Protein AF-A0A930YSQ1-F1 (afdb_monomer_lite)

Structure (mmCIF, N/CA/C/O backbone):
data_AF-A0A930YSQ1-F1
#
_entry.id   AF-A0A930YSQ1-F1
#
loop_
_atom_site.group_PDB
_atom_site.id
_atom_site.type_symbol
_atom_site.label_atom_id
_atom_site.label_alt_id
_atom_site.label_comp_id
_atom_site.label_asym_id
_atom_site.label_entity_id
_atom_site.label_seq_id
_atom_site.pdbx_PDB_ins_code
_atom_site.Cartn_x
_atom_site.Cartn_y
_atom_site.Cartn_z
_atom_site.occupancy
_atom_site.B_iso_or_equiv
_atom_site.auth_seq_id
_atom_site.auth_comp_id
_atom_site.auth_asym_id
_atom_site.auth_atom_id
_atom_site.pdbx_PDB_model_num
ATOM 1 N N . MET A 1 1 ? -11.174 -16.111 -15.439 1.00 91.62 1 MET A N 1
ATOM 2 C CA . MET A 1 1 ? -9.767 -16.573 -15.469 1.00 91.62 1 MET A CA 1
ATOM 3 C C . MET A 1 1 ? -9.317 -16.828 -14.040 1.00 91.62 1 MET A C 1
ATOM 5 O O . MET A 1 1 ? -9.899 -16.240 -13.128 1.00 91.62 1 MET A O 1
ATOM 9 N N . ASN A 1 2 ? -8.343 -17.710 -13.835 1.00 93.94 2 ASN A N 1
ATOM 10 C CA . ASN A 1 2 ? -7.828 -18.017 -12.504 1.00 93.94 2 ASN A CA 1
ATOM 11 C C . ASN A 1 2 ? -6.303 -18.066 -12.551 1.00 93.94 2 ASN A C 1
ATOM 13 O O . ASN A 1 2 ? -5.734 -18.961 -13.166 1.00 93.94 2 ASN A O 1
ATOM 17 N N . ILE A 1 3 ? -5.665 -17.094 -11.914 1.00 97.31 3 ILE A N 1
ATOM 18 C CA . ILE A 1 3 ? -4.213 -16.988 -11.848 1.00 97.31 3 ILE A CA 1
ATOM 19 C C . ILE A 1 3 ? -3.770 -17.538 -10.498 1.00 97.31 3 ILE A C 1
ATOM 21 O O . ILE A 1 3 ? -4.192 -17.041 -9.452 1.00 97.31 3 ILE A O 1
ATOM 25 N N . SER A 1 4 ? -2.919 -18.560 -10.492 1.00 96.94 4 SER A N 1
ATOM 26 C CA . SER A 1 4 ? -2.411 -19.122 -9.240 1.00 96.94 4 SER A CA 1
ATOM 27 C C . SER A 1 4 ? -1.453 -18.148 -8.537 1.00 96.94 4 SER A C 1
ATOM 29 O O . SER A 1 4 ? -0.811 -17.304 -9.167 1.00 96.94 4 SER A O 1
ATOM 31 N N . LYS A 1 5 ? -1.304 -18.287 -7.211 1.00 95.25 5 LYS A N 1
ATOM 32 C CA . LYS A 1 5 ? -0.311 -17.510 -6.443 1.00 95.25 5 LYS A CA 1
ATOM 33 C C . LYS A 1 5 ? 1.110 -17.790 -6.946 1.00 95.25 5 LYS A C 1
ATOM 35 O O . LYS A 1 5 ? 1.943 -16.892 -6.976 1.00 95.25 5 LYS A O 1
ATOM 40 N N . GLN A 1 6 ? 1.374 -19.027 -7.370 1.00 96.81 6 GLN A N 1
ATOM 41 C CA . GLN A 1 6 ? 2.659 -19.428 -7.938 1.00 96.81 6 GLN A CA 1
ATOM 42 C C . GLN A 1 6 ? 2.946 -18.708 -9.261 1.00 96.81 6 GLN A C 1
ATOM 44 O O . GLN A 1 6 ? 4.031 -18.152 -9.401 1.00 96.81 6 GLN A O 1
ATOM 49 N N . ALA A 1 7 ? 1.977 -18.651 -10.181 1.00 97.00 7 ALA A N 1
ATOM 50 C CA . ALA A 1 7 ? 2.127 -17.953 -11.459 1.00 97.00 7 ALA A CA 1
ATOM 51 C C . ALA A 1 7 ? 2.358 -16.446 -11.254 1.00 97.00 7 ALA A C 1
ATOM 53 O O . ALA A 1 7 ? 3.305 -15.884 -11.800 1.00 97.00 7 ALA A O 1
ATOM 54 N N . MET A 1 8 ? 1.584 -15.801 -10.370 1.00 96.25 8 MET A N 1
ATOM 55 C CA . MET A 1 8 ? 1.813 -14.391 -10.018 1.00 96.25 8 MET A CA 1
ATOM 56 C C . MET A 1 8 ? 3.197 -14.140 -9.410 1.00 96.25 8 MET A C 1
ATOM 58 O O . MET A 1 8 ? 3.850 -13.147 -9.736 1.00 96.25 8 MET A O 1
ATOM 62 N N . ASN A 1 9 ? 3.660 -15.027 -8.525 1.00 95.50 9 ASN A N 1
ATOM 63 C CA . ASN A 1 9 ? 4.985 -14.916 -7.917 1.00 95.50 9 ASN A CA 1
ATOM 64 C C . ASN A 1 9 ? 6.106 -15.113 -8.949 1.00 95.50 9 ASN A C 1
ATOM 66 O O . ASN A 1 9 ? 7.116 -14.411 -8.889 1.00 95.50 9 ASN A O 1
ATOM 70 N N . ALA A 1 10 ? 5.931 -16.031 -9.902 1.00 97.06 10 ALA A N 1
ATOM 71 C CA . ALA A 1 10 ? 6.874 -16.240 -10.996 1.00 97.06 10 ALA A CA 1
ATOM 72 C C . ALA A 1 10 ? 6.945 -15.006 -11.907 1.00 97.06 10 ALA A C 1
ATOM 74 O O . ALA A 1 10 ? 8.039 -14.485 -12.136 1.00 97.06 10 ALA A O 1
ATOM 75 N N . TYR A 1 11 ? 5.792 -14.469 -12.324 1.00 97.62 11 TYR A N 1
ATOM 76 C CA . TYR A 1 11 ? 5.711 -13.230 -13.103 1.00 97.62 11 TYR A CA 1
ATOM 77 C C . TYR A 1 11 ? 6.409 -12.069 -12.386 1.00 97.62 11 TYR A C 1
ATOM 79 O O . TYR A 1 11 ? 7.243 -11.370 -12.967 1.00 97.62 11 TYR A O 1
ATOM 87 N N . HIS A 1 12 ? 6.161 -11.915 -11.082 1.00 94.69 12 HIS A N 1
ATOM 88 C CA . HIS A 1 12 ? 6.877 -10.933 -10.278 1.00 94.69 12 HIS A CA 1
ATOM 89 C C . HIS A 1 12 ? 8.392 -11.136 -10.302 1.00 94.69 12 HIS A C 1
ATOM 91 O O . HIS A 1 12 ? 9.125 -10.171 -10.529 1.00 94.69 12 HIS A O 1
ATOM 97 N N . SER A 1 13 ? 8.850 -12.357 -10.023 1.00 96.19 13 SER A N 1
ATOM 98 C CA . SER A 1 13 ? 10.272 -12.677 -9.928 1.00 96.19 13 SER A CA 1
ATOM 99 C C . SER A 1 13 ? 10.989 -12.394 -11.246 1.00 96.19 13 SER A C 1
ATOM 101 O O . SER A 1 13 ? 12.063 -11.791 -11.237 1.00 96.19 13 SER A O 1
ATOM 103 N N . ASN A 1 14 ? 10.374 -12.751 -12.375 1.00 97.56 14 ASN A N 1
ATOM 104 C CA . ASN A 1 14 ? 10.924 -12.503 -13.705 1.00 97.56 14 ASN A CA 1
ATOM 105 C C . ASN A 1 14 ? 11.078 -11.003 -13.980 1.00 97.56 14 ASN A C 1
ATOM 107 O O . ASN A 1 14 ? 12.167 -10.561 -14.352 1.00 97.56 14 ASN A O 1
ATOM 111 N N . LEU A 1 15 ? 10.049 -10.198 -13.697 1.00 97.06 15 LEU A N 1
ATOM 112 C CA . LEU A 1 15 ? 10.141 -8.744 -13.853 1.00 97.06 15 LEU A CA 1
ATOM 113 C C . LEU A 1 15 ? 11.186 -8.121 -12.921 1.00 97.06 15 LEU A C 1
ATOM 115 O O . LEU A 1 15 ? 11.968 -7.280 -13.354 1.00 97.06 15 LEU A O 1
ATOM 119 N N . SER A 1 16 ? 11.270 -8.554 -11.662 1.00 95.19 16 SER A N 1
ATOM 120 C CA . SER A 1 16 ? 12.274 -8.023 -10.731 1.00 95.19 16 SER A CA 1
ATOM 121 C C . SER A 1 16 ? 13.705 -8.400 -11.104 1.00 95.19 16 SER A C 1
ATOM 123 O O . SER A 1 16 ? 14.612 -7.589 -10.913 1.00 95.19 16 SER A O 1
ATOM 125 N N . LYS A 1 17 ? 13.924 -9.577 -11.702 1.00 97.25 17 LYS A N 1
ATOM 126 C CA . LYS A 1 17 ? 15.220 -9.929 -12.300 1.00 97.25 17 LYS A CA 1
ATOM 127 C C . LYS A 1 17 ? 15.563 -8.998 -13.462 1.00 97.25 17 LYS A C 1
ATOM 129 O O . LYS A 1 17 ? 16.682 -8.496 -13.499 1.00 97.25 17 LYS A O 1
ATOM 134 N N . LEU A 1 18 ? 14.613 -8.713 -14.358 1.00 97.25 18 LEU A N 1
ATOM 135 C CA . LEU A 1 18 ? 14.822 -7.769 -15.464 1.00 97.25 18 LEU A CA 1
ATOM 136 C C . LEU A 1 18 ? 15.138 -6.356 -14.963 1.00 97.25 18 LEU A C 1
ATOM 138 O O . LEU A 1 18 ? 16.099 -5.755 -15.432 1.00 97.25 18 LEU A O 1
ATOM 142 N N . GLN A 1 19 ? 14.409 -5.857 -13.962 1.00 96.44 19 GLN A N 1
ATOM 143 C CA . GLN A 1 19 ? 14.704 -4.575 -13.310 1.00 96.44 19 GLN A CA 1
ATOM 144 C C . GLN A 1 19 ? 16.127 -4.555 -12.717 1.00 96.44 19 GLN A C 1
ATOM 146 O O . GLN A 1 19 ? 16.874 -3.593 -12.897 1.00 96.44 19 GLN A O 1
ATOM 151 N N . GLY A 1 20 ? 16.534 -5.620 -12.019 1.00 96.75 20 GLY A N 1
ATOM 152 C CA . GLY A 1 20 ? 17.885 -5.744 -11.464 1.00 96.75 20 GLY A CA 1
ATOM 153 C C . GLY A 1 20 ? 18.975 -5.757 -12.539 1.00 96.75 20 GLY A C 1
ATOM 154 O O . GLY A 1 20 ? 19.987 -5.072 -12.400 1.00 96.75 20 GLY A O 1
ATOM 155 N N . SER A 1 21 ? 18.763 -6.501 -13.625 1.00 98.12 21 SER A N 1
ATOM 156 C CA . SER A 1 21 ? 19.687 -6.555 -14.762 1.00 98.12 21 SER A CA 1
ATOM 157 C C . SER A 1 21 ? 19.778 -5.217 -15.494 1.00 98.12 21 SER A C 1
ATOM 159 O O . SER A 1 21 ? 20.886 -4.775 -15.787 1.00 98.12 21 SER A O 1
ATOM 161 N N . ALA A 1 22 ? 18.649 -4.532 -15.704 1.00 97.81 22 ALA A N 1
ATOM 162 C CA . ALA A 1 22 ? 18.607 -3.200 -16.301 1.00 97.81 22 ALA A CA 1
ATOM 163 C C . ALA A 1 22 ? 19.464 -2.211 -15.505 1.00 97.81 22 ALA A C 1
ATOM 165 O O . ALA A 1 22 ? 20.358 -1.582 -16.065 1.00 97.81 22 ALA A O 1
ATOM 166 N N . LYS A 1 23 ? 19.268 -2.143 -14.183 1.00 97.25 23 LYS A N 1
ATOM 167 C CA . LYS A 1 23 ? 20.062 -1.274 -13.304 1.00 97.25 23 LYS A CA 1
ATOM 168 C C . LYS A 1 23 ? 21.564 -1.568 -13.401 1.00 97.25 23 LYS A C 1
ATOM 170 O O . LYS A 1 23 ? 22.344 -0.659 -13.657 1.00 97.25 23 LYS A O 1
ATOM 175 N N . LYS A 1 24 ? 21.959 -2.843 -13.317 1.00 97.88 24 LYS A N 1
ATOM 176 C CA . LYS A 1 24 ? 23.369 -3.254 -13.453 1.00 97.88 24 LYS A CA 1
ATOM 177 C C . LYS A 1 24 ? 23.962 -2.906 -14.819 1.00 97.88 24 LYS A C 1
ATOM 179 O O . LYS A 1 24 ? 25.139 -2.572 -14.907 1.00 97.88 24 LYS A O 1
ATOM 184 N N . THR A 1 25 ? 23.191 -3.035 -15.900 1.00 98.19 25 THR A N 1
ATOM 185 C CA . THR A 1 25 ? 23.642 -2.641 -17.242 1.00 98.19 25 THR A CA 1
ATOM 186 C C . THR A 1 25 ? 23.828 -1.133 -17.330 1.00 98.19 25 THR A C 1
ATOM 188 O O . THR A 1 25 ? 24.871 -0.695 -17.806 1.00 98.19 25 THR A O 1
ATOM 191 N N . PHE A 1 26 ? 22.872 -0.354 -16.829 1.00 97.75 26 PHE A N 1
ATOM 192 C CA . PHE A 1 26 ? 22.970 1.102 -16.769 1.00 97.75 26 PHE A CA 1
ATOM 193 C C . PHE A 1 26 ? 24.223 1.559 -16.006 1.00 97.75 26 PHE A C 1
ATOM 195 O O . PHE A 1 26 ? 25.026 2.313 -16.550 1.00 97.75 26 PHE A O 1
ATOM 202 N N . GLU A 1 27 ? 24.453 1.035 -14.800 1.00 96.81 27 GLU A N 1
ATOM 203 C CA . GLU A 1 27 ? 25.640 1.354 -13.994 1.00 96.81 27 GLU A CA 1
ATOM 204 C C . GLU A 1 27 ? 26.939 1.011 -14.731 1.00 96.81 27 GLU A C 1
ATOM 206 O O . GLU A 1 27 ? 27.888 1.793 -14.733 1.00 96.81 27 GLU A O 1
ATOM 211 N N . LYS A 1 28 ? 26.990 -0.145 -15.407 1.00 96.69 28 LYS A N 1
ATOM 212 C CA . LYS A 1 28 ? 28.152 -0.538 -16.217 1.00 96.69 28 LYS A CA 1
ATOM 213 C C . LYS A 1 28 ? 28.405 0.419 -17.378 1.00 96.69 28 LYS A C 1
ATOM 215 O O . LYS A 1 28 ? 29.566 0.717 -17.635 1.00 96.69 28 LYS A O 1
ATOM 220 N N . LEU A 1 29 ? 27.357 0.874 -18.068 1.00 96.00 29 LEU A N 1
ATOM 221 C CA . LEU A 1 29 ? 27.478 1.817 -19.185 1.00 96.00 29 LEU A CA 1
ATOM 222 C C . LEU A 1 29 ? 28.048 3.155 -18.711 1.00 96.00 29 LEU A C 1
ATOM 224 O O . LEU A 1 29 ? 29.039 3.622 -19.267 1.00 96.00 29 LEU A O 1
ATOM 228 N N . VAL A 1 30 ? 27.485 3.722 -17.642 1.00 95.88 30 VAL A N 1
ATOM 229 C CA . VAL A 1 30 ? 27.955 4.998 -17.083 1.00 95.88 30 VAL A CA 1
ATOM 230 C C . VAL A 1 30 ? 29.399 4.880 -16.589 1.00 95.88 30 VAL A C 1
ATOM 232 O O . VAL A 1 30 ? 30.250 5.684 -16.968 1.00 95.88 30 VAL A O 1
ATOM 235 N N . ASN A 1 31 ? 29.717 3.830 -15.825 1.00 94.50 31 ASN A N 1
ATOM 236 C CA . ASN A 1 31 ? 31.067 3.613 -15.299 1.00 94.50 31 ASN A CA 1
ATOM 237 C C . ASN A 1 31 ? 32.106 3.351 -16.397 1.00 94.50 31 ASN A C 1
ATOM 239 O O . ASN A 1 31 ? 33.261 3.750 -16.259 1.00 94.50 31 ASN A O 1
ATOM 243 N N . ALA A 1 32 ? 31.730 2.667 -17.481 1.00 95.31 32 ALA A N 1
ATOM 244 C CA . ALA A 1 32 ? 32.620 2.474 -18.621 1.00 95.31 32 ALA A CA 1
ATOM 245 C C . ALA A 1 32 ? 32.928 3.808 -19.315 1.00 95.31 32 ALA A C 1
ATOM 247 O O . ALA A 1 32 ? 34.091 4.080 -19.602 1.00 95.31 32 ALA A O 1
ATOM 248 N N . SER A 1 33 ? 31.923 4.662 -19.515 1.00 93.62 33 SER A N 1
ATOM 249 C CA . SER A 1 33 ? 32.112 5.983 -20.121 1.00 93.62 33 SER A CA 1
ATOM 250 C C . SER A 1 33 ? 32.951 6.925 -19.252 1.00 93.62 33 SER A C 1
ATOM 252 O O . SER A 1 33 ? 33.828 7.599 -19.784 1.00 93.62 33 SER A O 1
ATOM 254 N N . LEU A 1 34 ? 32.771 6.912 -17.926 1.00 92.31 34 LEU A N 1
ATOM 255 C CA . LEU A 1 34 ? 33.613 7.686 -16.998 1.00 92.31 34 LEU A CA 1
ATOM 256 C C . LEU A 1 34 ? 35.086 7.251 -17.027 1.00 92.31 34 LEU A C 1
ATOM 258 O O . LEU A 1 34 ? 35.977 8.079 -16.884 1.00 92.31 34 LEU A O 1
ATOM 262 N N . LYS A 1 35 ? 35.372 5.961 -17.250 1.00 93.69 35 LYS A N 1
ATOM 263 C CA . LYS A 1 35 ? 36.758 5.486 -17.423 1.00 93.69 35 LYS A CA 1
ATOM 264 C C . LYS A 1 35 ? 37.394 5.979 -18.720 1.00 93.69 35 LYS A C 1
ATOM 266 O O . LYS A 1 35 ? 38.609 6.128 -18.771 1.00 93.69 35 LYS A O 1
ATOM 271 N N . VAL A 1 36 ? 36.589 6.168 -19.765 1.00 95.38 36 VAL A N 1
ATOM 272 C CA . VAL A 1 36 ? 37.055 6.640 -21.077 1.00 95.38 36 VAL A CA 1
ATOM 273 C C . VAL A 1 36 ? 37.282 8.150 -21.068 1.00 95.38 36 VAL A C 1
ATOM 275 O O . VAL A 1 36 ? 38.259 8.608 -21.651 1.00 95.38 36 VAL A O 1
ATOM 278 N N . ASN A 1 37 ? 36.416 8.908 -20.394 1.00 94.25 37 ASN A N 1
ATOM 279 C CA . ASN A 1 37 ? 36.554 10.353 -20.232 1.00 94.25 37 ASN A CA 1
ATOM 280 C C . ASN A 1 37 ? 36.413 10.751 -18.748 1.00 94.25 37 ASN A C 1
ATOM 282 O O . ASN A 1 37 ? 35.311 11.102 -18.318 1.00 94.25 37 ASN A O 1
ATOM 286 N N . PRO A 1 38 ? 37.506 10.680 -17.961 1.00 91.31 38 PRO A N 1
ATOM 287 C CA . PRO A 1 38 ? 37.479 11.008 -16.534 1.00 91.31 38 PRO A CA 1
ATOM 288 C C . PRO A 1 38 ? 37.183 12.483 -16.244 1.00 91.31 38 PRO A C 1
ATOM 290 O O . PRO A 1 38 ? 36.594 12.789 -15.212 1.00 91.31 38 PRO A O 1
ATOM 293 N N . ASP A 1 39 ? 37.550 13.376 -17.167 1.00 93.06 39 ASP A N 1
ATOM 294 C CA . ASP A 1 39 ? 37.448 14.834 -17.011 1.00 93.06 39 ASP A CA 1
ATOM 295 C C . ASP A 1 39 ? 36.137 15.406 -17.595 1.00 93.06 39 ASP A C 1
ATOM 297 O O . ASP A 1 39 ? 36.024 16.604 -17.851 1.00 93.06 39 ASP A O 1
ATOM 301 N N . MET A 1 40 ? 35.137 14.544 -17.824 1.00 94.38 40 MET A N 1
ATOM 302 C CA . MET A 1 40 ? 33.825 14.901 -18.370 1.00 94.38 40 MET A CA 1
ATOM 303 C C . MET A 1 40 ? 33.107 15.949 -17.509 1.00 94.38 40 MET A C 1
ATOM 305 O O . MET A 1 40 ? 32.909 15.744 -16.304 1.00 94.38 40 MET A O 1
ATOM 309 N N . SER A 1 41 ? 32.638 17.026 -18.145 1.00 94.31 41 SER A N 1
ATOM 310 C CA . SER A 1 41 ? 31.855 18.077 -17.484 1.00 94.31 41 SER A CA 1
ATOM 311 C C . SER A 1 41 ? 30.517 17.558 -16.940 1.00 94.31 41 SER A C 1
ATOM 313 O O . SER A 1 41 ? 30.039 16.487 -17.315 1.00 94.31 41 SER A O 1
ATOM 315 N N . ASP A 1 42 ? 29.892 18.310 -16.032 1.00 91.69 42 ASP A N 1
ATOM 316 C CA . ASP A 1 42 ? 28.599 17.930 -15.444 1.00 91.69 42 ASP A CA 1
ATOM 317 C C . ASP A 1 42 ? 27.483 17.833 -16.485 1.00 91.69 42 ASP A C 1
ATOM 319 O O . ASP A 1 42 ? 26.692 16.890 -16.439 1.00 91.69 42 ASP A O 1
ATOM 323 N N . ASP A 1 43 ? 27.460 18.740 -17.461 1.00 91.75 43 ASP A N 1
ATOM 324 C CA . ASP A 1 43 ? 26.475 18.721 -18.544 1.00 91.75 43 ASP A CA 1
ATOM 325 C C . ASP A 1 43 ? 26.632 17.474 -19.426 1.00 91.75 43 ASP A C 1
ATOM 327 O O . ASP A 1 43 ? 25.658 16.758 -19.675 1.00 91.75 43 ASP A O 1
ATOM 331 N N . GLU A 1 44 ? 27.866 17.153 -19.828 1.00 93.81 44 GLU A N 1
ATOM 332 C CA . GLU A 1 44 ? 28.164 15.937 -20.594 1.00 93.81 44 GLU A CA 1
ATOM 333 C C . GLU A 1 44 ? 27.821 14.669 -19.796 1.00 93.81 44 GLU A C 1
ATOM 335 O O . GLU A 1 44 ? 27.293 13.700 -20.351 1.00 93.81 44 GLU A O 1
ATOM 340 N N . PHE A 1 45 ? 28.069 14.672 -18.483 1.00 94.38 45 PHE A N 1
ATOM 341 C CA . PHE A 1 45 ? 27.734 13.552 -17.608 1.00 94.38 45 PHE A CA 1
ATOM 342 C C . PHE A 1 45 ? 26.221 13.350 -17.483 1.00 94.38 45 PHE A C 1
ATOM 344 O O . PHE A 1 45 ? 25.736 12.220 -17.589 1.00 94.38 45 PHE A O 1
ATOM 351 N N . MET A 1 46 ? 25.451 14.425 -17.308 1.00 93.31 46 MET A N 1
ATOM 352 C CA . MET A 1 46 ? 23.990 14.349 -17.265 1.00 93.31 46 MET A CA 1
ATOM 353 C C . MET A 1 46 ? 23.405 13.852 -18.592 1.00 93.31 46 MET A C 1
ATOM 355 O O . MET A 1 46 ? 22.481 13.030 -18.587 1.00 93.31 46 MET A O 1
ATOM 359 N N . GLU A 1 47 ? 23.954 14.292 -19.727 1.00 92.62 47 GLU A N 1
ATOM 360 C CA . GLU A 1 47 ? 23.553 13.798 -21.045 1.00 92.62 47 GLU A CA 1
ATOM 361 C C . GLU A 1 47 ? 23.870 12.303 -21.211 1.00 92.62 47 GLU A C 1
ATOM 363 O O . GLU A 1 47 ? 22.996 11.523 -21.611 1.00 92.62 47 GLU A O 1
ATOM 368 N N . LEU A 1 48 ? 25.081 11.874 -20.838 1.00 94.62 48 LEU A N 1
ATOM 369 C CA . LEU A 1 48 ? 25.484 10.466 -20.823 1.00 94.62 48 LEU A CA 1
ATOM 370 C C . LEU A 1 48 ? 24.515 9.612 -19.996 1.00 94.62 48 LEU A C 1
ATOM 372 O O . LEU A 1 48 ? 24.084 8.544 -20.449 1.00 94.62 48 LEU A O 1
ATOM 376 N N . VAL A 1 49 ? 24.176 10.060 -18.786 1.00 95.44 49 VAL A N 1
ATOM 377 C CA . VAL A 1 49 ? 23.253 9.354 -17.888 1.00 95.44 49 VAL A CA 1
ATOM 378 C C . VAL A 1 49 ? 21.871 9.255 -18.523 1.00 95.44 49 VAL A C 1
ATOM 380 O O . VAL A 1 49 ? 21.318 8.156 -18.598 1.00 95.44 49 VAL A O 1
ATOM 383 N N . GLY A 1 50 ? 21.336 10.360 -19.048 1.00 94.12 50 GLY A N 1
ATOM 384 C CA . GLY A 1 50 ? 20.048 10.381 -19.743 1.00 94.12 50 GLY A CA 1
ATOM 385 C C . GLY A 1 50 ? 20.003 9.401 -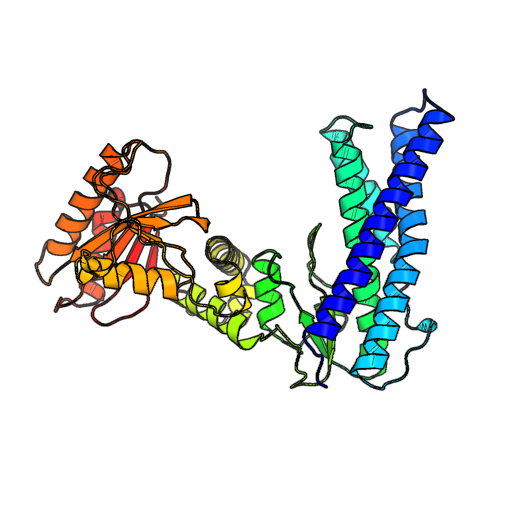20.918 1.00 94.12 50 GLY A C 1
ATOM 386 O O . GLY A 1 50 ? 19.091 8.577 -21.009 1.00 94.12 50 GLY A O 1
ATOM 387 N N . ASN A 1 51 ? 21.025 9.415 -21.772 1.00 93.19 51 ASN A N 1
ATOM 388 C CA . ASN A 1 51 ? 21.129 8.510 -22.918 1.00 93.19 51 ASN A CA 1
ATOM 389 C C . ASN A 1 51 ? 21.258 7.041 -22.482 1.00 93.19 51 ASN A C 1
ATOM 391 O O . ASN A 1 51 ? 20.628 6.155 -23.070 1.00 93.19 51 ASN A O 1
ATOM 395 N N . SER A 1 52 ? 22.011 6.777 -21.412 1.00 96.06 52 SER A N 1
ATOM 396 C CA . SER A 1 52 ? 22.177 5.434 -20.844 1.00 96.06 52 SER A CA 1
ATOM 397 C C . SER A 1 52 ? 20.870 4.896 -20.253 1.00 96.06 52 SER A C 1
ATOM 399 O O . SER A 1 52 ? 20.536 3.727 -20.468 1.00 96.06 52 SER A O 1
ATOM 401 N N . LEU A 1 53 ? 20.092 5.738 -19.562 1.00 96.00 53 LEU A N 1
ATOM 402 C CA . LEU A 1 53 ? 18.761 5.394 -19.052 1.00 96.00 53 LEU A CA 1
ATOM 403 C C . LEU A 1 53 ? 17.812 5.019 -20.196 1.00 96.00 53 LEU A C 1
ATOM 405 O O . LEU A 1 53 ? 17.159 3.975 -20.133 1.00 96.00 53 LEU A O 1
ATOM 409 N N . ILE A 1 54 ? 17.763 5.824 -21.261 1.00 93.94 54 ILE A N 1
ATOM 410 C CA . ILE A 1 54 ? 16.890 5.594 -22.425 1.00 93.94 54 ILE A CA 1
ATOM 411 C C . ILE A 1 54 ? 17.268 4.298 -23.144 1.00 93.94 54 ILE A C 1
ATOM 413 O O . ILE A 1 54 ? 16.415 3.428 -23.321 1.00 93.94 54 ILE A O 1
ATOM 417 N N . SER A 1 55 ? 18.543 4.135 -23.502 1.00 94.38 55 SER A N 1
ATOM 418 C CA . SER A 1 55 ? 19.047 2.942 -24.198 1.00 94.38 55 SER A CA 1
ATOM 419 C C . SER A 1 55 ? 18.749 1.655 -23.419 1.00 94.38 55 SER A C 1
ATOM 421 O O . SER A 1 55 ? 18.242 0.668 -23.966 1.00 94.38 55 SER A O 1
ATOM 423 N N . THR A 1 56 ? 18.967 1.694 -22.101 1.00 96.69 56 THR A N 1
ATOM 424 C CA . THR A 1 56 ? 18.682 0.553 -21.226 1.00 96.69 56 THR A CA 1
ATOM 425 C C . THR A 1 56 ? 17.176 0.298 -21.113 1.00 96.69 56 THR A C 1
ATOM 427 O O . THR A 1 56 ? 16.746 -0.854 -21.135 1.00 96.69 56 THR A O 1
ATOM 430 N N . THR A 1 57 ? 16.358 1.353 -21.048 1.00 95.69 57 THR A N 1
ATOM 431 C CA . THR A 1 57 ? 14.890 1.238 -21.010 1.00 95.69 57 THR A CA 1
ATOM 432 C C . THR A 1 57 ? 14.337 0.609 -22.278 1.00 95.69 57 THR A C 1
ATOM 434 O O . THR A 1 57 ? 13.439 -0.216 -22.174 1.00 95.69 57 THR A O 1
ATOM 437 N N . LEU A 1 58 ? 14.859 0.960 -23.456 1.00 94.44 58 LEU A N 1
ATOM 438 C CA . LEU A 1 58 ? 14.428 0.361 -24.722 1.00 94.44 58 LEU A CA 1
ATOM 439 C C . LEU A 1 58 ? 14.663 -1.156 -24.707 1.00 94.44 58 LEU A C 1
ATOM 441 O O . LEU A 1 58 ? 13.729 -1.932 -24.872 1.00 94.44 58 LEU A O 1
ATOM 445 N N . SER A 1 59 ? 15.890 -1.578 -24.391 1.00 94.88 59 SER A N 1
ATOM 446 C CA . SER A 1 59 ? 16.263 -3.000 -24.416 1.00 94.88 59 SER A CA 1
ATOM 447 C C . SER A 1 59 ? 15.513 -3.834 -23.370 1.00 94.88 59 SER A C 1
ATOM 449 O O . SER A 1 59 ? 14.962 -4.892 -23.671 1.00 94.88 59 SER A O 1
ATOM 451 N N . TYR A 1 60 ? 15.484 -3.371 -22.117 1.00 97.69 60 TYR A N 1
ATOM 452 C CA . TYR A 1 60 ? 14.854 -4.122 -21.027 1.00 97.69 60 TYR A CA 1
ATOM 453 C C . TYR A 1 60 ? 13.337 -3.920 -20.957 1.00 97.69 60 TYR A C 1
ATOM 455 O O . TYR A 1 60 ? 12.642 -4.763 -20.392 1.00 97.69 60 TYR A O 1
ATOM 463 N N . GLY A 1 61 ? 12.819 -2.835 -21.531 1.00 96.69 61 GLY A N 1
ATOM 464 C CA . GLY A 1 61 ? 11.392 -2.570 -21.672 1.00 96.69 61 GLY A CA 1
ATOM 465 C C . GLY A 1 61 ? 10.715 -3.565 -22.606 1.00 96.69 61 GLY A C 1
ATOM 466 O O . GLY A 1 61 ? 9.709 -4.154 -22.216 1.00 96.69 61 GLY A O 1
ATOM 467 N N . ASP A 1 62 ? 11.309 -3.833 -23.771 1.00 95.81 62 ASP A N 1
ATOM 468 C CA . ASP A 1 62 ? 10.798 -4.833 -24.720 1.00 95.81 62 ASP A CA 1
ATOM 469 C C . ASP A 1 62 ? 10.844 -6.251 -24.129 1.00 95.81 62 ASP A C 1
ATOM 471 O O . ASP A 1 62 ? 9.891 -7.027 -24.256 1.00 95.81 62 ASP A O 1
ATOM 475 N N . ALA A 1 63 ? 11.915 -6.577 -23.397 1.00 98.06 63 ALA A N 1
ATOM 476 C CA . ALA A 1 63 ? 12.019 -7.840 -22.669 1.00 98.06 63 ALA A CA 1
ATOM 477 C C . ALA A 1 63 ? 10.938 -7.965 -21.579 1.00 98.06 63 ALA A C 1
ATOM 479 O O . ALA A 1 63 ? 10.312 -9.016 -21.437 1.00 98.06 63 ALA A O 1
ATOM 480 N N . ALA A 1 64 ? 10.676 -6.892 -20.827 1.00 98.38 64 ALA A N 1
ATOM 481 C CA . ALA A 1 64 ? 9.614 -6.861 -19.823 1.00 98.38 64 ALA A CA 1
ATOM 482 C C . ALA A 1 64 ? 8.217 -6.963 -20.457 1.00 98.38 64 ALA A C 1
ATOM 484 O O . ALA A 1 64 ? 7.345 -7.635 -19.905 1.00 98.38 64 ALA A O 1
ATOM 485 N N . GLY A 1 65 ? 8.018 -6.350 -21.627 1.00 98.44 65 GLY A N 1
ATOM 486 C CA . GLY A 1 65 ? 6.817 -6.509 -22.441 1.00 98.44 65 GLY A CA 1
ATOM 487 C C . GLY A 1 65 ? 6.611 -7.958 -22.876 1.00 98.44 65 GLY A C 1
ATOM 488 O O . GLY A 1 65 ? 5.525 -8.492 -22.686 1.00 98.44 65 GLY A O 1
ATOM 489 N N . SER A 1 66 ? 7.664 -8.623 -23.352 1.00 98.31 66 SER A N 1
ATOM 490 C CA . 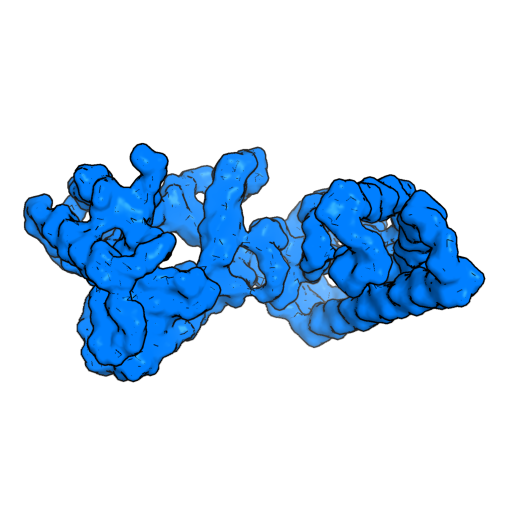SER A 1 66 ? 7.616 -10.039 -23.752 1.00 98.31 66 SER A CA 1
ATOM 491 C C . SER A 1 66 ? 7.215 -10.944 -22.582 1.00 98.31 66 SER A C 1
ATOM 493 O O . SER A 1 66 ? 6.273 -11.719 -22.701 1.00 98.31 66 SER A O 1
ATOM 495 N N . VAL A 1 67 ? 7.816 -10.749 -21.400 1.00 98.56 67 VAL A N 1
ATOM 496 C CA . VAL A 1 67 ? 7.423 -11.470 -20.172 1.00 98.56 67 VAL A CA 1
ATOM 497 C C . VAL A 1 67 ? 5.953 -11.221 -19.801 1.00 98.56 67 VAL A C 1
ATOM 499 O O . VAL A 1 67 ? 5.290 -12.116 -19.279 1.00 98.56 67 VAL A O 1
ATOM 502 N N . ALA A 1 68 ? 5.429 -10.015 -20.044 1.00 98.75 68 ALA A N 1
ATOM 503 C CA . ALA A 1 68 ? 4.022 -9.702 -19.802 1.00 98.75 68 ALA A CA 1
ATOM 504 C C . ALA A 1 68 ? 3.082 -10.396 -20.799 1.00 98.75 68 ALA A C 1
ATOM 506 O O . ALA A 1 68 ? 1.999 -10.819 -20.394 1.00 98.75 68 ALA A O 1
ATOM 507 N N . LEU A 1 69 ? 3.487 -10.522 -22.067 1.00 98.69 69 LEU A N 1
ATOM 508 C CA . LEU A 1 69 ? 2.735 -11.250 -23.089 1.00 98.69 69 LEU A CA 1
ATOM 509 C C . LEU A 1 69 ? 2.712 -12.752 -22.798 1.00 98.69 69 LEU A C 1
ATOM 511 O O . LEU A 1 69 ? 1.621 -13.308 -22.729 1.00 98.69 69 LEU A O 1
ATOM 515 N N . ASP A 1 70 ? 3.859 -13.368 -22.504 1.00 98.44 70 ASP A N 1
ATOM 516 C CA . ASP A 1 70 ? 3.935 -14.794 -22.145 1.00 98.44 70 ASP A CA 1
ATOM 517 C C . ASP A 1 70 ? 3.020 -15.107 -20.954 1.00 98.44 70 ASP A C 1
ATOM 519 O O . ASP A 1 70 ? 2.215 -16.039 -20.977 1.00 98.44 70 ASP A O 1
ATOM 523 N N . PHE A 1 71 ? 3.095 -14.268 -19.914 1.00 98.56 71 PHE A N 1
ATOM 524 C CA . PHE A 1 71 ? 2.231 -14.394 -18.749 1.00 98.56 71 PHE A CA 1
ATOM 525 C C . PHE A 1 71 ? 0.750 -14.241 -19.127 1.00 98.56 71 PHE A C 1
ATOM 527 O O . PHE A 1 71 ? -0.080 -15.022 -18.666 1.00 98.56 71 PHE A O 1
ATOM 534 N N . PHE A 1 72 ? 0.406 -13.260 -19.970 1.00 98.56 72 PHE A N 1
ATOM 535 C CA . PHE A 1 72 ? -0.956 -13.066 -20.467 1.00 98.56 72 PHE A CA 1
ATOM 536 C C . PHE A 1 72 ? -1.491 -14.304 -21.193 1.00 98.56 72 PHE A C 1
ATOM 538 O O . PHE A 1 72 ? -2.592 -14.757 -20.866 1.00 98.56 72 PHE A O 1
ATOM 545 N N . GLU A 1 73 ? -0.736 -14.863 -22.137 1.00 97.94 73 GLU A N 1
ATOM 546 C CA . GLU A 1 73 ? -1.144 -16.061 -22.878 1.00 97.94 73 GLU A CA 1
ATOM 547 C C . GLU A 1 73 ? -1.342 -17.248 -21.930 1.00 97.94 73 GLU A C 1
ATOM 549 O O . GLU A 1 73 ? -2.363 -17.932 -22.011 1.00 97.94 73 GLU A O 1
ATOM 554 N N . GLU A 1 74 ? -0.435 -17.435 -20.965 1.00 96.88 74 GLU A N 1
ATOM 555 C CA . GLU A 1 74 ? -0.487 -18.538 -20.001 1.00 96.88 74 GLU A CA 1
ATOM 556 C C . GLU A 1 74 ? -1.797 -18.557 -19.196 1.00 96.88 74 GLU A C 1
ATOM 558 O O . GLU A 1 74 ? -2.452 -19.598 -19.104 1.00 96.88 74 GLU A O 1
ATOM 563 N N . TYR A 1 75 ? -2.215 -17.424 -18.609 1.00 96.94 75 TYR A N 1
ATOM 564 C CA . TYR A 1 75 ? -3.402 -17.417 -17.738 1.00 96.94 75 TYR A CA 1
ATOM 565 C C . TYR A 1 75 ? -4.724 -17.146 -18.468 1.00 96.94 75 TYR A C 1
ATOM 567 O O . TYR A 1 75 ? -5.797 -17.414 -17.905 1.00 96.94 75 TYR A O 1
ATOM 575 N N . THR A 1 76 ? -4.684 -16.574 -19.676 1.00 96.94 76 THR A N 1
ATOM 576 C CA . THR A 1 76 ? -5.898 -16.273 -20.453 1.00 96.94 76 THR A CA 1
ATOM 577 C C . THR A 1 76 ? -6.207 -17.303 -21.531 1.00 96.94 76 THR A C 1
ATOM 579 O O . THR A 1 76 ? -7.386 -17.483 -21.840 1.00 96.94 76 THR A O 1
ATOM 582 N N . GLY A 1 77 ? -5.187 -17.953 -22.098 1.00 96.38 77 GLY A N 1
ATOM 583 C CA . GLY A 1 77 ? -5.292 -18.763 -23.314 1.00 96.38 77 GLY A CA 1
ATOM 584 C C . GLY A 1 77 ? -5.590 -17.955 -24.586 1.00 96.38 77 GLY A C 1
ATOM 585 O O . GLY A 1 77 ? -5.971 -18.545 -25.594 1.00 96.38 77 GLY A O 1
ATOM 586 N N . LEU A 1 78 ? -5.493 -16.622 -24.538 1.00 97.31 78 LEU A N 1
ATOM 587 C CA . LEU A 1 78 ? -5.713 -15.729 -25.679 1.00 97.31 78 LEU A CA 1
ATOM 588 C C . LEU A 1 78 ? -4.383 -15.399 -26.354 1.00 97.31 78 LEU A C 1
ATOM 590 O O . LEU A 1 78 ? -3.371 -15.307 -25.671 1.00 97.31 78 LEU A O 1
ATOM 594 N N . ASP A 1 79 ? -4.401 -15.156 -27.666 1.00 97.31 79 ASP A N 1
ATOM 595 C CA . ASP A 1 79 ? -3.188 -14.827 -28.419 1.00 97.31 79 ASP A CA 1
ATOM 596 C C . ASP A 1 79 ? -2.602 -13.467 -28.017 1.00 97.31 79 ASP A C 1
ATOM 598 O O . ASP A 1 79 ? -3.318 -12.456 -27.945 1.00 97.31 79 ASP A O 1
ATOM 602 N N . ALA A 1 80 ? -1.283 -13.423 -27.859 1.00 97.75 80 ALA A N 1
ATOM 603 C CA . ALA A 1 80 ? -0.481 -12.211 -27.811 1.00 97.75 80 ALA A CA 1
ATOM 604 C C . ALA A 1 80 ? 0.356 -12.063 -29.090 1.00 97.75 80 ALA A C 1
ATOM 606 O O . ALA A 1 80 ? 0.697 -13.030 -29.770 1.00 97.75 80 ALA A O 1
ATOM 607 N N . LYS A 1 81 ? 0.680 -10.823 -29.457 1.00 96.62 81 LYS A N 1
ATOM 608 C CA . LYS A 1 81 ? 1.501 -10.513 -30.631 1.00 96.62 81 LYS A CA 1
ATOM 609 C C . LYS A 1 81 ? 2.623 -9.577 -30.227 1.00 96.62 81 LYS A C 1
ATOM 611 O O . LYS A 1 81 ? 2.418 -8.677 -29.422 1.00 96.62 81 LYS A O 1
ATOM 616 N N . ASN A 1 82 ? 3.772 -9.678 -30.892 1.00 95.44 82 ASN A N 1
ATOM 617 C CA . ASN A 1 82 ? 4.882 -8.739 -30.681 1.00 95.44 82 ASN A CA 1
ATOM 618 C C . ASN A 1 82 ? 4.471 -7.270 -30.901 1.00 95.44 82 ASN A C 1
ATOM 620 O O . ASN A 1 82 ? 5.044 -6.369 -30.303 1.00 95.44 82 ASN A O 1
ATOM 624 N N . THR A 1 83 ? 3.448 -7.015 -31.723 1.00 96.12 83 THR A N 1
ATOM 625 C CA . THR A 1 83 ? 2.885 -5.672 -31.935 1.00 96.12 83 THR A CA 1
ATOM 626 C C . THR A 1 83 ? 2.125 -5.116 -30.727 1.00 96.12 83 THR A C 1
ATOM 628 O O . THR A 1 83 ? 1.819 -3.927 -30.721 1.00 96.12 83 THR A O 1
ATOM 631 N N . ASP A 1 84 ? 1.798 -5.943 -29.729 1.00 97.56 84 ASP A N 1
ATOM 632 C CA . ASP A 1 84 ? 1.182 -5.498 -28.475 1.00 97.56 84 ASP A CA 1
ATOM 633 C C . ASP A 1 84 ? 2.209 -4.933 -27.485 1.00 97.56 84 ASP A C 1
ATOM 635 O O . ASP A 1 84 ? 1.820 -4.223 -26.552 1.00 97.56 84 ASP A O 1
ATOM 639 N N . ILE A 1 85 ? 3.506 -5.211 -27.682 1.00 97.69 85 ILE A N 1
ATOM 640 C CA . ILE A 1 85 ? 4.575 -4.651 -26.848 1.00 97.69 85 ILE A CA 1
ATOM 641 C C . ILE A 1 85 ? 4.479 -3.128 -26.890 1.00 97.69 85 ILE A C 1
ATOM 643 O O . ILE A 1 85 ? 4.474 -2.496 -27.952 1.00 97.69 85 ILE A O 1
ATOM 647 N N . ALA A 1 86 ? 4.350 -2.532 -25.707 1.00 95.62 86 ALA A N 1
ATOM 648 C CA . ALA A 1 86 ? 4.245 -1.095 -25.577 1.00 95.62 86 ALA A CA 1
ATOM 649 C C . ALA A 1 86 ? 5.558 -0.441 -26.003 1.00 95.62 86 ALA A C 1
ATOM 651 O O . ALA A 1 86 ? 6.621 -0.730 -25.462 1.00 95.62 86 ALA A O 1
ATOM 652 N N . LYS A 1 87 ? 5.465 0.499 -26.943 1.00 93.50 87 LYS A N 1
ATOM 653 C CA . LYS A 1 87 ? 6.592 1.371 -27.264 1.00 93.50 87 LYS A CA 1
ATOM 654 C C . LYS A 1 87 ? 6.894 2.257 -26.064 1.00 93.50 87 LYS A C 1
ATOM 656 O O . LYS A 1 87 ? 5.969 2.798 -25.452 1.00 93.50 87 LYS A O 1
ATOM 661 N N . VAL A 1 88 ? 8.180 2.471 -25.790 1.00 89.88 88 VAL A N 1
ATOM 662 C CA . VAL A 1 88 ? 8.610 3.438 -24.777 1.00 89.88 88 VAL A CA 1
ATOM 663 C C . VAL A 1 88 ? 8.035 4.818 -25.131 1.00 89.88 88 VAL A C 1
ATOM 665 O O . VAL A 1 88 ? 8.325 5.332 -26.214 1.00 89.88 88 VAL A O 1
ATOM 668 N N . PRO A 1 89 ? 7.190 5.422 -24.272 1.00 88.56 89 PRO A N 1
ATOM 669 C CA . PRO A 1 89 ? 6.587 6.712 -24.585 1.00 88.56 89 PRO A CA 1
ATOM 670 C C . PRO A 1 89 ? 7.628 7.830 -24.680 1.00 88.56 89 PRO A C 1
ATOM 672 O O . PRO A 1 89 ? 8.562 7.868 -23.886 1.00 88.56 89 PRO A O 1
ATOM 675 N N . TYR A 1 90 ? 7.418 8.796 -25.579 1.00 86.62 90 TYR A N 1
ATOM 676 C CA . TYR A 1 90 ? 8.350 9.916 -25.776 1.00 86.62 90 TYR A CA 1
ATOM 677 C C . TYR A 1 90 ? 8.628 10.705 -24.484 1.00 86.62 90 TYR A C 1
ATOM 679 O O . TYR A 1 90 ? 9.776 11.033 -24.197 1.00 86.62 90 TYR A O 1
ATOM 687 N N . PHE A 1 91 ? 7.599 10.911 -23.650 1.00 86.00 91 PHE A N 1
ATOM 688 C CA . PHE A 1 91 ? 7.726 11.634 -22.379 1.00 86.00 91 PHE A CA 1
ATOM 689 C C . PHE A 1 91 ? 8.716 10.986 -21.398 1.00 86.00 91 PHE A C 1
ATOM 691 O O . PHE A 1 91 ? 9.128 11.628 -20.436 1.00 86.00 91 PHE A O 1
ATOM 698 N N . VAL A 1 92 ? 9.078 9.710 -21.586 1.00 86.75 92 VAL A N 1
ATOM 699 C CA . VAL A 1 92 ? 10.060 9.027 -20.731 1.00 86.75 92 VAL A CA 1
ATOM 700 C C . VAL A 1 92 ? 11.429 9.697 -20.844 1.00 86.75 92 VAL A C 1
ATOM 702 O O . VAL A 1 92 ? 12.115 9.834 -19.833 1.00 86.75 92 VAL A O 1
ATOM 705 N N . ASN A 1 93 ? 11.796 10.177 -22.035 1.00 87.12 93 ASN A N 1
ATOM 706 C CA . ASN A 1 93 ? 13.049 10.900 -22.242 1.00 87.12 93 ASN A CA 1
ATOM 707 C C . ASN A 1 93 ? 13.060 12.206 -21.440 1.00 87.12 93 ASN A C 1
ATOM 709 O O . ASN A 1 93 ? 14.011 12.473 -20.705 1.00 87.12 93 ASN A O 1
ATOM 713 N N . ASP A 1 94 ? 11.975 12.976 -21.535 1.00 88.19 94 ASP A N 1
ATOM 714 C CA . ASP A 1 94 ? 11.819 14.239 -20.811 1.00 88.19 94 ASP A CA 1
ATOM 715 C C . ASP A 1 94 ? 11.817 14.000 -19.297 1.00 88.19 94 ASP A C 1
ATOM 717 O O . ASP A 1 94 ? 12.542 14.668 -18.564 1.00 88.19 94 ASP A O 1
ATOM 721 N N . LYS A 1 95 ? 11.104 12.964 -18.833 1.00 87.56 95 LYS A N 1
ATOM 722 C CA . LYS A 1 95 ? 11.081 12.535 -17.428 1.00 87.56 95 LYS A CA 1
ATOM 723 C C . LYS A 1 95 ? 12.478 12.204 -16.903 1.00 87.56 95 LYS A C 1
ATOM 725 O O . LYS A 1 95 ? 12.801 12.587 -15.780 1.00 87.56 95 LYS A O 1
ATOM 730 N N . TYR A 1 96 ? 13.297 11.468 -17.659 1.00 90.88 96 TYR A N 1
ATOM 731 C CA . TYR A 1 96 ? 14.660 11.151 -17.225 1.00 90.88 96 TYR A CA 1
ATOM 732 C C . TYR A 1 96 ? 15.517 12.405 -17.110 1.00 90.88 96 TYR A C 1
ATOM 734 O O . TYR A 1 96 ? 16.147 12.606 -16.074 1.00 90.88 96 TYR A O 1
ATOM 742 N N . ARG A 1 97 ? 15.492 13.271 -18.128 1.00 87.88 97 ARG A N 1
ATOM 743 C CA . ARG A 1 97 ? 16.243 14.533 -18.123 1.00 87.88 97 ARG A CA 1
ATOM 744 C C . ARG A 1 97 ? 15.832 15.431 -16.960 1.00 87.88 97 ARG A C 1
ATOM 746 O O . ARG A 1 97 ? 16.692 15.903 -16.225 1.00 87.88 97 ARG A O 1
ATOM 753 N N . GLU A 1 98 ? 14.529 15.597 -16.745 1.00 89.00 98 GLU A N 1
ATOM 754 C CA . GLU A 1 98 ? 13.982 16.387 -15.642 1.00 89.00 98 GLU A CA 1
ATOM 755 C C . GLU A 1 98 ? 14.445 15.846 -14.284 1.00 89.00 98 GLU A C 1
ATOM 757 O O . GLU A 1 98 ? 14.893 16.609 -13.431 1.00 89.00 98 GLU A O 1
ATOM 762 N N . LYS A 1 99 ? 14.375 14.526 -14.076 1.00 85.19 99 LYS A N 1
ATOM 763 C CA . LYS A 1 99 ? 14.758 13.909 -12.800 1.00 85.19 99 LYS A CA 1
ATOM 764 C C . LYS A 1 99 ? 16.253 13.995 -12.523 1.00 85.19 99 LYS A C 1
ATOM 766 O O . LYS A 1 99 ? 16.627 14.260 -11.384 1.00 85.19 99 LYS A O 1
ATOM 771 N N . VAL A 1 100 ? 17.083 13.795 -13.544 1.00 87.88 100 VAL A N 1
ATOM 772 C CA . VAL A 1 100 ? 18.539 13.949 -13.433 1.00 87.88 100 VAL A CA 1
ATOM 773 C C . VAL A 1 100 ? 18.884 15.399 -13.086 1.00 87.88 100 VAL A C 1
ATOM 775 O O . VAL A 1 100 ? 19.592 15.625 -12.108 1.00 87.88 100 VAL A O 1
ATOM 778 N N . ALA A 1 101 ? 18.308 16.375 -13.793 1.00 87.81 101 ALA A N 1
ATOM 779 C CA . ALA A 1 101 ? 18.531 17.796 -13.521 1.00 87.81 101 ALA A CA 1
ATOM 780 C C . ALA A 1 101 ? 18.046 18.218 -12.118 1.00 87.81 101 ALA A C 1
ATOM 782 O O . ALA A 1 101 ? 18.744 18.939 -11.409 1.00 87.81 101 ALA A O 1
ATOM 783 N N . GLN A 1 102 ? 16.875 17.738 -11.679 1.00 87.69 102 GLN A N 1
ATOM 784 C CA . GLN A 1 102 ? 16.353 17.989 -10.327 1.00 87.69 102 GLN A CA 1
ATOM 785 C C . GLN A 1 102 ? 17.282 17.458 -9.231 1.00 87.69 102 GLN A C 1
ATOM 787 O O . GLN A 1 102 ? 17.456 18.117 -8.203 1.00 87.69 102 GLN A O 1
ATOM 792 N N . TYR A 1 103 ? 17.858 16.270 -9.434 1.00 86.19 103 TYR A N 1
ATOM 793 C CA . TYR A 1 103 ? 18.814 15.697 -8.492 1.00 86.19 103 TYR A CA 1
ATOM 794 C C . TYR A 1 103 ? 20.106 16.520 -8.467 1.00 86.19 103 TYR A C 1
ATOM 796 O O . TYR A 1 103 ? 20.536 16.928 -7.389 1.00 86.19 103 TYR A O 1
ATOM 804 N N . ALA A 1 104 ? 20.662 16.818 -9.647 1.00 85.62 104 ALA A N 1
ATOM 805 C CA . ALA A 1 104 ? 21.889 17.594 -9.827 1.00 85.62 104 ALA A CA 1
ATOM 806 C C . ALA A 1 104 ? 21.829 18.972 -9.152 1.00 85.62 104 ALA A C 1
ATOM 808 O O . ALA A 1 104 ? 22.801 19.420 -8.559 1.00 85.62 104 ALA A O 1
ATOM 809 N N . ALA A 1 105 ? 20.667 19.630 -9.194 1.00 88.56 105 ALA A N 1
ATOM 810 C CA . ALA A 1 105 ? 20.486 20.959 -8.617 1.00 88.56 105 ALA A CA 1
ATOM 811 C C . ALA A 1 105 ? 20.657 21.013 -7.087 1.00 88.56 105 ALA A C 1
ATOM 813 O O . ALA A 1 105 ? 20.851 22.097 -6.543 1.00 88.56 105 ALA A O 1
ATOM 814 N N . ASN A 1 106 ? 20.549 19.877 -6.389 1.00 87.88 106 ASN A N 1
ATOM 815 C CA . ASN A 1 106 ? 20.515 19.837 -4.924 1.00 87.88 106 ASN A CA 1
ATOM 816 C C . ASN A 1 106 ? 21.524 18.862 -4.303 1.00 87.88 106 ASN A C 1
ATOM 818 O O . ASN A 1 106 ? 21.593 18.777 -3.080 1.00 87.88 106 ASN A O 1
ATOM 822 N N . ASN A 1 107 ? 22.263 18.101 -5.112 1.00 88.44 107 ASN A N 1
ATOM 823 C CA . ASN A 1 107 ? 23.084 16.990 -4.638 1.00 88.44 107 ASN A CA 1
ATOM 824 C C . ASN A 1 107 ? 24.365 16.853 -5.460 1.00 88.44 107 ASN A C 1
ATOM 826 O O . ASN A 1 107 ? 24.479 17.367 -6.572 1.00 88.44 107 ASN A O 1
ATOM 830 N N . THR A 1 108 ? 25.308 16.093 -4.915 1.00 88.56 108 THR A N 1
ATOM 831 C CA . THR A 1 108 ? 26.541 15.726 -5.604 1.00 88.56 108 THR A CA 1
ATOM 832 C C . THR A 1 108 ? 26.239 14.769 -6.759 1.00 88.56 108 THR A C 1
ATOM 834 O O . THR A 1 108 ? 25.436 13.845 -6.644 1.00 88.56 108 THR A O 1
ATOM 837 N N . LEU A 1 109 ? 26.878 15.000 -7.905 1.00 89.50 109 LEU A N 1
ATOM 838 C CA . LEU A 1 109 ? 26.840 14.088 -9.045 1.00 89.50 109 LEU A CA 1
ATOM 839 C C . LEU A 1 109 ? 27.936 13.024 -8.925 1.00 89.50 109 LEU A C 1
ATOM 841 O O . LEU A 1 109 ? 28.971 13.261 -8.310 1.00 89.50 109 LEU A O 1
ATOM 845 N N . ARG A 1 110 ? 27.751 11.892 -9.620 1.00 89.50 110 ARG A N 1
ATOM 846 C CA . ARG A 1 110 ? 28.724 10.780 -9.730 1.00 89.50 110 ARG A CA 1
ATOM 847 C C . ARG A 1 110 ? 28.971 9.992 -8.435 1.00 89.50 110 ARG A C 1
ATOM 849 O O . ARG A 1 110 ? 29.884 9.171 -8.412 1.00 89.50 110 ARG A O 1
ATOM 856 N N . ASP A 1 111 ? 28.173 10.200 -7.393 1.00 90.31 111 ASP A N 1
ATOM 857 C CA . ASP A 1 111 ? 28.202 9.363 -6.195 1.00 90.31 111 ASP A CA 1
ATOM 858 C C . ASP A 1 111 ? 27.244 8.162 -6.300 1.00 90.31 111 ASP A C 1
ATOM 860 O O . ASP A 1 111 ? 26.456 8.020 -7.245 1.00 90.31 111 ASP A O 1
ATOM 864 N N . ASP A 1 112 ? 27.343 7.260 -5.322 1.00 90.75 112 ASP A N 1
ATOM 865 C CA . ASP A 1 112 ? 26.516 6.056 -5.269 1.00 90.75 112 ASP A CA 1
ATOM 866 C C . ASP A 1 112 ? 25.027 6.397 -5.095 1.00 90.75 112 ASP A C 1
ATOM 868 O O . ASP A 1 112 ? 24.175 5.709 -5.659 1.00 90.75 112 ASP A O 1
ATOM 872 N N . GLU A 1 113 ? 24.693 7.473 -4.373 1.00 91.56 113 GLU A N 1
ATOM 873 C CA . GLU A 1 113 ? 23.305 7.906 -4.166 1.00 91.56 113 GLU A CA 1
ATOM 874 C C . GLU A 1 113 ? 22.660 8.395 -5.470 1.00 91.56 113 GLU A C 1
ATOM 876 O O . GLU A 1 113 ? 21.521 8.025 -5.779 1.00 91.56 113 GLU A O 1
ATOM 881 N N . PHE A 1 114 ? 23.395 9.146 -6.292 1.00 91.38 114 PHE A N 1
ATOM 882 C CA . PHE A 1 114 ? 22.964 9.575 -7.619 1.00 91.38 114 PHE A CA 1
ATOM 883 C C . PHE A 1 114 ? 22.717 8.378 -8.542 1.00 91.38 114 PHE A C 1
ATOM 885 O O . PHE A 1 114 ? 21.677 8.297 -9.213 1.00 91.38 114 PHE A O 1
ATOM 892 N N . MET A 1 115 ? 23.657 7.429 -8.574 1.00 92.38 115 MET A N 1
ATOM 893 C CA . MET A 1 115 ? 23.540 6.224 -9.399 1.00 92.38 115 MET A CA 1
ATOM 894 C C . MET A 1 115 ? 22.371 5.345 -8.946 1.00 92.38 115 MET A C 1
ATOM 896 O O . MET A 1 115 ? 21.604 4.851 -9.782 1.00 92.38 115 MET A O 1
ATOM 900 N N . GLU A 1 116 ? 22.179 5.214 -7.634 1.00 92.06 116 GLU A N 1
ATOM 901 C CA . GLU A 1 116 ? 21.044 4.532 -7.021 1.00 92.06 116 GLU A CA 1
ATOM 902 C C . GLU A 1 116 ? 19.722 5.197 -7.428 1.00 92.06 116 GLU A C 1
ATOM 904 O O . GLU A 1 116 ? 18.812 4.521 -7.919 1.00 92.06 116 GLU A O 1
ATOM 909 N N . ALA A 1 117 ? 19.618 6.523 -7.305 1.00 90.69 117 ALA A N 1
ATOM 910 C CA . ALA A 1 117 ? 18.432 7.287 -7.682 1.00 90.69 117 ALA A CA 1
ATOM 911 C C . ALA A 1 117 ? 18.078 7.109 -9.169 1.00 90.69 117 ALA A C 1
ATOM 913 O O . ALA A 1 117 ? 16.927 6.796 -9.497 1.00 90.69 117 ALA A O 1
ATOM 914 N N . CYS A 1 118 ? 19.056 7.223 -10.071 1.00 93.00 118 CYS A N 1
ATOM 915 C CA . CYS A 1 118 ? 18.858 7.005 -11.507 1.00 93.00 118 CYS A CA 1
ATOM 916 C C . CYS A 1 118 ? 18.431 5.561 -11.813 1.00 93.00 118 CYS A C 1
ATOM 918 O O . CYS A 1 118 ? 17.455 5.330 -12.539 1.00 93.00 118 CYS A O 1
ATOM 920 N N . GLY A 1 119 ? 19.109 4.584 -11.204 1.00 93.81 119 GLY A N 1
ATOM 921 C CA . GLY A 1 119 ? 18.780 3.167 -11.326 1.00 93.81 119 GLY A CA 1
ATOM 922 C C . GLY A 1 119 ? 17.351 2.855 -10.879 1.00 93.81 119 GLY A C 1
ATOM 923 O O . GLY A 1 119 ? 16.646 2.087 -11.533 1.00 93.81 119 GLY A O 1
ATOM 924 N N . ASN A 1 120 ? 16.873 3.501 -9.819 1.00 91.62 120 ASN A N 1
ATOM 925 C CA . ASN A 1 120 ? 15.521 3.312 -9.295 1.00 91.62 120 ASN A CA 1
ATOM 926 C C . ASN A 1 120 ? 14.422 3.830 -10.235 1.00 91.62 120 ASN A C 1
ATOM 928 O O . ASN A 1 120 ? 13.360 3.201 -10.372 1.00 91.62 120 ASN A O 1
ATOM 932 N N . ILE A 1 121 ? 14.668 4.942 -10.934 1.00 91.56 121 ILE A N 1
ATOM 933 C CA . ILE A 1 121 ? 13.734 5.458 -11.945 1.00 91.56 121 ILE A CA 1
ATOM 934 C C . ILE A 1 121 ? 13.695 4.507 -13.148 1.00 91.56 121 ILE A C 1
ATOM 936 O O . ILE A 1 121 ? 12.601 4.155 -13.597 1.00 91.56 121 ILE A O 1
ATOM 940 N N . LEU A 1 122 ? 14.856 4.027 -13.610 1.00 94.31 122 LEU A N 1
ATOM 941 C CA . LEU A 1 122 ? 14.956 3.032 -14.684 1.00 94.31 122 LEU A CA 1
ATOM 942 C C . LEU A 1 122 ? 14.190 1.750 -14.345 1.00 94.31 122 LEU A C 1
ATOM 944 O O . LEU A 1 122 ? 13.370 1.284 -15.134 1.00 94.31 122 LEU A O 1
ATOM 948 N N . GLN A 1 123 ? 14.414 1.191 -13.155 1.00 94.50 123 GLN A N 1
ATOM 949 C CA . GLN A 1 123 ? 13.705 -0.005 -12.700 1.00 94.50 123 GLN A CA 1
ATOM 950 C C . GLN A 1 123 ? 12.192 0.197 -12.710 1.00 94.50 123 GLN A C 1
ATOM 952 O O . GLN A 1 123 ? 11.450 -0.683 -13.152 1.00 94.50 123 GLN A O 1
ATOM 957 N N . SER A 1 124 ? 11.731 1.354 -12.235 1.00 92.25 124 SER A N 1
ATOM 958 C CA . SER A 1 124 ? 10.310 1.693 -12.243 1.00 92.25 124 SER A CA 1
ATOM 959 C C . SER A 1 124 ? 9.769 1.732 -13.674 1.00 92.25 124 SER A C 1
ATOM 961 O O . SER A 1 124 ? 8.723 1.150 -13.945 1.00 92.25 124 SER A O 1
ATOM 963 N N . GLU A 1 125 ? 10.492 2.344 -14.612 1.00 94.00 125 GLU A N 1
ATOM 964 C CA . GLU A 1 125 ? 10.050 2.441 -16.005 1.00 94.00 125 GLU A CA 1
ATOM 965 C C . GLU A 1 125 ? 10.005 1.082 -16.718 1.00 94.00 125 GLU A C 1
ATOM 967 O O . GLU A 1 125 ? 9.043 0.816 -17.435 1.00 94.00 125 GLU A O 1
ATOM 972 N N . VAL A 1 126 ? 10.966 0.186 -16.466 1.00 95.62 126 VAL A N 1
ATOM 973 C CA . VAL A 1 126 ? 10.957 -1.188 -17.012 1.00 95.62 126 VAL A CA 1
ATOM 974 C C . VAL A 1 126 ? 9.694 -1.949 -16.588 1.00 95.62 126 VAL A C 1
ATOM 976 O O . VAL A 1 126 ? 9.051 -2.594 -17.416 1.00 95.62 126 VAL A O 1
ATOM 979 N N . LEU A 1 127 ? 9.270 -1.830 -15.324 1.00 95.44 127 LEU A N 1
ATOM 980 C CA . LEU A 1 127 ? 7.995 -2.407 -14.873 1.00 95.44 127 LEU A CA 1
ATOM 981 C C . LEU A 1 127 ? 6.792 -1.737 -15.551 1.00 95.44 127 LEU A C 1
ATOM 983 O O . LEU A 1 127 ? 5.833 -2.415 -15.920 1.00 95.44 127 LEU A O 1
ATOM 987 N N . GLN A 1 128 ? 6.834 -0.417 -15.743 1.00 94.81 128 GLN A N 1
ATOM 988 C CA . GLN A 1 128 ? 5.753 0.284 -16.430 1.00 94.81 128 GLN A CA 1
ATOM 989 C C . GLN A 1 128 ? 5.618 -0.141 -17.898 1.00 94.81 128 GLN A C 1
ATOM 991 O O . GLN A 1 128 ? 4.492 -0.174 -18.391 1.00 94.81 128 GLN A O 1
ATOM 996 N N . GLN A 1 129 ? 6.697 -0.539 -18.582 1.00 96.06 129 GLN A N 1
ATOM 997 C CA . GLN A 1 129 ? 6.593 -1.120 -19.930 1.00 96.06 129 GLN A CA 1
ATOM 998 C C . GLN A 1 129 ? 5.824 -2.446 -19.935 1.00 96.06 129 GLN A C 1
ATOM 1000 O O . GLN A 1 129 ? 4.945 -2.637 -20.779 1.00 96.06 129 GLN A O 1
ATOM 1005 N N . ALA A 1 130 ? 6.062 -3.325 -18.955 1.00 98.00 130 ALA A N 1
ATOM 1006 C CA . ALA A 1 130 ? 5.271 -4.547 -18.787 1.00 98.00 130 ALA A CA 1
ATOM 1007 C C . ALA A 1 130 ? 3.786 -4.235 -18.519 1.00 98.00 130 ALA A C 1
ATOM 1009 O O . ALA A 1 130 ? 2.902 -4.814 -19.148 1.00 98.00 130 ALA A O 1
ATOM 1010 N N . ASN A 1 131 ? 3.499 -3.268 -17.640 1.00 97.69 131 ASN A N 1
ATOM 1011 C CA . ASN A 1 131 ? 2.128 -2.856 -17.315 1.00 97.69 131 ASN A CA 1
ATOM 1012 C C . ASN A 1 131 ? 1.378 -2.275 -18.531 1.00 97.69 131 ASN A C 1
ATOM 1014 O O . ASN A 1 131 ? 0.224 -2.642 -18.782 1.00 97.69 131 ASN A O 1
ATOM 1018 N N . ARG A 1 132 ? 2.037 -1.421 -19.326 1.00 97.31 132 ARG A N 1
ATOM 1019 C CA . ARG A 1 132 ? 1.465 -0.874 -20.568 1.00 97.31 132 ARG A CA 1
ATOM 1020 C C . ARG A 1 132 ? 1.250 -1.971 -21.611 1.00 97.31 132 ARG A C 1
ATOM 1022 O O . ARG A 1 132 ? 0.185 -2.016 -22.214 1.00 97.31 132 ARG A O 1
ATOM 1029 N N . THR A 1 133 ? 2.194 -2.901 -21.753 1.00 98.50 133 THR A N 1
ATOM 1030 C CA . THR A 1 133 ? 2.078 -4.048 -22.673 1.00 98.50 133 THR A CA 1
ATOM 1031 C C . THR A 1 133 ? 0.900 -4.955 -22.308 1.00 98.50 133 THR A C 1
ATOM 1033 O O . THR A 1 133 ? 0.062 -5.244 -23.159 1.00 98.50 133 THR A O 1
ATOM 1036 N N . MET A 1 134 ? 0.760 -5.318 -21.027 1.00 98.62 134 MET A N 1
ATOM 1037 C CA . MET A 1 134 ? -0.403 -6.058 -20.513 1.00 98.62 134 MET A CA 1
ATOM 1038 C C . MET A 1 134 ? -1.723 -5.335 -20.823 1.00 98.62 134 MET A C 1
ATOM 1040 O O . MET A 1 134 ? -2.749 -5.962 -21.093 1.00 98.62 134 MET A O 1
ATOM 1044 N N . SER A 1 135 ? -1.699 -4.002 -20.798 1.00 97.94 135 SER A N 1
ATOM 1045 C CA . SER A 1 135 ? -2.880 -3.193 -21.084 1.00 97.94 135 SER A CA 1
ATOM 1046 C C . SER A 1 135 ? -3.227 -3.164 -22.571 1.00 97.94 135 SER A C 1
ATOM 1048 O O . SER A 1 135 ? -4.397 -3.336 -22.909 1.00 97.94 135 SER A O 1
ATOM 1050 N N . ASN A 1 136 ? -2.227 -3.044 -23.449 1.00 97.88 136 ASN A N 1
ATOM 1051 C CA . ASN A 1 136 ? -2.408 -3.102 -24.900 1.00 97.88 136 ASN A CA 1
ATOM 1052 C C . ASN A 1 136 ? -3.064 -4.425 -25.321 1.00 97.88 136 ASN A C 1
ATOM 1054 O O . ASN A 1 136 ? -4.120 -4.423 -25.962 1.00 97.88 136 ASN A O 1
ATOM 1058 N N . VAL A 1 137 ? -2.473 -5.556 -24.910 1.00 98.31 137 VAL A N 1
ATOM 1059 C CA . VAL A 1 137 ? -2.985 -6.888 -25.267 1.00 98.31 137 VAL A CA 1
ATOM 1060 C C . VAL A 1 137 ? -4.364 -7.135 -24.651 1.00 98.31 137 VAL A C 1
ATOM 1062 O O . VAL A 1 137 ? -5.285 -7.577 -25.339 1.00 98.31 137 VAL A O 1
ATOM 1065 N N . GLY A 1 138 ? -4.571 -6.761 -23.384 1.00 98.06 138 GLY A N 1
ATOM 1066 C CA . GLY A 1 138 ? -5.868 -6.919 -22.729 1.00 98.06 138 GLY A CA 1
ATOM 1067 C C . GLY A 1 138 ? -6.970 -6.090 -23.392 1.00 98.06 138 GLY A C 1
ATOM 1068 O O . GLY A 1 138 ? -8.085 -6.580 -23.577 1.00 98.06 138 GLY A O 1
ATOM 1069 N N . LYS A 1 139 ? -6.661 -4.859 -23.814 1.00 97.25 139 LYS A N 1
ATOM 1070 C CA . LYS A 1 139 ? -7.600 -3.968 -24.508 1.00 97.25 139 LYS A CA 1
ATOM 1071 C C . LYS A 1 139 ? -7.989 -4.515 -25.873 1.00 97.25 139 LYS A C 1
ATOM 1073 O O . LYS A 1 139 ? -9.169 -4.457 -26.216 1.00 97.25 139 LYS A O 1
ATOM 1078 N N . ARG A 1 140 ? -7.033 -5.066 -26.628 1.00 97.19 140 ARG A N 1
ATOM 1079 C CA . ARG A 1 140 ? -7.298 -5.721 -27.920 1.00 97.19 140 ARG A CA 1
ATOM 1080 C C . ARG A 1 140 ? -8.342 -6.835 -27.791 1.00 97.19 140 ARG A C 1
ATOM 1082 O O . ARG A 1 140 ? -9.144 -7.023 -28.699 1.00 97.19 140 ARG A O 1
ATOM 1089 N N . HIS A 1 141 ? -8.376 -7.499 -26.638 1.00 97.31 141 HIS A N 1
ATOM 1090 C CA . HIS A 1 141 ? -9.341 -8.548 -26.293 1.00 97.31 141 HIS A CA 1
ATOM 1091 C C . HIS A 1 141 ? -10.559 -8.061 -25.486 1.00 97.31 141 HIS A C 1
ATOM 1093 O O . HIS A 1 141 ? -11.333 -8.873 -24.978 1.00 97.31 141 HIS A O 1
ATOM 1099 N N . GLY A 1 142 ? -10.753 -6.746 -25.340 1.00 96.38 142 GLY A N 1
ATOM 1100 C CA . GLY A 1 142 ? -11.905 -6.168 -24.637 1.00 96.38 142 GLY A CA 1
ATOM 1101 C C . GLY A 1 142 ? -11.935 -6.434 -23.126 1.00 96.38 142 GLY A C 1
ATOM 1102 O O . GLY A 1 142 ? -13.011 -6.445 -22.524 1.00 96.38 142 GLY A O 1
ATOM 1103 N N . LEU A 1 143 ? -10.780 -6.680 -22.502 1.00 97.56 143 LEU A N 1
ATOM 1104 C CA . LEU A 1 143 ? -10.672 -6.959 -21.069 1.00 97.56 143 LEU A CA 1
ATOM 1105 C C . LEU A 1 143 ? -10.628 -5.678 -20.221 1.00 97.56 143 LEU A C 1
ATOM 1107 O O . LEU A 1 143 ? -10.352 -4.577 -20.702 1.00 97.56 143 LEU A O 1
ATOM 1111 N N . LYS A 1 144 ? -10.906 -5.846 -18.926 1.00 97.12 144 LYS A N 1
ATOM 1112 C CA . LYS A 1 144 ? -10.685 -4.843 -17.878 1.00 97.12 144 LYS A CA 1
ATOM 1113 C C . LYS A 1 144 ? -9.403 -5.161 -17.124 1.00 97.12 144 LYS A C 1
ATOM 1115 O O . LYS A 1 144 ? -8.805 -6.218 -17.320 1.00 97.12 144 LYS A O 1
ATOM 1120 N N . PHE A 1 145 ? -8.999 -4.259 -16.240 1.00 97.81 145 PHE A N 1
ATOM 1121 C CA . PHE A 1 145 ? -7.739 -4.389 -15.522 1.00 97.81 145 PHE A CA 1
ATOM 1122 C C . PHE A 1 145 ? -7.913 -4.221 -14.022 1.00 97.81 145 PHE A C 1
ATOM 1124 O O . PHE A 1 145 ? -8.765 -3.455 -13.574 1.00 97.81 145 PHE A O 1
ATOM 1131 N N . ALA A 1 146 ? -7.064 -4.910 -13.268 1.00 97.12 146 ALA A N 1
ATOM 1132 C CA . ALA A 1 146 ? -6.852 -4.691 -11.846 1.00 97.12 146 ALA A CA 1
ATOM 1133 C C . ALA A 1 146 ? -5.400 -4.281 -11.593 1.00 97.12 146 ALA A C 1
ATOM 1135 O O . ALA A 1 146 ? -4.488 -4.711 -12.308 1.00 97.12 146 ALA A O 1
ATOM 1136 N N . ARG A 1 147 ? -5.184 -3.484 -10.542 1.00 95.50 147 ARG A N 1
ATOM 1137 C CA . ARG A 1 147 ? -3.848 -3.282 -9.976 1.00 95.50 147 ARG A CA 1
ATOM 1138 C C . ARG A 1 147 ? -3.619 -4.310 -8.888 1.00 95.50 147 ARG A C 1
ATOM 1140 O O . ARG A 1 147 ? -4.294 -4.289 -7.865 1.00 95.50 147 ARG A O 1
ATOM 1147 N N . VAL A 1 148 ? -2.660 -5.194 -9.112 1.00 95.62 148 VAL A N 1
ATOM 1148 C CA . VAL A 1 148 ? -2.348 -6.292 -8.205 1.00 95.62 148 VAL A CA 1
ATOM 1149 C C . VAL A 1 148 ? -1.050 -5.979 -7.450 1.00 95.62 148 VAL A C 1
ATOM 1151 O O . VAL A 1 148 ? 0.014 -5.909 -8.078 1.00 95.62 148 VAL A O 1
A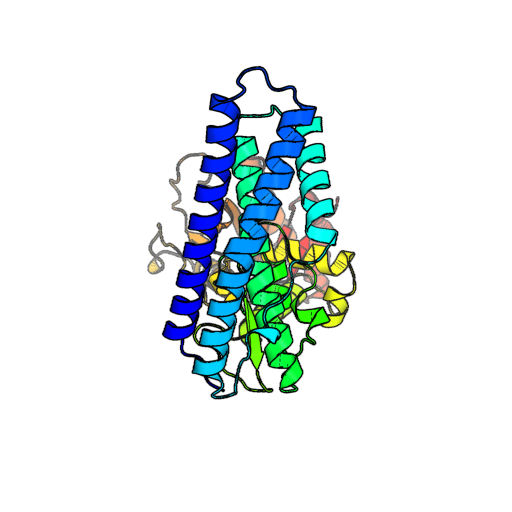TOM 1154 N N . PRO A 1 149 ? -1.116 -5.761 -6.125 1.00 92.75 149 PRO A N 1
ATOM 1155 C CA . PRO A 1 149 ? 0.044 -5.500 -5.283 1.00 92.75 149 PRO A CA 1
ATOM 1156 C C . PRO A 1 149 ? 0.711 -6.803 -4.824 1.00 92.75 149 PRO A C 1
ATOM 1158 O O . PRO A 1 149 ? 0.128 -7.887 -4.883 1.00 92.75 149 PRO A O 1
ATOM 1161 N N . GLN A 1 150 ? 1.928 -6.692 -4.302 1.00 85.81 150 GLN A N 1
ATOM 1162 C CA . GLN A 1 150 ? 2.652 -7.783 -3.643 1.00 85.81 150 GLN A CA 1
ATOM 1163 C C . GLN A 1 150 ? 2.559 -7.767 -2.123 1.00 85.81 150 GLN A C 1
ATOM 1165 O O . GLN A 1 150 ? 2.775 -8.809 -1.500 1.00 85.81 150 GLN A O 1
ATOM 1170 N N . GLY A 1 151 ? 2.176 -6.636 -1.532 1.00 71.44 151 GLY A N 1
ATOM 1171 C CA . GLY A 1 151 ? 2.033 -6.473 -0.081 1.00 71.44 151 GLY A CA 1
ATOM 1172 C C . GLY A 1 151 ? 3.167 -5.671 0.557 1.00 71.44 151 GLY A C 1
ATOM 1173 O O . GLY A 1 151 ? 3.387 -5.757 1.760 1.00 71.44 151 GLY A O 1
ATOM 1174 N N . GLY A 1 152 ? 3.896 -4.884 -0.236 1.00 78.00 152 GLY A N 1
ATOM 1175 C CA . GLY A 1 152 ? 4.973 -4.007 0.238 1.00 78.00 152 GLY A CA 1
ATOM 1176 C C . GLY A 1 152 ? 4.820 -2.550 -0.194 1.00 78.00 152 GLY A C 1
ATOM 1177 O O . GLY A 1 152 ? 5.536 -1.691 0.323 1.00 78.00 152 GLY A O 1
ATOM 1178 N N . GLU A 1 153 ? 3.908 -2.279 -1.124 1.00 87.94 153 GLU A N 1
ATOM 1179 C CA . GLU A 1 153 ? 3.669 -0.983 -1.748 1.00 87.94 153 GLU A CA 1
ATOM 1180 C C . GLU A 1 153 ? 2.967 0.003 -0.799 1.00 87.94 153 GLU A C 1
ATOM 1182 O O . GLU A 1 153 ? 2.458 -0.378 0.260 1.00 87.94 153 GLU A O 1
ATOM 1187 N N . CYS A 1 154 ? 2.936 1.286 -1.172 1.00 90.56 154 CYS A N 1
ATOM 1188 C CA . CYS A 1 154 ? 2.353 2.339 -0.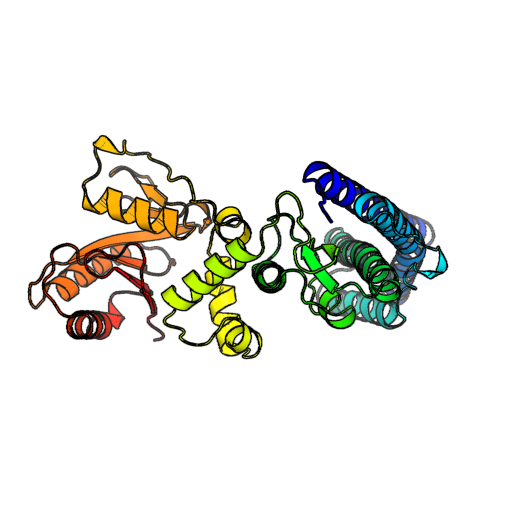339 1.00 90.56 154 CYS A CA 1
ATOM 1189 C C . CYS A 1 154 ? 0.824 2.218 -0.209 1.00 90.56 154 CYS A C 1
ATOM 1191 O O . CYS A 1 154 ? 0.165 1.566 -1.020 1.00 90.56 154 CYS A O 1
ATOM 1193 N N . ALA A 1 155 ? 0.244 2.921 0.767 1.00 93.88 155 ALA A N 1
ATOM 1194 C CA . ALA A 1 155 ? -1.203 2.939 0.987 1.00 93.88 155 ALA A CA 1
ATOM 1195 C C . ALA A 1 155 ? -2.003 3.371 -0.254 1.00 93.88 155 ALA A C 1
ATOM 1197 O O . ALA A 1 155 ? -3.089 2.858 -0.496 1.00 93.88 155 ALA A O 1
ATOM 1198 N N . PHE A 1 156 ? -1.459 4.255 -1.094 1.00 92.75 156 PHE A N 1
ATOM 1199 C CA . PHE A 1 156 ? -2.145 4.663 -2.319 1.00 92.75 156 PHE A CA 1
ATOM 1200 C C . PHE A 1 156 ? -2.225 3.528 -3.348 1.00 92.75 156 PHE A C 1
ATOM 1202 O O . PHE A 1 156 ? -3.241 3.367 -4.017 1.00 92.75 156 PHE A O 1
ATOM 1209 N N . CYS A 1 157 ? -1.205 2.671 -3.424 1.00 92.75 157 CYS A N 1
ATOM 1210 C CA . CYS A 1 157 ? -1.274 1.464 -4.246 1.00 92.75 157 CYS A CA 1
ATOM 1211 C C . CYS A 1 157 ? -2.325 0.484 -3.718 1.00 92.75 157 CYS A C 1
ATOM 1213 O O . CYS A 1 157 ? -3.041 -0.105 -4.523 1.00 92.75 157 CYS A O 1
ATOM 1215 N N . ALA A 1 158 ? -2.446 0.339 -2.393 1.00 94.62 158 ALA A N 1
ATOM 1216 C CA . ALA A 1 158 ? -3.507 -0.454 -1.771 1.00 94.62 158 ALA A CA 1
ATOM 1217 C C . ALA A 1 158 ? -4.897 0.092 -2.120 1.00 94.62 158 ALA A C 1
ATOM 1219 O O . ALA A 1 158 ? -5.772 -0.671 -2.518 1.00 94.62 158 ALA A O 1
ATOM 1220 N N . MET A 1 159 ? -5.078 1.411 -2.038 1.00 95.31 159 MET A N 1
ATOM 1221 C CA . MET A 1 159 ? -6.335 2.078 -2.380 1.00 95.31 159 MET A CA 1
ATOM 1222 C C . MET A 1 159 ? -6.735 1.771 -3.825 1.00 95.31 159 MET A C 1
ATOM 1224 O O . MET A 1 159 ? -7.818 1.249 -4.064 1.00 95.31 159 MET A O 1
ATOM 1228 N N . LEU A 1 160 ? -5.826 1.945 -4.789 1.00 94.19 160 LEU A N 1
ATOM 1229 C CA . LEU A 1 160 ? -6.106 1.590 -6.184 1.00 94.19 160 LEU A CA 1
ATOM 1230 C C . LEU A 1 160 ? -6.319 0.076 -6.380 1.00 94.19 160 LEU A C 1
ATOM 1232 O O . LEU A 1 160 ? -7.145 -0.357 -7.180 1.00 94.19 160 LEU A O 1
ATOM 1236 N N . ALA A 1 161 ? -5.609 -0.764 -5.630 1.00 94.75 161 ALA A N 1
ATOM 1237 C CA . ALA A 1 161 ? -5.811 -2.207 -5.671 1.00 94.75 161 ALA A CA 1
ATOM 1238 C C . ALA A 1 161 ? -7.180 -2.642 -5.121 1.00 94.75 161 ALA A C 1
ATOM 1240 O O . ALA A 1 161 ? -7.663 -3.702 -5.509 1.00 94.75 161 ALA A O 1
ATOM 1241 N N . SER A 1 162 ? -7.833 -1.854 -4.266 1.00 95.50 162 SER A N 1
ATOM 1242 C CA . SER A 1 162 ? -9.137 -2.207 -3.683 1.00 95.50 162 SER A CA 1
ATOM 1243 C C . SER A 1 162 ? -10.271 -2.311 -4.713 1.00 95.50 162 SER A C 1
ATOM 1245 O O . SER A 1 162 ? -11.240 -3.038 -4.503 1.00 95.50 162 SER A O 1
ATOM 1247 N N . ARG A 1 163 ? -10.118 -1.669 -5.879 1.00 94.25 163 ARG A N 1
ATOM 1248 C CA . ARG A 1 163 ? -11.179 -1.581 -6.893 1.00 94.25 163 ARG A CA 1
ATOM 1249 C C . ARG A 1 163 ? -11.362 -2.842 -7.744 1.00 94.25 163 ARG A C 1
ATOM 1251 O O . ARG A 1 163 ? -12.376 -2.987 -8.418 1.00 94.25 163 ARG A O 1
ATOM 1258 N N . GLY A 1 164 ? -10.386 -3.751 -7.766 1.00 95.00 164 GLY A N 1
ATOM 1259 C CA . GLY A 1 164 ? -10.457 -4.964 -8.587 1.00 95.00 164 GLY A CA 1
ATOM 1260 C C . GLY A 1 164 ? -10.419 -4.696 -10.100 1.00 95.00 164 GLY A C 1
ATOM 1261 O O . GLY A 1 164 ? -9.779 -3.755 -10.570 1.00 95.00 164 GLY A O 1
ATOM 1262 N N . PHE A 1 165 ? -11.082 -5.559 -10.881 1.00 96.62 165 PHE A N 1
ATOM 1263 C CA . PHE A 1 165 ? -11.053 -5.564 -12.355 1.00 96.62 165 PHE A CA 1
ATOM 1264 C C . PHE A 1 165 ? -12.011 -4.539 -12.988 1.00 96.62 165 PHE A C 1
ATOM 1266 O O . PHE A 1 165 ? -12.888 -4.896 -13.778 1.00 96.62 165 PHE A O 1
ATOM 1273 N N . VAL A 1 166 ? -11.853 -3.261 -12.645 1.00 94.62 166 VAL A N 1
ATOM 1274 C CA . VAL A 1 166 ? -12.728 -2.170 -13.124 1.00 94.62 166 VAL A CA 1
ATOM 1275 C C . VAL A 1 166 ? -12.033 -1.200 -14.073 1.00 94.62 166 VAL A C 1
ATOM 1277 O O . VAL A 1 166 ? -12.694 -0.467 -14.811 1.00 94.62 166 VAL A O 1
ATOM 1280 N N . TYR A 1 167 ? -10.700 -1.187 -14.083 1.00 95.31 167 TYR A N 1
ATOM 1281 C CA . TYR A 1 167 ? -9.946 -0.165 -14.793 1.00 95.31 167 TYR A CA 1
ATOM 1282 C C . TYR A 1 167 ? -10.036 -0.333 -16.314 1.00 95.31 167 TYR A C 1
ATOM 1284 O O . TYR A 1 167 ? -10.051 -1.448 -16.844 1.00 95.31 167 TYR A O 1
ATOM 1292 N N . SER A 1 168 ? -10.059 0.802 -17.018 1.00 95.38 168 SER A N 1
ATOM 1293 C CA . SER A 1 168 ? -9.636 0.899 -18.418 1.00 95.38 168 SER A CA 1
ATOM 1294 C C . SER A 1 168 ? -8.108 0.817 -18.515 1.00 95.38 168 SER A C 1
ATOM 1296 O O . SER A 1 168 ? -7.409 0.949 -17.513 1.00 95.38 168 SER A O 1
ATOM 1298 N N . GLU A 1 169 ? -7.574 0.671 -19.729 1.00 93.19 169 GLU A N 1
ATOM 1299 C CA . GLU A 1 169 ? -6.128 0.763 -19.993 1.00 93.19 169 GLU A CA 1
ATOM 1300 C C . GLU A 1 169 ? -5.523 2.053 -19.413 1.00 93.19 169 GLU A C 1
ATOM 1302 O O . GLU A 1 169 ? -4.507 2.018 -18.718 1.00 93.19 169 GLU A O 1
ATOM 1307 N N . THR A 1 170 ? -6.170 3.198 -19.648 1.00 90.06 170 THR A N 1
ATOM 1308 C CA . THR A 1 170 ? -5.694 4.497 -19.156 1.00 90.06 170 THR A CA 1
ATOM 1309 C C . THR A 1 170 ? -5.710 4.568 -17.630 1.00 90.06 170 THR A C 1
ATOM 1311 O O . THR A 1 170 ? -4.731 4.998 -17.023 1.00 90.06 170 THR A O 1
ATOM 1314 N N . GLY A 1 171 ? -6.780 4.082 -16.993 1.00 91.69 171 GLY A N 1
ATOM 1315 C CA . GLY A 1 171 ? -6.900 4.045 -15.535 1.00 91.69 171 GLY A CA 1
ATOM 1316 C C . GLY A 1 171 ? -5.933 3.063 -14.869 1.00 91.69 171 GLY A C 1
ATOM 1317 O O . GLY A 1 171 ? -5.443 3.328 -13.774 1.00 91.69 171 GLY A O 1
ATOM 1318 N N . ALA A 1 172 ? -5.604 1.949 -15.523 1.00 93.00 172 ALA A N 1
ATOM 1319 C CA . ALA A 1 172 ? -4.676 0.954 -14.989 1.00 93.00 172 ALA A CA 1
ATOM 1320 C C . ALA A 1 172 ? -3.224 1.458 -14.959 1.00 93.00 172 ALA A C 1
ATOM 1322 O O . ALA A 1 172 ? -2.471 1.082 -14.064 1.00 93.00 172 ALA A O 1
ATOM 1323 N N . ASN A 1 173 ? -2.855 2.342 -15.893 1.00 90.62 173 ASN A N 1
ATOM 1324 C CA . ASN A 1 173 ? -1.492 2.862 -16.045 1.00 90.62 173 ASN A CA 1
ATOM 1325 C C . ASN A 1 173 ? -1.280 4.274 -15.478 1.00 90.62 173 ASN A C 1
ATOM 1327 O O . ASN A 1 173 ? -0.178 4.806 -15.589 1.00 90.62 173 ASN A O 1
ATOM 1331 N N . SER A 1 174 ? -2.296 4.907 -14.892 1.00 86.44 174 SER A N 1
ATOM 1332 C CA . SER A 1 174 ? -2.168 6.244 -14.292 1.00 86.44 174 SER A CA 1
ATOM 1333 C C . SER A 1 174 ? -1.487 6.205 -12.911 1.00 86.44 174 SER A C 1
ATOM 1335 O O . SER A 1 174 ? -1.257 5.138 -12.359 1.00 86.44 174 SER A O 1
ATOM 1337 N N . HIS A 1 175 ? -1.154 7.354 -12.321 1.00 81.38 175 HIS A N 1
ATOM 1338 C CA . HIS A 1 175 ? -0.785 7.512 -10.901 1.00 81.38 175 HIS A CA 1
ATOM 1339 C C . HIS A 1 175 ? 0.053 6.376 -10.271 1.00 81.38 175 HIS A C 1
ATOM 1341 O O . HIS A 1 175 ? -0.461 5.504 -9.566 1.00 81.38 175 HIS A O 1
ATOM 1347 N N . TYR A 1 176 ? 1.359 6.400 -10.513 1.00 84.81 176 TYR A N 1
ATOM 1348 C CA . TYR A 1 176 ? 2.343 5.526 -9.878 1.00 84.81 176 TYR A CA 1
ATOM 1349 C C . TYR A 1 176 ? 3.533 6.370 -9.419 1.00 84.81 176 TYR A C 1
ATOM 1351 O O . TYR A 1 176 ? 3.849 7.393 -10.023 1.00 84.81 176 TYR A O 1
ATOM 1359 N N . HIS A 1 177 ? 4.186 5.947 -8.341 1.00 81.12 177 HIS A N 1
ATOM 1360 C CA . HIS A 1 177 ? 5.395 6.588 -7.832 1.00 81.12 177 HIS A CA 1
ATOM 1361 C C . HIS A 1 177 ? 6.634 5.750 -8.171 1.00 81.12 177 HIS A C 1
ATOM 1363 O O . HIS A 1 177 ? 6.530 4.582 -8.561 1.00 81.12 177 HIS A O 1
ATOM 1369 N N . ASN A 1 178 ? 7.816 6.338 -7.987 1.00 74.94 178 ASN A N 1
ATOM 1370 C CA . ASN A 1 178 ? 9.075 5.597 -8.049 1.00 74.94 178 ASN A CA 1
ATOM 1371 C C . ASN A 1 178 ? 9.028 4.443 -7.040 1.00 74.94 178 ASN A C 1
ATOM 1373 O O . ASN A 1 178 ? 8.582 4.640 -5.913 1.00 74.94 178 ASN A O 1
ATOM 1377 N N . HIS A 1 179 ? 9.464 3.248 -7.430 1.00 77.31 179 HIS A N 1
ATOM 1378 C CA . HIS A 1 179 ? 9.343 2.017 -6.638 1.00 77.31 179 HIS A CA 1
ATOM 1379 C C . HIS A 1 179 ? 7.920 1.448 -6.479 1.00 77.31 179 HIS A C 1
ATOM 1381 O O . HIS A 1 179 ? 7.730 0.574 -5.626 1.00 77.31 179 HIS A O 1
ATOM 1387 N N . CYS A 1 180 ? 6.917 1.858 -7.279 1.00 85.62 180 CYS A N 1
ATOM 1388 C CA . CYS A 1 180 ? 5.688 1.051 -7.348 1.00 85.62 180 CYS A CA 1
ATOM 1389 C C . CYS A 1 180 ? 6.064 -0.363 -7.780 1.00 85.62 180 CYS A C 1
ATOM 1391 O O . CYS A 1 180 ? 6.783 -0.552 -8.757 1.00 85.62 180 CYS A O 1
ATOM 1393 N N . LYS A 1 181 ? 5.558 -1.360 -7.059 1.00 87.88 181 LYS A N 1
ATOM 1394 C CA . LYS A 1 181 ? 5.662 -2.771 -7.443 1.00 87.88 181 LYS A CA 1
ATOM 1395 C C . LYS A 1 181 ? 4.298 -3.334 -7.840 1.00 87.88 181 LYS A C 1
ATOM 1397 O O . LYS A 1 181 ? 4.170 -4.532 -8.042 1.00 87.88 181 LYS A O 1
ATOM 1402 N N . CYS A 1 182 ? 3.307 -2.473 -8.029 1.00 92.19 182 CYS A N 1
ATOM 1403 C CA . CYS A 1 182 ? 1.999 -2.825 -8.546 1.00 92.19 182 CYS A CA 1
ATOM 1404 C C . CYS A 1 182 ? 2.091 -3.385 -9.976 1.00 92.19 182 CYS A C 1
ATOM 1406 O O . CYS A 1 182 ? 2.773 -2.818 -10.835 1.00 92.19 182 CYS A O 1
ATOM 1408 N N . LYS A 1 183 ? 1.408 -4.501 -10.242 1.00 95.44 183 LYS A N 1
ATOM 1409 C CA . LYS A 1 183 ? 1.282 -5.073 -11.591 1.00 95.44 183 LYS A CA 1
ATOM 1410 C C . LYS A 1 183 ? -0.101 -4.748 -12.121 1.00 95.44 183 LYS A C 1
ATOM 1412 O O . LYS A 1 183 ? -1.080 -4.839 -11.383 1.00 95.44 183 LYS A O 1
ATOM 1417 N N . VAL A 1 184 ? -0.190 -4.404 -13.395 1.00 97.38 184 VAL A N 1
ATOM 1418 C CA . VAL A 1 184 ? -1.464 -4.416 -14.108 1.00 97.38 184 VAL A CA 1
ATOM 1419 C C . VAL A 1 184 ? -1.730 -5.850 -14.546 1.00 97.38 184 VAL A C 1
ATOM 1421 O O . VAL A 1 184 ? -0.833 -6.517 -15.055 1.00 97.38 184 VAL A O 1
ATOM 1424 N N . VAL A 1 185 ? -2.948 -6.334 -14.317 1.00 98.12 185 VAL A N 1
ATOM 1425 C CA . VAL A 1 185 ? -3.402 -7.661 -14.749 1.00 98.12 185 VAL A CA 1
ATOM 1426 C C . VAL A 1 185 ? -4.709 -7.499 -15.509 1.00 98.12 185 VAL A C 1
ATOM 1428 O O . VAL A 1 185 ? -5.620 -6.826 -15.024 1.00 98.12 185 VAL A O 1
ATOM 1431 N N . ALA A 1 186 ? -4.799 -8.106 -16.692 1.00 98.19 186 ALA A N 1
ATOM 1432 C CA . ALA A 1 186 ? -6.005 -8.100 -17.507 1.00 98.19 186 ALA A CA 1
ATOM 1433 C C . ALA A 1 186 ? -6.968 -9.211 -17.069 1.00 98.19 186 ALA A C 1
ATOM 1435 O O . ALA A 1 186 ? -6.575 -10.282 -16.608 1.00 98.19 186 ALA A O 1
ATOM 1436 N N . GLY A 1 187 ? -8.265 -8.971 -17.195 1.00 97.06 187 GLY A N 1
ATOM 1437 C CA . GLY A 1 187 ? -9.257 -9.953 -16.800 1.00 97.06 187 GLY A CA 1
ATOM 1438 C C . GLY A 1 187 ? -10.684 -9.545 -17.112 1.00 97.06 187 GLY A C 1
ATOM 1439 O O . GLY A 1 187 ? -10.980 -8.412 -17.490 1.00 97.06 187 GLY A O 1
ATOM 1440 N N . LYS A 1 188 ? -11.586 -10.507 -16.940 1.00 91.75 188 LYS A N 1
ATOM 1441 C CA . LYS A 1 188 ? -13.029 -10.267 -16.922 1.00 91.75 188 LYS A CA 1
ATOM 1442 C C . LYS A 1 188 ? -13.477 -10.022 -15.475 1.00 91.75 188 LYS A C 1
ATOM 1444 O O . LYS A 1 188 ? -12.760 -10.421 -14.550 1.00 91.75 188 LYS A O 1
ATOM 1449 N N . PRO A 1 189 ? -14.665 -9.434 -15.253 1.00 84.12 189 PRO A N 1
ATOM 1450 C CA . PRO A 1 189 ? -15.290 -9.451 -13.935 1.00 84.12 189 PRO A CA 1
ATOM 1451 C C . PRO A 1 189 ? -15.274 -10.871 -13.343 1.00 84.12 189 PRO A C 1
ATOM 1453 O O . PRO A 1 189 ? -15.590 -11.841 -14.033 1.00 84.12 189 PRO A O 1
ATOM 1456 N N . GLY A 1 190 ? -14.835 -11.002 -12.090 1.00 84.88 190 GLY A N 1
ATOM 1457 C CA . GLY A 1 190 ? -14.687 -12.294 -11.412 1.00 84.88 190 GLY A CA 1
ATOM 1458 C C . GLY A 1 190 ? -13.377 -13.052 -11.681 1.00 84.88 190 GLY A C 1
ATOM 1459 O O . GLY A 1 190 ? -13.226 -14.171 -11.186 1.00 84.88 190 GLY A O 1
ATOM 1460 N N . THR A 1 191 ? -12.414 -12.490 -12.428 1.00 95.12 191 THR A N 1
ATOM 1461 C CA . THR A 1 191 ? -11.052 -13.050 -12.483 1.00 95.12 191 THR A CA 1
ATOM 1462 C C . THR A 1 191 ? -10.458 -13.145 -11.076 1.00 95.12 191 THR A C 1
ATOM 1464 O O . THR A 1 191 ? -10.477 -12.181 -10.314 1.00 95.12 191 THR A O 1
ATOM 1467 N N . LYS A 1 192 ? -9.913 -14.319 -10.739 1.00 96.31 192 LYS A N 1
ATOM 1468 C CA . LYS A 1 192 ? -9.260 -14.584 -9.452 1.00 96.31 192 LYS A CA 1
ATOM 1469 C C . LYS A 1 192 ? -7.749 -14.560 -9.613 1.00 96.31 192 LYS A C 1
ATOM 1471 O O . LYS A 1 192 ? -7.225 -15.101 -10.586 1.00 96.31 192 LYS A O 1
ATOM 1476 N N . VAL A 1 193 ? -7.065 -13.961 -8.644 1.00 96.94 193 VAL A N 1
ATOM 1477 C CA . VAL A 1 193 ? -5.606 -13.855 -8.622 1.00 96.94 193 VAL A CA 1
ATOM 1478 C C . VAL A 1 193 ? -5.106 -14.317 -7.259 1.00 96.94 193 VAL A C 1
ATOM 1480 O O . VAL A 1 193 ? -5.473 -13.768 -6.224 1.00 96.94 193 VAL A O 1
ATOM 1483 N N . GLY A 1 194 ? -4.290 -15.364 -7.236 1.00 94.75 194 GLY A N 1
ATOM 1484 C CA . GLY A 1 194 ? -3.826 -15.971 -5.996 1.00 94.75 194 GLY A CA 1
ATOM 1485 C C . GLY A 1 194 ? -3.038 -14.988 -5.132 1.00 94.75 194 GLY A C 1
ATOM 1486 O O . GLY A 1 194 ? -2.045 -14.416 -5.571 1.00 94.75 194 GLY A O 1
ATOM 1487 N N . GLY A 1 195 ? -3.465 -14.829 -3.878 1.00 91.25 195 GLY A N 1
ATOM 1488 C CA . GLY A 1 195 ? -2.862 -13.884 -2.933 1.00 91.25 195 GLY A CA 1
ATOM 1489 C C . GLY A 1 195 ? -3.386 -12.448 -3.038 1.00 91.25 195 GLY A C 1
ATOM 1490 O O . GLY A 1 195 ? -2.913 -11.603 -2.280 1.00 91.25 195 GLY A O 1
ATOM 1491 N N . TYR A 1 196 ? -4.356 -12.183 -3.916 1.00 95.00 196 TYR A N 1
ATOM 1492 C CA . TYR A 1 196 ? -5.008 -10.886 -4.066 1.00 95.00 196 TYR A CA 1
ATOM 1493 C C . TYR A 1 196 ? -6.527 -11.030 -3.961 1.00 95.00 196 TYR A C 1
ATOM 1495 O O . TYR A 1 196 ? -7.158 -11.775 -4.709 1.00 95.00 196 TYR A O 1
ATOM 1503 N N . ASP A 1 197 ? -7.100 -10.294 -3.016 1.00 94.50 197 ASP A N 1
ATOM 1504 C CA . ASP A 1 197 ? -8.536 -10.177 -2.811 1.00 94.50 197 ASP A CA 1
ATOM 1505 C C . ASP A 1 197 ? -8.858 -8.702 -2.575 1.00 94.50 197 ASP A C 1
ATOM 1507 O O . ASP A 1 197 ? -8.655 -8.168 -1.483 1.00 94.50 197 ASP A O 1
ATOM 1511 N N . HIS A 1 198 ? -9.313 -8.038 -3.636 1.00 95.25 198 HIS A N 1
ATOM 1512 C CA . HIS A 1 198 ? -9.569 -6.602 -3.619 1.00 95.25 198 HIS A CA 1
ATOM 1513 C C . HIS A 1 198 ? -10.641 -6.221 -2.591 1.00 95.25 198 HIS A C 1
ATOM 1515 O O . HIS A 1 198 ? -10.526 -5.173 -1.963 1.00 95.25 198 HIS A O 1
ATOM 1521 N N . THR A 1 199 ? -11.616 -7.105 -2.344 1.00 96.12 199 THR A N 1
ATOM 1522 C CA . THR A 1 199 ? -12.713 -6.857 -1.397 1.00 96.12 199 THR A CA 1
ATOM 1523 C C . THR A 1 199 ? -12.218 -6.768 0.043 1.00 96.12 199 THR A C 1
ATOM 1525 O O . THR A 1 199 ? -12.758 -6.011 0.849 1.00 96.12 199 THR A O 1
ATOM 1528 N N . LYS A 1 200 ? -11.144 -7.493 0.382 1.00 96.12 200 LYS A N 1
ATOM 1529 C CA . LYS A 1 200 ? -10.511 -7.375 1.699 1.00 96.12 200 LYS A CA 1
ATOM 1530 C C . LYS A 1 200 ? -9.772 -6.056 1.846 1.00 96.12 200 LYS A C 1
ATOM 1532 O O . LYS A 1 200 ? -9.893 -5.423 2.887 1.00 96.12 200 LYS A O 1
ATOM 1537 N N . THR A 1 201 ? -9.053 -5.630 0.807 1.00 95.75 201 THR A N 1
ATOM 1538 C CA . THR A 1 201 ? -8.390 -4.319 0.801 1.00 95.75 201 THR A CA 1
ATOM 1539 C C . THR A 1 201 ? -9.417 -3.188 0.908 1.00 95.75 201 THR A C 1
ATOM 1541 O O . THR A 1 201 ? -9.256 -2.284 1.722 1.00 95.75 201 THR A O 1
ATOM 1544 N N . GLU A 1 202 ? -10.512 -3.269 0.149 1.00 97.06 202 GLU A N 1
ATOM 1545 C CA . GLU A 1 202 ? -11.642 -2.334 0.213 1.00 97.06 202 GLU A CA 1
ATOM 1546 C C . GLU A 1 202 ? -12.251 -2.280 1.618 1.00 97.06 202 GLU A C 1
ATOM 1548 O O . GLU A 1 202 ? -12.423 -1.199 2.179 1.00 97.06 202 GLU A O 1
ATOM 1553 N N . LYS A 1 203 ? -12.494 -3.442 2.239 1.00 97.50 203 LYS A N 1
ATOM 1554 C CA . LYS A 1 203 ? -12.981 -3.523 3.621 1.00 97.50 203 LYS A CA 1
ATOM 1555 C C . LYS A 1 203 ? -12.042 -2.814 4.598 1.00 97.50 203 LYS A C 1
ATOM 1557 O O . LYS A 1 203 ? -12.526 -2.057 5.434 1.00 97.50 203 LYS A O 1
ATOM 1562 N N . SER A 1 204 ? -10.729 -3.011 4.478 1.00 97.56 204 SER A N 1
ATOM 1563 C CA . SER A 1 204 ? -9.741 -2.321 5.314 1.00 97.56 204 SER A CA 1
ATOM 1564 C C . SER A 1 204 ? -9.818 -0.795 5.154 1.00 97.56 204 SER A C 1
ATOM 1566 O O . SER A 1 204 ? -9.793 -0.073 6.151 1.00 97.56 204 SER A O 1
ATOM 1568 N N . PHE A 1 205 ? -9.998 -0.280 3.932 1.00 98.06 205 PHE A N 1
ATOM 1569 C CA . PHE A 1 205 ? -10.205 1.159 3.701 1.00 98.06 205 PHE A CA 1
ATOM 1570 C C . PHE A 1 205 ? -11.537 1.676 4.247 1.00 98.06 205 PHE A C 1
ATOM 1572 O O . PHE A 1 205 ? -11.566 2.751 4.845 1.00 98.06 205 PHE A O 1
ATOM 1579 N N . ASN A 1 206 ? -12.620 0.912 4.109 1.00 97.88 206 ASN A N 1
ATOM 1580 C CA . ASN A 1 206 ? -13.915 1.264 4.691 1.00 97.88 206 ASN A CA 1
ATOM 1581 C C . ASN A 1 206 ? -13.837 1.320 6.225 1.00 97.88 206 ASN A C 1
ATOM 1583 O O . ASN A 1 206 ? -14.379 2.239 6.837 1.00 97.88 206 ASN A O 1
ATOM 1587 N N . THR A 1 207 ? -13.099 0.397 6.850 1.00 97.81 207 THR A N 1
ATOM 1588 C CA . THR A 1 207 ? -12.798 0.449 8.287 1.00 97.81 207 THR A CA 1
ATOM 1589 C C . THR A 1 207 ? -12.018 1.710 8.653 1.00 97.81 207 THR A C 1
ATOM 1591 O O . THR A 1 207 ? -12.374 2.368 9.626 1.00 97.81 207 THR A O 1
ATOM 1594 N N . ILE A 1 208 ? -11.012 2.105 7.866 1.00 98.44 208 ILE A N 1
ATOM 1595 C CA . ILE A 1 208 ? -10.272 3.356 8.100 1.00 98.44 208 ILE A CA 1
ATOM 1596 C C . ILE A 1 208 ? -11.193 4.576 7.979 1.00 98.44 208 ILE A C 1
ATOM 1598 O O . ILE A 1 208 ? -11.148 5.451 8.840 1.00 98.44 208 ILE A O 1
ATOM 1602 N N . CYS A 1 209 ? -12.061 4.629 6.964 1.00 98.38 209 CYS A N 1
ATOM 1603 C CA . CYS A 1 209 ? -13.028 5.720 6.808 1.00 98.38 209 CYS A CA 1
ATOM 1604 C C . CYS A 1 209 ? -13.969 5.796 8.020 1.00 98.38 209 CYS A C 1
ATOM 1606 O O . CYS A 1 209 ? -14.120 6.872 8.601 1.00 98.38 209 CYS A O 1
ATOM 1608 N N . LYS A 1 210 ? -14.497 4.649 8.480 1.00 97.31 210 LYS A N 1
ATOM 1609 C CA . LYS A 1 210 ? -15.297 4.559 9.714 1.00 97.31 210 LYS A CA 1
ATOM 1610 C C . LYS A 1 210 ? -14.507 5.057 10.927 1.00 97.31 210 LYS A C 1
ATOM 1612 O O . LYS A 1 210 ? -15.023 5.876 11.684 1.00 97.31 210 LYS A O 1
ATOM 1617 N N . ASN A 1 211 ? -13.255 4.620 11.092 1.00 97.81 211 ASN A N 1
ATOM 1618 C CA . ASN A 1 211 ? -12.405 5.065 12.198 1.00 97.81 211 ASN A CA 1
ATOM 1619 C C . ASN A 1 211 ? -12.142 6.575 12.145 1.00 97.81 211 ASN A C 1
ATOM 1621 O O . ASN A 1 211 ? -11.994 7.189 13.190 1.00 97.81 211 ASN A O 1
ATOM 1625 N N . LEU A 1 212 ? -12.098 7.196 10.968 1.00 97.62 212 LEU A N 1
ATOM 1626 C CA . LEU A 1 212 ? -11.916 8.644 10.821 1.00 97.62 212 LEU A CA 1
ATOM 1627 C C . LEU A 1 212 ? -13.234 9.436 10.890 1.00 97.62 212 LEU A C 1
ATOM 1629 O O . LEU A 1 212 ? -13.210 10.662 10.802 1.00 97.62 212 LEU A O 1
ATOM 1633 N N . GLY A 1 213 ? -14.382 8.765 11.033 1.00 96.38 213 GLY A N 1
ATOM 1634 C CA . GLY A 1 213 ? -15.701 9.404 11.020 1.00 96.38 213 GLY A CA 1
ATOM 1635 C C . GLY A 1 213 ? -16.124 9.945 9.648 1.00 96.38 213 GLY A C 1
ATOM 1636 O O . GLY A 1 213 ? -17.026 10.781 9.579 1.00 96.38 213 GLY A O 1
ATOM 1637 N N . ILE A 1 214 ? -15.481 9.483 8.574 1.00 97.56 214 ILE A N 1
ATOM 1638 C CA . ILE A 1 214 ? -15.785 9.836 7.182 1.00 97.56 214 ILE A CA 1
ATOM 1639 C C . ILE A 1 214 ? -17.022 9.045 6.748 1.00 97.56 214 ILE A C 1
ATOM 1641 O O . ILE A 1 214 ? -17.093 7.832 6.956 1.00 97.56 214 ILE A O 1
ATOM 1645 N N . LYS A 1 215 ? -18.012 9.740 6.180 1.00 96.69 215 LYS A N 1
ATOM 1646 C CA . LYS A 1 215 ? -19.298 9.149 5.756 1.00 96.69 215 LYS A CA 1
ATOM 1647 C C . LYS A 1 215 ? -19.370 8.927 4.249 1.00 96.69 215 LYS A C 1
ATOM 1649 O O . LYS A 1 215 ? -20.224 8.179 3.783 1.00 96.69 215 LYS A O 1
ATOM 1654 N N . GLU A 1 216 ? -18.498 9.605 3.521 1.00 97.69 216 GLU A N 1
ATOM 1655 C CA . GLU A 1 216 ? -18.292 9.500 2.092 1.00 97.69 216 GLU A CA 1
ATOM 1656 C C . GLU A 1 216 ? -17.866 8.078 1.715 1.00 97.69 216 GLU A C 1
ATOM 1658 O O . GLU A 1 216 ? -17.121 7.406 2.435 1.00 97.69 216 GLU A O 1
ATOM 1663 N N . SER A 1 217 ? -18.337 7.625 0.559 1.00 95.81 217 SER A N 1
ATOM 1664 C CA . SER A 1 217 ? -17.883 6.380 -0.050 1.00 95.81 217 SER A CA 1
ATOM 1665 C C . SER A 1 217 ? -16.392 6.448 -0.392 1.00 95.81 217 SER A C 1
ATOM 1667 O O . SER A 1 217 ? -15.823 7.524 -0.592 1.00 95.81 217 SER A O 1
ATOM 1669 N N . LEU A 1 218 ? -15.746 5.286 -0.522 1.00 93.81 218 LEU A N 1
ATOM 1670 C CA . LEU A 1 218 ? -14.330 5.238 -0.886 1.00 93.81 218 LEU A CA 1
ATOM 1671 C C . LEU A 1 218 ? -14.055 5.918 -2.241 1.00 93.81 218 LEU A C 1
ATOM 1673 O O . LEU A 1 218 ? -13.025 6.566 -2.396 1.00 93.81 218 LEU A O 1
ATOM 1677 N N . GLU A 1 219 ? -14.986 5.843 -3.195 1.00 92.56 219 GLU A N 1
ATOM 1678 C CA . GLU A 1 219 ? -14.875 6.534 -4.485 1.00 92.56 219 GLU A CA 1
ATOM 1679 C C . GLU A 1 219 ? -14.913 8.067 -4.334 1.00 92.56 219 GLU A C 1
ATOM 1681 O O . GLU A 1 219 ? -14.120 8.780 -4.954 1.00 92.56 219 GLU A O 1
ATOM 1686 N N . GLU A 1 220 ? -15.793 8.601 -3.484 1.00 96.19 220 GLU A N 1
ATOM 1687 C CA . GLU A 1 220 ? -15.842 10.039 -3.182 1.00 96.19 220 GLU A CA 1
ATOM 1688 C C . GLU A 1 220 ? -14.566 10.500 -2.468 1.00 96.19 220 GLU A C 1
ATOM 1690 O O . GLU A 1 220 ? -13.987 11.529 -2.833 1.00 96.19 220 GLU A O 1
ATOM 1695 N N . VAL A 1 221 ? -14.079 9.706 -1.508 1.00 96.88 221 VAL A N 1
ATOM 1696 C CA . VAL A 1 221 ? -12.802 9.940 -0.818 1.00 96.88 221 VAL A CA 1
ATOM 1697 C C . VAL A 1 221 ? -11.659 10.006 -1.821 1.00 96.88 221 VAL A C 1
ATOM 1699 O O . VAL A 1 221 ? -10.871 10.943 -1.785 1.00 96.88 221 VAL A O 1
ATOM 1702 N N . GLU A 1 222 ? -11.559 9.047 -2.738 1.00 92.12 222 GLU A N 1
ATOM 1703 C CA . GLU A 1 222 ? -10.490 8.987 -3.737 1.00 92.12 222 GLU A CA 1
ATOM 1704 C C . GLU A 1 222 ? -10.447 10.223 -4.644 1.00 92.12 222 GLU A C 1
ATOM 1706 O O . GLU A 1 222 ? -9.360 10.671 -5.031 1.00 92.12 222 GLU A O 1
ATOM 1711 N N . ASN A 1 223 ? -11.612 10.782 -4.970 1.00 92.81 223 ASN A N 1
ATOM 1712 C CA . ASN A 1 223 ? -11.746 11.958 -5.826 1.00 92.81 223 ASN A CA 1
ATOM 1713 C C . ASN A 1 223 ? -11.593 13.288 -5.063 1.00 92.81 223 ASN A C 1
ATOM 1715 O O . ASN A 1 223 ? -11.342 14.322 -5.684 1.00 92.81 223 ASN A O 1
ATOM 1719 N N . ASN A 1 224 ? -11.650 13.275 -3.730 1.00 97.12 224 ASN A N 1
ATOM 1720 C CA . ASN A 1 224 ? -11.393 14.437 -2.883 1.00 97.12 224 ASN A CA 1
ATOM 1721 C C . ASN A 1 224 ? -9.970 14.383 -2.306 1.00 97.12 224 ASN A C 1
ATOM 1723 O O . ASN A 1 224 ? -9.660 13.559 -1.451 1.00 97.12 224 ASN A O 1
ATOM 1727 N N . LYS A 1 225 ? -9.086 15.294 -2.737 1.00 95.81 225 LYS A N 1
ATOM 1728 C CA . LYS A 1 225 ? -7.678 15.291 -2.303 1.00 95.81 225 LYS A CA 1
ATOM 1729 C C . LYS A 1 225 ? -7.514 15.347 -0.781 1.00 95.81 225 LYS A C 1
ATOM 1731 O O . LYS A 1 225 ? -6.669 14.628 -0.261 1.00 95.81 225 LYS A O 1
ATOM 1736 N N . GLU A 1 226 ? -8.291 16.169 -0.085 1.00 96.94 226 GLU A N 1
ATOM 1737 C CA . GLU A 1 226 ? -8.153 16.327 1.364 1.00 96.94 226 GLU A CA 1
ATOM 1738 C C . GLU A 1 226 ? -8.561 15.047 2.106 1.00 96.94 226 GLU A C 1
ATOM 1740 O O . GLU A 1 226 ? -7.807 14.550 2.944 1.00 96.94 226 GLU A O 1
ATOM 1745 N N . LEU A 1 227 ? -9.719 14.473 1.758 1.00 97.81 227 LEU A N 1
ATOM 1746 C CA . LEU A 1 227 ? -10.185 13.217 2.353 1.00 97.81 227 LEU A CA 1
ATOM 1747 C C . LEU A 1 227 ? -9.239 12.064 2.021 1.00 97.81 227 LEU A C 1
ATOM 1749 O O . LEU A 1 227 ? -8.853 11.305 2.913 1.00 97.81 227 LEU A O 1
ATOM 1753 N N . ARG A 1 228 ? -8.815 11.963 0.757 1.00 97.69 228 ARG A N 1
ATOM 1754 C CA . ARG A 1 228 ? -7.850 10.959 0.312 1.00 97.69 228 ARG A CA 1
ATOM 1755 C C . ARG A 1 228 ? -6.567 11.036 1.124 1.00 97.69 228 ARG A C 1
ATOM 1757 O O . ARG A 1 228 ? -6.116 10.011 1.619 1.00 97.69 228 ARG A O 1
ATOM 1764 N N . ASP A 1 229 ? -5.984 12.221 1.282 1.00 97.31 229 ASP A N 1
ATOM 1765 C CA . ASP A 1 229 ? -4.720 12.378 2.001 1.00 97.31 229 ASP A CA 1
ATOM 1766 C C . ASP A 1 229 ? -4.870 11.990 3.485 1.00 97.31 229 ASP A C 1
ATOM 1768 O O . ASP A 1 229 ? -4.004 11.293 4.019 1.00 97.31 229 ASP A O 1
ATOM 1772 N N . LYS A 1 230 ? -5.999 12.330 4.130 1.00 97.06 230 LYS A N 1
ATOM 1773 C CA . LYS A 1 230 ? -6.316 11.893 5.505 1.00 97.06 230 LYS A CA 1
ATOM 1774 C C . LYS A 1 230 ? -6.412 10.367 5.618 1.00 97.06 230 LYS A C 1
ATOM 1776 O O . LYS A 1 230 ? -5.790 9.776 6.502 1.00 97.06 230 LYS A O 1
ATOM 1781 N N . VAL A 1 231 ? -7.144 9.721 4.708 1.00 98.31 231 VAL A N 1
ATOM 1782 C CA . VAL A 1 231 ? -7.297 8.255 4.684 1.00 98.31 231 VAL A CA 1
ATOM 1783 C C . VAL A 1 231 ? -5.970 7.560 4.391 1.00 98.31 231 VAL A C 1
ATOM 1785 O O . VAL A 1 231 ? -5.644 6.572 5.042 1.00 98.31 231 VAL A O 1
ATOM 1788 N N . LEU A 1 232 ? -5.175 8.072 3.449 1.00 97.50 232 LEU A N 1
ATOM 1789 C CA . LEU A 1 232 ? -3.871 7.502 3.109 1.00 97.50 232 LEU A CA 1
ATOM 1790 C C . LEU A 1 232 ? -2.856 7.644 4.244 1.00 97.50 232 LEU A C 1
ATOM 1792 O O . LEU A 1 232 ? -2.078 6.714 4.465 1.00 97.50 232 LEU A O 1
ATOM 1796 N N . ALA A 1 233 ? -2.868 8.765 4.969 1.00 96.38 233 ALA A N 1
ATOM 1797 C CA . ALA A 1 233 ? -2.025 8.954 6.144 1.00 96.38 233 ALA A CA 1
ATOM 1798 C C . ALA A 1 233 ? -2.351 7.920 7.232 1.00 96.38 233 ALA A C 1
ATOM 1800 O O . ALA A 1 233 ? -1.445 7.295 7.782 1.00 96.38 233 ALA A O 1
ATOM 1801 N N . GLU A 1 234 ? -3.637 7.680 7.498 1.00 97.00 234 GLU A N 1
ATOM 1802 C CA . GLU A 1 234 ? -4.057 6.675 8.477 1.00 97.00 234 GLU A CA 1
ATOM 1803 C C . GLU A 1 234 ? -3.793 5.242 7.990 1.00 97.00 234 GLU A C 1
ATOM 1805 O O . GLU A 1 234 ? -3.263 4.424 8.739 1.00 97.00 234 GLU A O 1
ATOM 1810 N N . ALA A 1 235 ? -4.057 4.943 6.715 1.00 97.12 235 ALA A N 1
ATOM 1811 C CA . ALA A 1 235 ? -3.713 3.663 6.096 1.00 97.12 235 ALA A CA 1
ATOM 1812 C C . ALA A 1 235 ? -2.207 3.369 6.177 1.00 97.12 235 ALA A C 1
ATOM 1814 O O . ALA A 1 235 ? -1.813 2.223 6.388 1.00 97.12 235 ALA A O 1
ATOM 1815 N N . GLY A 1 236 ? -1.365 4.402 6.062 1.00 95.19 236 GLY A N 1
ATOM 1816 C CA . GLY A 1 236 ? 0.086 4.305 6.215 1.00 95.19 236 GLY A CA 1
ATOM 1817 C C . GLY A 1 236 ? 0.543 3.866 7.609 1.00 95.19 236 GLY A C 1
ATOM 1818 O O . GLY A 1 236 ? 1.644 3.337 7.736 1.00 95.19 236 GLY A O 1
ATOM 1819 N N . ARG A 1 237 ? -0.301 4.027 8.638 1.00 93.56 237 ARG A N 1
ATOM 1820 C CA . ARG A 1 237 ? -0.042 3.547 10.006 1.00 93.56 237 ARG A CA 1
ATOM 1821 C C . ARG A 1 237 ? -0.460 2.093 10.207 1.00 93.56 237 ARG A C 1
ATOM 1823 O O . ARG A 1 237 ? -0.097 1.502 11.217 1.00 93.56 237 ARG A O 1
ATOM 1830 N N . ARG A 1 238 ? -1.230 1.487 9.303 1.00 95.25 238 ARG A N 1
ATOM 1831 C CA . ARG A 1 238 ? -1.723 0.113 9.482 1.00 95.25 238 ARG A CA 1
ATOM 1832 C C . ARG A 1 238 ? -0.690 -0.910 9.015 1.00 95.25 238 ARG A C 1
ATOM 1834 O O . ARG A 1 238 ? 0.113 -0.657 8.118 1.00 95.25 238 ARG A O 1
ATOM 1841 N N . ASN A 1 239 ? -0.716 -2.092 9.621 1.00 95.00 239 ASN A N 1
ATOM 1842 C CA . ASN A 1 239 ? 0.067 -3.233 9.171 1.00 95.00 239 ASN A CA 1
ATOM 1843 C C . ASN A 1 239 ? -0.300 -3.575 7.716 1.00 95.00 239 ASN A C 1
ATOM 1845 O O . ASN A 1 239 ? -1.471 -3.562 7.330 1.00 95.00 239 ASN A O 1
ATOM 1849 N N . LYS A 1 240 ? 0.711 -3.890 6.902 1.00 92.88 240 LYS A N 1
ATOM 1850 C CA . LYS A 1 240 ? 0.525 -4.103 5.462 1.00 92.88 240 LYS A CA 1
ATOM 1851 C C . LYS A 1 240 ? -0.314 -5.340 5.150 1.00 92.88 240 LYS A C 1
ATOM 1853 O O . LYS A 1 240 ? -1.166 -5.265 4.271 1.00 92.88 240 LYS A O 1
ATOM 1858 N N . ASP A 1 241 ? -0.137 -6.452 5.855 1.00 93.44 241 ASP A N 1
ATOM 1859 C CA . ASP A 1 241 ? -0.949 -7.647 5.602 1.00 93.44 241 ASP A CA 1
ATOM 1860 C C . ASP A 1 241 ? -2.404 -7.438 6.038 1.00 93.44 241 ASP A C 1
ATOM 1862 O O . ASP A 1 241 ? -3.322 -7.886 5.351 1.00 93.44 241 ASP A O 1
ATOM 1866 N N . TRP A 1 242 ? -2.647 -6.650 7.087 1.00 95.75 242 TRP A N 1
ATOM 1867 C CA . TRP A 1 242 ? -4.002 -6.198 7.407 1.00 95.75 242 TRP A CA 1
ATOM 1868 C C . TRP A 1 242 ? -4.589 -5.322 6.292 1.00 95.75 242 TRP A C 1
ATOM 1870 O O . TRP A 1 242 ? -5.692 -5.578 5.805 1.00 95.75 242 TRP A O 1
ATOM 1880 N N . LEU A 1 243 ? -3.837 -4.321 5.827 1.00 95.88 243 LEU A N 1
ATOM 1881 C CA . LEU A 1 243 ? -4.309 -3.388 4.804 1.00 95.88 243 LEU A CA 1
ATOM 1882 C C . LEU A 1 243 ? -4.617 -4.101 3.482 1.00 95.88 243 LEU A C 1
ATOM 1884 O O . LEU A 1 243 ? -5.668 -3.877 2.892 1.00 95.88 243 LEU A O 1
ATOM 1888 N N . TYR A 1 244 ? -3.723 -4.976 3.020 1.00 93.88 244 TYR A N 1
ATOM 1889 C CA . TYR A 1 244 ? -3.853 -5.643 1.724 1.00 93.88 244 TYR A CA 1
ATOM 1890 C C . TYR A 1 244 ? -4.695 -6.921 1.772 1.00 93.88 244 TYR A C 1
ATOM 1892 O O . TYR A 1 244 ? -5.315 -7.269 0.768 1.00 93.88 244 TYR A O 1
ATOM 1900 N N . ARG A 1 245 ? -4.705 -7.652 2.892 1.00 92.88 245 ARG A N 1
ATOM 1901 C CA . ARG A 1 245 ? -5.263 -9.017 2.969 1.00 92.88 245 ARG A CA 1
ATOM 1902 C C . ARG A 1 245 ? -6.307 -9.194 4.067 1.00 92.88 245 ARG A C 1
ATOM 1904 O O . ARG A 1 245 ? -6.862 -10.288 4.177 1.00 92.88 245 ARG A O 1
ATOM 1911 N N . GLY A 1 246 ? -6.583 -8.160 4.864 1.00 93.75 246 GLY A N 1
ATOM 1912 C CA . GLY A 1 246 ? -7.488 -8.238 6.012 1.00 93.75 246 GLY A CA 1
ATOM 1913 C C . GLY A 1 246 ? -7.012 -9.223 7.083 1.00 93.75 246 GLY A C 1
ATOM 1914 O O . GLY A 1 246 ? -7.835 -9.783 7.805 1.00 93.75 246 GLY A O 1
ATOM 1915 N N . GLU A 1 247 ? -5.708 -9.510 7.139 1.00 94.56 247 GLU A N 1
ATOM 1916 C CA . GLU A 1 247 ? -5.134 -10.419 8.129 1.00 94.56 247 GLU A CA 1
ATOM 1917 C C . GLU A 1 247 ? -5.035 -9.719 9.488 1.00 94.56 247 GLU A C 1
ATOM 1919 O O . GLU A 1 247 ? -4.425 -8.659 9.613 1.00 94.56 247 GLU A O 1
ATOM 1924 N N . VAL A 1 248 ? -5.644 -10.317 10.515 1.00 95.38 248 VAL A N 1
ATOM 1925 C CA . VAL A 1 248 ? -5.531 -9.831 11.896 1.00 95.38 248 VAL A CA 1
ATOM 1926 C C . VAL A 1 248 ? -4.070 -9.910 12.327 1.00 95.38 248 VAL A C 1
ATOM 1928 O O . VAL A 1 248 ? -3.420 -10.951 12.192 1.00 95.38 248 VAL A O 1
ATOM 1931 N N . THR A 1 249 ? -3.548 -8.810 12.854 1.00 95.38 249 THR A N 1
ATOM 1932 C CA . THR A 1 249 ? -2.159 -8.733 13.305 1.00 95.38 249 THR A CA 1
ATOM 1933 C C . THR A 1 249 ? -1.973 -9.530 14.587 1.00 95.38 249 THR A C 1
ATOM 1935 O O . THR A 1 249 ? -2.794 -9.506 15.507 1.00 95.38 249 THR A O 1
ATOM 1938 N N . LYS A 1 250 ? -0.856 -10.253 14.665 1.00 91.81 250 LYS A N 1
ATOM 1939 C CA . LYS A 1 250 ? -0.539 -11.076 15.832 1.00 91.81 250 LYS A CA 1
ATOM 1940 C C . LYS A 1 250 ? 0.054 -10.200 16.943 1.00 91.81 250 LYS A C 1
ATOM 1942 O O . LYS A 1 250 ? 1.114 -9.613 16.712 1.00 91.81 250 LYS A O 1
ATOM 1947 N N . PRO A 1 251 ? -0.580 -10.125 18.126 1.00 91.06 251 PRO A N 1
ATOM 1948 C CA . PRO A 1 251 ? -0.032 -9.388 19.257 1.00 91.06 251 PRO A CA 1
ATOM 1949 C C . PRO A 1 251 ? 1.189 -10.108 19.840 1.00 91.06 251 PRO A C 1
ATOM 1951 O O . PRO A 1 251 ? 1.304 -11.335 19.744 1.00 91.06 251 PRO A O 1
ATOM 1954 N N . TRP A 1 252 ? 2.084 -9.355 20.478 1.00 88.88 252 TRP A N 1
ATOM 1955 C CA . TRP A 1 252 ? 3.203 -9.919 21.235 1.00 88.88 252 TRP A CA 1
ATOM 1956 C C . TRP A 1 252 ? 2.971 -9.736 22.736 1.00 88.88 252 TRP A C 1
ATOM 1958 O O . TRP A 1 252 ? 2.864 -8.627 23.251 1.00 88.88 252 TRP A O 1
ATOM 1968 N N . TYR A 1 253 ? 2.923 -10.853 23.450 1.00 85.06 253 TYR A N 1
ATOM 1969 C CA . TYR A 1 253 ? 2.858 -10.898 24.904 1.00 85.06 253 TYR A CA 1
ATOM 1970 C C . TYR A 1 253 ? 4.264 -11.000 25.497 1.00 85.06 253 TYR A C 1
ATOM 1972 O O . TYR A 1 253 ? 4.890 -12.054 25.403 1.00 85.06 253 TYR A O 1
ATOM 1980 N N . ILE A 1 254 ? 4.763 -9.916 26.099 1.00 81.81 254 ILE A N 1
ATOM 1981 C CA . ILE A 1 254 ? 5.899 -10.009 27.029 1.00 81.81 254 ILE A CA 1
ATOM 1982 C C . ILE A 1 254 ? 5.364 -10.447 28.398 1.00 81.81 254 ILE A C 1
ATOM 1984 O O . ILE A 1 254 ? 5.871 -11.397 28.990 1.00 81.81 254 ILE A O 1
ATOM 1988 N N . LYS A 1 255 ? 4.274 -9.817 28.854 1.00 76.00 255 LYS A N 1
ATOM 1989 C CA . LYS A 1 255 ? 3.435 -10.308 29.955 1.00 76.00 255 LYS A CA 1
ATOM 1990 C C . LYS A 1 255 ? 2.471 -11.385 29.429 1.00 76.00 255 LYS A C 1
ATOM 1992 O O . LYS A 1 255 ? 1.744 -11.088 28.478 1.00 76.00 255 LYS A O 1
ATOM 1997 N N . PRO A 1 256 ? 2.428 -12.604 30.011 1.00 85.25 256 PRO A N 1
ATOM 1998 C CA . PRO A 1 256 ? 1.506 -13.657 29.581 1.00 85.25 256 PRO A CA 1
ATOM 1999 C C . PRO A 1 256 ? 0.058 -13.167 29.543 1.00 85.25 256 PRO A C 1
ATOM 2001 O O . PRO A 1 256 ? -0.386 -12.472 30.462 1.00 85.25 256 PRO A O 1
ATOM 2004 N N . ARG A 1 257 ? -0.694 -13.541 28.499 1.00 88.19 257 ARG A N 1
ATOM 2005 C CA . ARG A 1 257 ? -2.069 -13.055 28.295 1.00 88.19 257 ARG A CA 1
ATOM 2006 C C . ARG A 1 257 ? -2.954 -13.373 29.497 1.00 88.19 257 ARG A C 1
ATOM 2008 O O . ARG A 1 257 ? -3.809 -12.572 29.846 1.00 88.19 257 ARG A O 1
ATOM 2015 N N . GLU A 1 258 ? -2.744 -14.499 30.166 1.00 88.81 258 GLU A N 1
ATOM 2016 C CA . GLU A 1 258 ? -3.511 -14.947 31.333 1.00 88.81 258 GLU A CA 1
ATOM 2017 C C . GLU A 1 258 ? -3.415 -13.959 32.502 1.00 88.81 258 GLU A C 1
ATOM 2019 O O . GLU A 1 258 ? -4.388 -13.799 33.236 1.00 88.81 258 GLU A O 1
ATOM 2024 N N . GLN A 1 259 ? -2.286 -13.254 32.621 1.00 86.94 259 GLN A N 1
ATOM 2025 C CA . GLN A 1 259 ? -2.010 -12.270 33.672 1.00 86.94 259 GLN A CA 1
ATOM 2026 C C . GLN A 1 259 ? -2.536 -10.864 33.343 1.00 86.94 259 GLN A C 1
ATOM 2028 O O . GLN A 1 259 ? -2.430 -9.960 34.173 1.00 86.94 259 GLN A O 1
ATOM 2033 N N . LEU A 1 260 ? -3.066 -10.649 32.136 1.00 86.75 260 LEU A N 1
ATOM 2034 C CA . LEU A 1 260 ? -3.686 -9.383 31.750 1.00 86.75 260 LEU A CA 1
ATOM 2035 C C . LEU A 1 260 ? -5.120 -9.297 32.285 1.00 86.75 260 LEU A C 1
ATOM 2037 O O . LEU A 1 260 ? -5.869 -10.286 32.294 1.00 86.75 260 LEU A O 1
ATOM 2041 N N . SER A 1 261 ? -5.517 -8.092 32.677 1.00 88.56 261 SER A N 1
ATOM 2042 C CA . SER A 1 261 ? -6.907 -7.749 32.972 1.00 88.56 261 SER A CA 1
ATOM 2043 C C . SER A 1 261 ? -7.807 -7.976 31.749 1.00 88.56 261 SER A C 1
ATOM 2045 O O . SER A 1 261 ? -7.344 -8.071 30.608 1.00 88.56 261 SER A O 1
ATOM 2047 N N . ALA A 1 262 ? -9.118 -8.090 31.978 1.00 90.31 262 ALA A N 1
ATOM 2048 C CA . ALA A 1 262 ? -10.093 -8.221 30.891 1.00 90.31 262 ALA A CA 1
ATOM 2049 C C . ALA A 1 262 ? -10.038 -7.018 29.932 1.00 90.31 262 ALA A C 1
ATOM 2051 O O . ALA A 1 262 ? -10.078 -7.188 28.714 1.00 90.31 262 ALA A O 1
ATOM 2052 N N . ASP A 1 263 ? -9.852 -5.827 30.495 1.00 88.62 263 ASP A N 1
ATOM 2053 C CA . ASP A 1 263 ? -9.753 -4.563 29.775 1.00 88.62 263 ASP A CA 1
ATOM 2054 C C . ASP A 1 263 ? -8.497 -4.524 28.884 1.00 88.62 263 ASP A C 1
ATOM 2056 O O . ASP A 1 263 ? -8.599 -4.233 27.692 1.00 88.62 263 ASP A O 1
ATOM 2060 N N . GLU A 1 264 ? -7.318 -4.897 29.397 1.00 88.56 264 GLU A N 1
ATOM 2061 C CA . GLU A 1 264 ? -6.089 -4.982 28.585 1.00 88.56 264 GLU A CA 1
ATOM 2062 C C . GLU A 1 264 ? -6.226 -5.989 27.433 1.00 88.56 264 GLU A C 1
ATOM 2064 O O . GLU A 1 264 ? -5.844 -5.689 26.300 1.00 88.56 264 GLU A O 1
ATOM 2069 N N . LYS A 1 265 ? -6.812 -7.169 27.692 1.00 92.44 265 LYS A N 1
ATOM 2070 C CA . LYS A 1 265 ? -7.079 -8.182 26.652 1.00 92.44 265 LYS A CA 1
ATOM 2071 C C . LYS A 1 265 ? -7.957 -7.611 25.540 1.00 92.44 265 LYS A C 1
ATOM 2073 O O . LYS A 1 265 ? -7.635 -7.781 24.367 1.00 92.44 265 LYS A O 1
ATOM 2078 N N . ARG A 1 266 ? -9.027 -6.900 25.910 1.00 92.81 266 ARG A N 1
ATOM 2079 C CA . ARG A 1 266 ? -9.958 -6.259 24.972 1.00 92.81 266 ARG A CA 1
ATOM 2080 C C . ARG A 1 266 ? -9.267 -5.183 24.134 1.00 92.81 266 ARG A C 1
ATOM 2082 O O . ARG A 1 266 ? -9.446 -5.159 22.919 1.00 92.81 266 ARG A O 1
ATOM 2089 N N . GLY A 1 267 ? -8.454 -4.329 24.758 1.00 93.62 267 GLY A N 1
ATOM 2090 C CA . GLY A 1 267 ? -7.663 -3.315 24.054 1.00 93.62 267 GLY A CA 1
ATOM 2091 C C . GLY A 1 267 ? -6.736 -3.935 23.004 1.00 93.62 267 GLY A C 1
ATOM 2092 O O . GLY A 1 267 ? -6.737 -3.507 21.851 1.00 93.62 267 GLY A O 1
ATOM 2093 N N . ILE A 1 268 ? -6.016 -5.000 23.372 1.00 94.25 268 ILE A N 1
ATOM 2094 C CA . ILE A 1 268 ? -5.145 -5.750 22.455 1.00 94.25 268 ILE A CA 1
ATOM 2095 C C . ILE A 1 268 ? -5.938 -6.336 21.286 1.00 94.25 268 ILE A C 1
ATOM 2097 O O . ILE A 1 268 ? -5.535 -6.164 20.137 1.00 94.25 268 ILE A O 1
ATOM 2101 N N . ASP A 1 269 ? -7.061 -7.000 21.559 1.00 95.06 269 ASP A N 1
ATOM 2102 C CA . ASP A 1 269 ? -7.855 -7.666 20.523 1.00 95.06 269 ASP A CA 1
ATOM 2103 C C . ASP A 1 269 ? -8.412 -6.654 19.505 1.00 95.06 269 ASP A C 1
ATOM 2105 O O . ASP A 1 269 ? -8.357 -6.894 18.296 1.00 95.06 269 ASP A O 1
ATOM 2109 N N . ILE A 1 270 ? -8.863 -5.485 19.974 1.00 96.50 270 ILE A N 1
ATOM 2110 C CA . ILE A 1 270 ? -9.328 -4.392 19.110 1.00 96.50 270 ILE A CA 1
ATOM 2111 C C . ILE A 1 270 ? -8.189 -3.862 18.250 1.00 96.50 270 ILE A C 1
ATOM 2113 O O . ILE A 1 270 ? -8.320 -3.826 17.026 1.00 96.50 270 ILE A O 1
ATOM 2117 N N . LEU A 1 271 ? -7.058 -3.501 18.860 1.00 96.81 271 LEU A N 1
ATOM 2118 C CA . LEU A 1 271 ? -5.884 -3.003 18.140 1.00 96.81 271 LEU A CA 1
ATOM 2119 C C . LEU A 1 271 ? -5.431 -3.994 17.063 1.00 96.81 271 LEU A C 1
ATOM 2121 O O . LEU A 1 271 ? -5.217 -3.603 15.912 1.00 96.81 271 LEU A O 1
ATOM 2125 N N . SER A 1 272 ? -5.377 -5.279 17.410 1.00 96.38 272 SER A N 1
ATOM 2126 C CA . SER A 1 272 ? -5.023 -6.349 16.483 1.00 96.38 272 SER A CA 1
ATOM 2127 C C . SER A 1 272 ? -6.012 -6.483 15.320 1.00 96.38 272 SER A C 1
ATOM 2129 O O . SER A 1 272 ? -5.623 -6.606 14.155 1.00 96.38 272 SER A O 1
ATOM 2131 N N . SER A 1 273 ? -7.314 -6.424 15.607 1.00 96.44 273 SER A N 1
ATOM 2132 C CA . SER A 1 273 ? -8.360 -6.510 14.578 1.00 96.44 273 SER A CA 1
ATOM 2133 C C . SER A 1 273 ? -8.359 -5.321 13.608 1.00 96.44 273 SER A C 1
ATOM 2135 O O . SER A 1 273 ? -8.855 -5.442 12.487 1.00 96.44 273 SER A O 1
ATOM 2137 N N . MET A 1 274 ? -7.756 -4.203 14.018 1.00 96.44 274 MET A N 1
ATOM 2138 C CA . MET A 1 274 ? -7.674 -2.944 13.276 1.00 96.44 274 MET A CA 1
ATOM 2139 C C . MET A 1 274 ? -6.311 -2.734 12.601 1.00 96.44 274 MET A C 1
ATOM 2141 O O . MET A 1 274 ? -6.039 -1.651 12.085 1.00 96.44 274 MET A O 1
ATOM 2145 N N . GLY A 1 275 ? -5.438 -3.743 12.584 1.00 96.00 275 GLY A N 1
ATOM 2146 C CA . GLY A 1 275 ? -4.169 -3.671 11.862 1.00 96.00 275 GLY A CA 1
ATOM 2147 C C . GLY A 1 275 ? -3.035 -2.987 12.623 1.00 96.00 275 GLY A C 1
ATOM 2148 O O . GLY A 1 275 ? -2.072 -2.549 11.997 1.00 96.00 275 GLY A O 1
ATOM 2149 N N . PHE A 1 276 ? -3.112 -2.895 13.948 1.00 96.81 276 PHE A N 1
ATOM 2150 C CA . PHE A 1 276 ? -1.989 -2.477 14.790 1.00 96.81 276 PHE A CA 1
ATOM 2151 C C . PHE A 1 276 ? -1.305 -3.688 15.404 1.00 96.81 276 PHE A C 1
ATOM 2153 O O . PHE A 1 276 ? -1.951 -4.700 15.639 1.00 96.81 276 PHE A O 1
ATOM 2160 N N . SER A 1 277 ? -0.009 -3.602 15.687 1.00 94.19 277 SER A N 1
ATOM 2161 C CA . SER A 1 277 ? 0.755 -4.730 16.239 1.00 94.19 277 SER A CA 1
ATOM 2162 C C . SER A 1 277 ? 1.093 -4.478 17.712 1.00 94.19 277 SER A C 1
ATOM 2164 O O . SER A 1 277 ? 2.226 -4.085 18.003 1.00 94.19 277 SER A O 1
ATOM 2166 N N . PRO A 1 278 ? 0.124 -4.634 18.641 1.00 93.44 278 PRO A N 1
ATOM 2167 C CA . PRO A 1 278 ? 0.328 -4.296 20.040 1.00 93.44 278 PRO A CA 1
ATOM 2168 C C . PRO A 1 278 ? 1.272 -5.282 20.727 1.00 93.44 278 PRO A C 1
ATOM 2170 O O . PRO A 1 278 ? 1.220 -6.501 20.528 1.00 93.44 278 PRO A O 1
ATOM 2173 N N . VAL A 1 279 ? 2.111 -4.720 21.58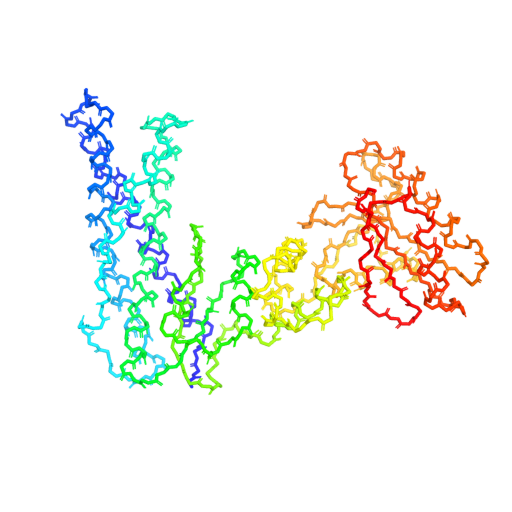3 1.00 89.50 279 VAL A N 1
ATOM 2174 C CA . VAL A 1 279 ? 2.979 -5.412 22.522 1.00 89.50 279 VAL A CA 1
ATOM 2175 C C . VAL A 1 279 ? 2.535 -5.020 23.924 1.00 89.50 279 VAL A C 1
ATOM 2177 O O . VAL A 1 279 ? 2.537 -3.834 24.260 1.00 89.50 279 VAL A O 1
ATOM 2180 N N . ALA A 1 280 ? 2.147 -6.013 24.726 1.00 81.31 280 ALA A N 1
ATOM 2181 C CA . ALA A 1 280 ? 1.826 -5.812 26.137 1.00 81.31 280 ALA A CA 1
ATOM 2182 C C . ALA A 1 280 ? 3.134 -5.729 26.934 1.00 81.31 280 ALA A C 1
ATOM 2184 O O . ALA A 1 280 ? 3.845 -6.736 27.055 1.00 81.31 280 ALA A O 1
ATOM 2185 N N . LEU A 1 281 ? 3.468 -4.532 27.420 1.00 71.12 281 LEU A N 1
ATOM 2186 C CA . LEU A 1 281 ? 4.726 -4.263 28.116 1.00 71.12 281 LEU A CA 1
ATOM 2187 C C . LEU A 1 281 ? 4.688 -4.764 29.573 1.00 71.12 281 LEU A C 1
ATOM 2189 O O . LEU A 1 281 ? 3.627 -4.774 30.199 1.00 71.12 281 LEU A O 1
ATOM 2193 N N . PRO A 1 282 ? 5.832 -5.198 30.136 1.00 65.00 282 PRO A N 1
ATOM 2194 C CA . PRO A 1 282 ? 5.953 -5.445 31.567 1.00 65.00 282 PRO A CA 1
ATOM 2195 C C . PRO A 1 282 ? 6.096 -4.121 32.335 1.00 65.00 282 PRO A C 1
ATOM 2197 O O . PRO A 1 282 ? 6.647 -3.152 31.815 1.00 65.00 282 PRO A O 1
ATOM 2200 N N . GLU A 1 283 ? 5.706 -4.121 33.613 1.00 59.03 283 GLU A N 1
ATOM 2201 C CA . GLU A 1 283 ? 5.862 -2.976 34.535 1.00 59.03 283 GLU A CA 1
ATOM 2202 C C . GLU A 1 283 ? 7.335 -2.527 34.690 1.00 59.03 283 GLU A C 1
ATOM 2204 O O . GLU A 1 283 ? 7.612 -1.395 35.079 1.00 59.03 283 GLU A O 1
ATOM 2209 N N . ASP A 1 284 ? 8.292 -3.387 34.315 1.00 54.28 284 ASP A N 1
ATOM 2210 C CA . ASP A 1 284 ? 9.735 -3.157 34.417 1.00 54.28 284 ASP A CA 1
ATOM 2211 C C . ASP A 1 284 ? 10.458 -2.807 33.106 1.00 54.28 284 ASP A C 1
ATOM 2213 O O . ASP A 1 284 ? 11.690 -2.838 33.064 1.00 54.28 284 ASP A O 1
ATOM 2217 N N . ALA A 1 285 ? 9.738 -2.419 32.050 1.00 54.81 285 ALA A N 1
ATOM 2218 C CA . ALA A 1 285 ? 10.343 -2.040 30.770 1.00 54.81 285 ALA A CA 1
ATOM 2219 C C . ALA A 1 285 ? 11.451 -0.955 30.916 1.00 54.81 285 ALA A C 1
ATOM 2221 O O . ALA A 1 285 ? 11.246 0.052 31.600 1.00 54.81 285 ALA A O 1
ATOM 2222 N N . PRO A 1 286 ? 12.638 -1.116 30.300 1.00 46.84 286 PRO A N 1
ATOM 2223 C CA . PRO A 1 286 ? 13.649 -0.059 30.268 1.00 46.84 286 PRO A CA 1
ATOM 2224 C C . PRO A 1 286 ? 13.128 1.205 29.554 1.00 46.84 286 PRO A C 1
ATOM 2226 O O . PRO A 1 286 ? 12.198 1.145 28.750 1.00 46.84 286 PRO A O 1
ATOM 2229 N N . ASP A 1 287 ? 13.738 2.353 29.852 1.00 55.00 287 ASP A N 1
ATOM 2230 C CA . ASP A 1 287 ? 13.552 3.635 29.144 1.00 55.00 287 ASP A CA 1
ATOM 2231 C C . ASP A 1 287 ? 12.248 4.416 29.407 1.00 55.00 287 ASP A C 1
ATOM 2233 O O . ASP A 1 287 ? 11.743 5.128 28.546 1.00 55.00 287 ASP A O 1
ATOM 2237 N N . GLY A 1 288 ? 11.687 4.333 30.621 1.00 54.84 288 GLY A N 1
ATOM 2238 C CA . GLY A 1 288 ? 10.571 5.201 31.051 1.00 54.84 288 GLY A CA 1
ATOM 2239 C C . GLY A 1 288 ? 9.193 4.820 30.489 1.00 54.84 288 GLY A C 1
ATOM 2240 O O . GLY A 1 288 ? 8.176 5.301 30.990 1.00 54.84 288 GLY A O 1
ATOM 2241 N N . SER A 1 289 ? 9.152 3.879 29.540 1.00 57.72 289 SER A N 1
ATOM 2242 C CA . SER A 1 289 ? 7.941 3.263 28.973 1.00 57.72 289 SER A CA 1
ATOM 2243 C C . SER A 1 289 ? 7.133 2.416 29.967 1.00 57.72 289 SER A C 1
ATOM 2245 O O . SER A 1 289 ? 5.994 2.066 29.670 1.00 57.72 289 SER A O 1
ATOM 2247 N N . LYS A 1 290 ? 7.669 2.174 31.176 1.00 63.81 290 LYS A N 1
ATOM 2248 C CA . LYS A 1 290 ? 7.046 1.427 32.292 1.00 63.81 290 LYS A CA 1
ATOM 2249 C C . LYS A 1 290 ? 5.591 1.798 32.599 1.00 63.81 290 LYS A C 1
ATOM 2251 O O . LYS A 1 290 ? 4.865 0.996 33.170 1.00 63.81 290 LYS A O 1
ATOM 2256 N N . ASN A 1 291 ? 5.182 3.024 32.274 1.00 71.81 291 ASN A N 1
ATOM 2257 C CA . ASN A 1 291 ? 3.879 3.567 32.649 1.00 71.81 291 ASN A CA 1
ATOM 2258 C C . ASN A 1 291 ? 2.817 3.519 31.541 1.00 71.81 291 ASN A C 1
ATOM 2260 O O . ASN A 1 291 ? 1.678 3.883 31.837 1.00 71.81 291 ASN A O 1
ATOM 2264 N N . ILE A 1 292 ? 3.160 3.132 30.308 1.00 85.62 292 ILE A N 1
ATOM 2265 C CA . ILE A 1 292 ? 2.211 3.067 29.186 1.00 85.62 292 ILE A CA 1
ATOM 2266 C C . ILE A 1 292 ? 1.834 1.616 28.891 1.00 85.62 292 ILE A C 1
ATOM 2268 O O . ILE A 1 292 ? 2.697 0.743 28.843 1.00 85.62 292 ILE A O 1
ATOM 2272 N N . ASP A 1 293 ? 0.544 1.373 28.663 1.00 87.31 293 ASP A N 1
ATOM 2273 C CA . ASP A 1 293 ? 0.008 0.012 28.570 1.00 87.31 293 ASP A CA 1
ATOM 2274 C C . ASP A 1 293 ? 0.453 -0.736 27.297 1.00 87.31 293 ASP A C 1
ATOM 2276 O O . ASP A 1 293 ? 0.764 -1.930 27.358 1.00 87.31 293 ASP A O 1
ATOM 2280 N N . PHE A 1 294 ? 0.522 -0.057 26.141 1.00 90.19 294 PHE A N 1
ATOM 2281 C CA . PHE A 1 294 ? 0.846 -0.696 24.861 1.00 90.19 294 PHE A CA 1
ATOM 2282 C C . PHE A 1 294 ? 1.956 0.008 24.078 1.00 90.19 294 PHE A C 1
ATOM 2284 O O . PHE A 1 294 ? 1.972 1.230 23.919 1.00 90.19 294 PHE A O 1
ATOM 2291 N N . TRP A 1 295 ? 2.820 -0.804 23.466 1.00 90.88 295 TRP A N 1
ATOM 2292 C CA . TRP A 1 295 ? 3.691 -0.393 22.365 1.00 90.88 295 TRP A CA 1
ATOM 2293 C C . TRP A 1 295 ? 3.220 -1.028 21.057 1.00 90.88 295 TRP A C 1
ATOM 2295 O O . TRP A 1 295 ? 3.074 -2.243 20.957 1.00 90.88 295 TRP A O 1
ATOM 2305 N N . LEU A 1 296 ? 2.978 -0.220 20.033 1.00 92.56 296 LEU A N 1
ATOM 2306 C CA . LEU A 1 296 ? 2.589 -0.663 18.701 1.00 92.56 296 LEU A CA 1
ATOM 2307 C C . LEU A 1 296 ? 3.849 -0.852 17.859 1.00 92.56 296 LEU A C 1
ATOM 2309 O O . LEU A 1 296 ? 4.357 0.100 17.264 1.00 92.56 296 LEU A O 1
ATOM 2313 N N . ARG A 1 297 ? 4.369 -2.082 17.829 1.00 89.31 297 ARG A N 1
ATOM 2314 C CA . ARG A 1 297 ? 5.707 -2.403 17.305 1.00 89.31 297 ARG A CA 1
ATOM 2315 C C . ARG A 1 297 ? 5.939 -1.898 15.887 1.00 89.31 297 ARG A C 1
ATOM 2317 O O . ARG A 1 297 ? 6.940 -1.243 15.634 1.00 89.31 297 ARG A O 1
ATOM 2324 N N . ASP A 1 298 ? 5.028 -2.220 14.973 1.00 88.06 298 ASP A N 1
ATOM 2325 C CA . ASP A 1 298 ? 5.202 -1.913 13.547 1.00 88.06 298 ASP A CA 1
ATOM 2326 C C . ASP A 1 298 ? 5.019 -0.411 13.262 1.00 88.06 298 ASP A C 1
ATOM 2328 O O . ASP A 1 298 ? 5.474 0.091 12.238 1.00 88.06 298 ASP A O 1
ATOM 2332 N N . GLN A 1 299 ? 4.345 0.302 14.167 1.00 90.56 299 GLN A N 1
ATOM 2333 C CA . GLN A 1 299 ? 4.069 1.734 14.074 1.00 90.56 299 GLN A CA 1
ATOM 2334 C C . GLN A 1 299 ? 5.075 2.587 14.849 1.00 90.56 299 GLN A C 1
ATOM 2336 O O . GLN A 1 299 ? 5.113 3.797 14.651 1.00 90.56 299 GLN A O 1
ATOM 2341 N N . HIS A 1 300 ? 5.854 1.970 15.741 1.00 89.94 300 HIS A N 1
ATOM 2342 C CA . HIS A 1 300 ? 6.715 2.645 16.708 1.00 89.94 300 HIS A CA 1
ATOM 2343 C C . HIS A 1 300 ? 5.975 3.695 17.559 1.00 89.94 300 HIS A C 1
ATOM 2345 O O . HIS A 1 300 ? 6.535 4.738 17.882 1.00 89.94 300 HIS A O 1
ATOM 2351 N N . LEU A 1 301 ? 4.724 3.403 17.938 1.00 91.06 301 LEU A N 1
ATOM 2352 C CA . LEU A 1 301 ? 3.875 4.289 18.743 1.00 91.06 301 LEU A CA 1
ATOM 2353 C C . LEU A 1 301 ? 3.588 3.699 20.122 1.00 91.06 301 LEU A C 1
ATOM 2355 O O . LEU A 1 301 ? 3.360 2.498 20.245 1.00 91.06 301 LEU A O 1
ATOM 2359 N N . PHE A 1 302 ? 3.524 4.545 21.141 1.00 92.00 302 PHE A N 1
ATOM 2360 C CA . PHE A 1 302 ? 2.962 4.191 22.442 1.00 92.00 302 PHE A CA 1
ATOM 2361 C C . PHE A 1 302 ? 1.471 4.542 22.517 1.00 92.00 302 PHE A C 1
ATOM 2363 O O . PHE A 1 302 ? 1.023 5.512 21.905 1.00 92.00 302 PHE A O 1
ATOM 2370 N N . VAL A 1 303 ? 0.694 3.741 23.250 1.00 94.31 303 VAL A N 1
ATOM 2371 C CA . VAL A 1 303 ? -0.745 3.953 23.469 1.00 94.31 303 VAL A CA 1
ATOM 2372 C C . VAL A 1 303 ? -1.105 3.600 24.908 1.00 94.31 303 VAL A C 1
ATOM 2374 O O . VAL A 1 303 ? -0.862 2.484 25.360 1.00 94.31 303 VAL A O 1
ATOM 2377 N N . GLU A 1 304 ? -1.727 4.545 25.611 1.00 94.94 304 GLU A N 1
ATOM 2378 C CA . GLU A 1 304 ? -2.317 4.304 26.933 1.00 94.94 304 GLU A CA 1
ATOM 2379 C C . GLU A 1 304 ? -3.742 3.768 26.776 1.00 94.94 304 GLU A C 1
ATOM 2381 O O . GLU A 1 304 ? -4.523 4.298 25.983 1.00 94.94 304 GLU A O 1
ATOM 2386 N N . HIS A 1 305 ? -4.109 2.763 27.561 1.00 94.56 305 HIS A N 1
ATOM 2387 C CA . HIS A 1 305 ? -5.456 2.226 27.624 1.00 94.56 305 HIS A CA 1
ATOM 2388 C C . HIS A 1 305 ? -6.196 2.738 28.857 1.00 94.56 305 HIS A C 1
ATOM 2390 O O . HIS A 1 305 ? -5.712 2.684 29.986 1.00 94.56 305 HIS A O 1
ATOM 2396 N N . LYS A 1 306 ? -7.425 3.208 28.655 1.00 95.25 306 LYS A N 1
ATOM 2397 C CA . LYS A 1 306 ? -8.349 3.542 29.740 1.00 95.25 306 LYS A CA 1
ATOM 2398 C C . LYS A 1 306 ? -9.707 2.924 29.475 1.00 95.25 306 LYS A C 1
ATOM 2400 O O . LYS A 1 306 ? -10.172 2.952 28.342 1.00 95.25 306 LYS A O 1
ATOM 2405 N N . ASN A 1 307 ? -10.357 2.467 30.539 1.00 94.81 307 ASN A N 1
ATOM 2406 C CA . ASN A 1 307 ? -11.770 2.118 30.530 1.00 94.81 307 ASN A CA 1
ATOM 2407 C C . ASN A 1 307 ? -12.533 3.098 31.434 1.00 94.81 307 ASN A C 1
ATOM 2409 O O . ASN A 1 307 ? -12.236 3.214 32.627 1.00 94.81 307 ASN A O 1
ATOM 2413 N N . ALA A 1 308 ? -13.472 3.853 30.868 1.00 94.50 308 ALA A N 1
ATOM 2414 C CA . ALA A 1 308 ? -14.275 4.832 31.595 1.00 94.50 308 ALA A CA 1
ATOM 2415 C C . ALA A 1 308 ? -15.699 4.314 31.841 1.00 94.50 308 ALA A C 1
ATOM 2417 O O . ALA A 1 308 ? -16.386 3.868 30.929 1.00 94.50 308 ALA A O 1
ATOM 2418 N N . GLY A 1 309 ? -16.158 4.414 33.089 1.00 91.75 309 GLY A N 1
ATOM 2419 C CA . GLY A 1 309 ? -17.504 4.005 33.488 1.00 91.75 309 GLY A CA 1
ATOM 2420 C C . GLY A 1 309 ? -18.555 5.109 33.319 1.00 91.75 309 GLY A C 1
ATOM 2421 O O . GLY A 1 309 ? -18.279 6.216 32.857 1.00 91.75 309 GLY A O 1
ATOM 2422 N N . GLY A 1 310 ? -19.774 4.842 33.797 1.00 89.69 310 GLY A N 1
ATOM 2423 C CA . GLY A 1 310 ? -20.927 5.744 33.642 1.00 89.69 310 GLY A CA 1
ATOM 2424 C C . GLY A 1 310 ? -20.903 7.040 34.472 1.00 89.69 310 GLY A C 1
ATOM 2425 O O . GLY A 1 310 ? -21.830 7.844 34.395 1.00 89.69 310 GLY A O 1
ATOM 2426 N N . GLY A 1 311 ? -19.867 7.273 35.284 1.00 91.00 311 GLY A N 1
ATOM 2427 C CA . GLY A 1 311 ? -19.773 8.453 36.147 1.00 91.00 311 GLY A CA 1
ATOM 2428 C C . GLY A 1 311 ? -19.645 9.765 35.362 1.00 91.00 311 GLY A C 1
ATOM 2429 O O . GLY A 1 311 ? -18.992 9.819 34.318 1.00 91.00 311 GLY A O 1
ATOM 2430 N N . LYS A 1 312 ? -20.209 10.860 35.894 1.00 88.19 312 LYS A N 1
ATOM 2431 C CA . LYS A 1 312 ? -20.228 12.193 35.249 1.00 88.19 312 LYS A CA 1
ATOM 2432 C C . LYS A 1 312 ? -18.844 12.670 34.783 1.00 88.19 312 LYS A C 1
ATOM 2434 O O . LYS A 1 312 ? -18.728 13.181 33.669 1.00 88.19 312 LYS A O 1
ATOM 2439 N N . HIS A 1 313 ? -17.822 12.471 35.613 1.00 92.81 313 HIS A N 1
ATOM 2440 C CA . HIS A 1 313 ? -16.439 12.894 35.359 1.00 92.81 313 HIS A CA 1
ATOM 2441 C C . HIS A 1 313 ? -15.517 11.749 34.919 1.00 92.81 313 HIS A C 1
ATOM 2443 O O . HIS A 1 313 ? -14.340 11.982 34.679 1.00 92.81 313 HIS A O 1
ATOM 2449 N N . SER A 1 314 ? -16.039 10.528 34.729 1.00 94.75 314 SER A N 1
ATOM 2450 C CA . SER A 1 314 ? -15.201 9.337 34.533 1.00 94.75 314 SER A CA 1
ATOM 2451 C C . SER A 1 314 ? -14.256 9.448 33.332 1.00 94.75 314 SER A C 1
ATOM 2453 O O . SER A 1 314 ? -13.078 9.120 33.453 1.00 94.75 314 SER A O 1
ATOM 2455 N N . ILE A 1 315 ? -14.727 9.967 32.193 1.00 96.38 315 ILE A N 1
ATOM 2456 C CA . ILE A 1 315 ? -13.875 10.214 31.018 1.00 96.38 315 ILE A CA 1
ATOM 2457 C C . ILE A 1 315 ? -12.811 11.277 31.311 1.00 96.38 315 ILE A C 1
ATOM 2459 O O . ILE A 1 315 ? -11.651 11.105 30.946 1.00 96.38 315 ILE A O 1
ATOM 2463 N N . GLU A 1 316 ? -13.189 12.371 31.976 1.00 96.88 316 GLU A N 1
ATOM 2464 C CA . GLU A 1 316 ? -12.280 13.488 32.260 1.00 96.88 316 GLU A CA 1
ATOM 2465 C C . GLU A 1 316 ? -11.152 13.053 33.204 1.00 96.88 316 GLU A C 1
ATOM 2467 O O . GLU A 1 316 ? -9.986 13.376 32.963 1.00 96.88 316 GLU A O 1
ATOM 2472 N N . ASP A 1 317 ? -11.492 12.261 34.223 1.00 97.31 317 ASP A N 1
ATOM 2473 C CA . ASP A 1 317 ? -10.551 11.699 35.191 1.00 97.31 317 ASP A CA 1
ATOM 2474 C C . ASP A 1 317 ? -9.599 10.690 34.531 1.00 97.31 317 ASP A C 1
ATOM 2476 O O . ASP A 1 317 ? -8.384 10.741 34.747 1.00 97.31 317 ASP A O 1
ATOM 2480 N N . ASN A 1 318 ? -10.123 9.811 33.667 1.00 97.25 318 ASN A N 1
ATOM 2481 C CA . ASN A 1 318 ? -9.325 8.830 32.928 1.00 97.25 318 ASN A CA 1
ATOM 2482 C C . ASN A 1 318 ? -8.350 9.493 31.946 1.00 97.25 318 ASN A C 1
ATOM 2484 O O . ASN A 1 318 ? -7.158 9.175 31.961 1.00 97.25 318 ASN A O 1
ATOM 2488 N N . LEU A 1 319 ? -8.819 10.450 31.138 1.00 97.62 319 LEU A N 1
ATOM 2489 C CA . LEU A 1 319 ? -7.962 11.203 30.216 1.00 97.62 319 LEU A CA 1
ATOM 2490 C C . LEU A 1 319 ? -6.937 12.061 30.974 1.00 97.62 319 LEU A C 1
ATOM 2492 O O . LEU A 1 319 ? -5.780 12.149 30.568 1.00 97.62 319 LEU A O 1
ATOM 2496 N N . GLY A 1 320 ? -7.321 12.651 32.110 1.00 97.06 320 GLY A N 1
ATOM 2497 C CA . GLY A 1 320 ? -6.399 13.381 32.980 1.00 97.06 320 GLY A CA 1
ATOM 2498 C C . GLY A 1 320 ? -5.311 12.486 33.586 1.00 97.06 320 GLY A C 1
ATOM 2499 O O . GLY A 1 320 ? -4.154 12.899 33.683 1.00 97.06 320 GLY A O 1
ATOM 2500 N N . SER A 1 321 ? -5.655 11.252 33.964 1.00 95.44 321 SER A N 1
ATOM 2501 C CA . SER A 1 321 ? -4.695 10.236 34.414 1.00 95.44 321 SER A CA 1
ATOM 2502 C C . SER A 1 321 ? -3.744 9.815 33.288 1.00 95.44 321 SER A C 1
ATOM 2504 O O . SER A 1 321 ? -2.528 9.822 33.485 1.00 95.44 321 SER A O 1
ATOM 2506 N N . ALA A 1 322 ? -4.277 9.532 32.095 1.00 95.06 322 ALA A N 1
ATOM 2507 C CA . ALA A 1 322 ? -3.486 9.184 30.914 1.00 95.06 322 ALA A CA 1
ATOM 2508 C C . ALA A 1 322 ? -2.480 10.290 30.558 1.00 95.06 322 ALA A C 1
ATOM 2510 O O . ALA A 1 322 ? -1.298 10.010 30.365 1.00 95.06 322 ALA A O 1
ATOM 2511 N N . LYS A 1 323 ? -2.912 11.559 30.578 1.00 94.81 323 LYS A N 1
ATOM 2512 C CA . LYS A 1 323 ? -2.029 12.714 30.361 1.00 94.81 323 LYS A CA 1
ATOM 2513 C C . LYS A 1 323 ? -0.828 12.705 31.306 1.00 94.81 323 LYS A C 1
ATOM 2515 O O . LYS A 1 323 ? 0.287 12.937 30.859 1.00 94.81 323 LYS A O 1
ATOM 2520 N N . LYS A 1 324 ? -1.036 12.446 32.603 1.00 92.81 324 LYS A N 1
ATOM 2521 C CA . LYS A 1 324 ? 0.062 12.425 33.589 1.00 92.81 324 LYS A CA 1
ATOM 2522 C C . LYS A 1 324 ? 1.086 11.334 33.271 1.00 92.81 324 LYS A C 1
ATOM 2524 O O . LYS A 1 324 ? 2.281 11.588 33.377 1.00 92.81 324 LYS A O 1
ATOM 2529 N N . LYS A 1 325 ? 0.634 10.143 32.863 1.00 90.75 325 LYS A N 1
ATOM 2530 C CA . LYS A 1 325 ? 1.530 9.059 32.429 1.00 90.75 325 LYS A CA 1
ATOM 2531 C C . LYS A 1 325 ? 2.337 9.461 31.192 1.00 90.75 325 LYS A C 1
ATOM 2533 O O . LYS A 1 325 ? 3.554 9.306 31.194 1.00 90.75 325 LYS A O 1
ATOM 2538 N N . TRP A 1 326 ? 1.680 10.053 30.196 1.00 92.38 326 TRP A N 1
ATOM 2539 C CA . TRP A 1 326 ? 2.334 10.582 28.998 1.00 92.38 326 TRP A CA 1
ATOM 2540 C C . TRP A 1 326 ? 3.349 11.692 29.302 1.00 92.38 326 TRP A C 1
ATOM 2542 O O . TRP A 1 326 ? 4.466 11.655 28.797 1.00 92.38 326 TRP A O 1
ATOM 2552 N N . ASP A 1 327 ? 3.008 12.653 30.162 1.00 90.06 327 ASP A N 1
ATOM 2553 C CA . ASP A 1 327 ? 3.927 13.727 30.560 1.00 90.06 327 ASP A CA 1
ATOM 2554 C C . ASP A 1 327 ? 5.170 13.173 31.291 1.00 90.06 327 ASP A C 1
ATOM 2556 O O . ASP A 1 327 ? 6.266 13.721 31.163 1.00 90.06 327 ASP A O 1
ATOM 2560 N N . ASN A 1 328 ? 5.020 12.063 32.022 1.00 88.12 328 ASN A N 1
ATOM 2561 C CA . ASN A 1 328 ? 6.126 11.386 32.702 1.00 88.12 328 ASN A CA 1
ATOM 2562 C C . ASN A 1 328 ? 7.037 10.595 31.751 1.00 88.12 328 ASN A C 1
ATOM 2564 O O . ASN A 1 328 ? 8.205 10.401 32.087 1.00 88.12 328 ASN A O 1
ATOM 2568 N N . LEU A 1 329 ? 6.530 10.152 30.593 1.00 85.25 329 LEU A N 1
ATOM 2569 C CA . LEU A 1 329 ? 7.309 9.408 29.596 1.00 85.25 329 LEU A CA 1
ATOM 2570 C C . LEU A 1 329 ? 8.415 10.268 28.963 1.00 85.25 329 LEU A C 1
ATOM 2572 O O . LEU A 1 329 ? 9.440 9.732 28.558 1.00 85.25 329 LEU A O 1
ATOM 2576 N N . LYS A 1 330 ? 8.227 11.597 28.919 1.00 82.38 330 LYS A N 1
ATOM 2577 C CA . LYS A 1 330 ? 9.197 12.570 28.379 1.00 82.38 330 LYS A CA 1
ATOM 2578 C C . LYS A 1 330 ? 9.715 12.190 26.980 1.00 82.38 330 LYS A C 1
ATOM 2580 O O . LYS A 1 330 ? 10.919 12.205 26.738 1.00 82.38 330 LYS A O 1
ATOM 2585 N N . CYS A 1 331 ? 8.803 11.859 26.066 1.00 83.75 331 CYS A N 1
ATOM 2586 C CA . CYS A 1 331 ? 9.112 11.596 24.661 1.00 83.75 331 CYS A CA 1
ATOM 2587 C C . CYS A 1 331 ? 8.337 12.534 23.728 1.00 83.75 331 CYS A C 1
ATOM 2589 O O . CYS A 1 331 ? 7.259 13.006 24.085 1.00 83.75 331 CYS A O 1
ATOM 2591 N N . ASP A 1 332 ? 8.829 12.694 22.502 1.00 86.69 332 ASP A N 1
ATOM 2592 C CA . ASP A 1 332 ? 8.209 13.543 21.473 1.00 86.69 332 ASP A CA 1
ATOM 2593 C C . ASP A 1 332 ? 7.112 12.824 20.659 1.00 86.69 332 ASP A C 1
ATOM 2595 O O . ASP A 1 332 ? 6.680 13.305 19.611 1.00 86.69 332 ASP A O 1
ATOM 2599 N N . GLN A 1 333 ? 6.661 11.647 21.109 1.00 90.44 333 GLN A N 1
ATOM 2600 C CA . GLN A 1 333 ? 5.566 10.920 20.465 1.00 90.44 333 GLN A CA 1
ATOM 2601 C C . GLN A 1 333 ? 4.195 11.541 20.784 1.00 90.44 333 GLN A C 1
ATOM 2603 O O . GLN A 1 333 ? 4.009 12.088 21.874 1.00 90.44 333 GLN A O 1
ATOM 2608 N N . PRO A 1 334 ? 3.210 11.408 19.874 1.00 93.12 334 PRO A N 1
ATOM 2609 C CA . PRO A 1 334 ? 1.852 11.878 20.124 1.00 93.12 334 PRO A CA 1
ATOM 2610 C C . PRO A 1 334 ? 1.203 11.130 21.294 1.00 93.12 334 PRO A C 1
ATOM 2612 O O . PRO A 1 334 ? 1.294 9.906 21.388 1.00 93.12 334 PRO A O 1
ATOM 2615 N N . LYS A 1 335 ? 0.478 11.860 22.143 1.00 94.88 335 LYS A N 1
ATOM 2616 C CA . LYS A 1 335 ? -0.281 11.340 23.284 1.00 94.88 335 LYS A CA 1
ATOM 2617 C C . LYS A 1 335 ? -1.543 10.643 22.801 1.00 94.88 335 LYS A C 1
ATOM 2619 O O . LYS A 1 335 ? -2.588 11.277 22.631 1.00 94.88 335 LYS A O 1
ATOM 2624 N N . ILE A 1 336 ? -1.435 9.340 22.579 1.00 96.44 336 ILE A N 1
ATOM 2625 C CA . ILE A 1 336 ? -2.535 8.499 22.109 1.00 96.44 336 ILE A CA 1
ATOM 2626 C C . ILE A 1 336 ? -3.163 7.762 23.293 1.00 96.44 336 ILE A C 1
ATOM 2628 O O . ILE A 1 336 ? -2.466 7.135 24.101 1.00 96.44 336 ILE A O 1
ATOM 2632 N N . VAL A 1 337 ? -4.492 7.819 23.380 1.00 97.38 337 VAL A N 1
ATOM 2633 C CA . VAL A 1 337 ? -5.277 7.062 24.361 1.00 97.38 337 VAL A CA 1
ATOM 2634 C C . VAL A 1 337 ? -6.318 6.215 23.643 1.00 97.38 337 VAL A C 1
ATOM 2636 O O . VAL A 1 337 ? -7.185 6.762 22.964 1.00 97.38 337 VAL A O 1
ATOM 2639 N N . ILE A 1 338 ? -6.288 4.895 23.826 1.00 97.25 338 ILE A N 1
ATOM 2640 C CA . ILE A 1 338 ? -7.436 4.043 23.505 1.00 97.25 338 ILE A CA 1
ATOM 2641 C C . ILE A 1 338 ? -8.389 4.058 24.698 1.00 97.25 338 ILE A C 1
ATOM 2643 O O . ILE A 1 338 ? -8.051 3.614 25.794 1.00 97.25 338 ILE A O 1
ATOM 2647 N N . LEU A 1 339 ? -9.560 4.659 24.496 1.00 97.38 339 LEU A N 1
ATOM 2648 C CA . LEU A 1 339 ? -10.556 4.891 25.535 1.00 97.38 339 LEU A CA 1
ATOM 2649 C C . LEU A 1 339 ? -11.746 3.972 25.291 1.00 97.38 339 LEU A C 1
ATOM 2651 O O . LEU A 1 339 ? -12.571 4.236 24.418 1.00 97.38 339 LEU A O 1
ATOM 2655 N N . THR A 1 340 ? -11.834 2.910 26.077 1.00 96.31 340 THR A N 1
ATOM 2656 C CA . THR A 1 340 ? -13.010 2.048 26.141 1.00 96.31 340 THR A CA 1
ATOM 2657 C C . THR A 1 340 ? -14.018 2.601 27.146 1.00 96.31 340 THR A C 1
ATOM 2659 O O . THR A 1 340 ? -13.672 3.353 28.060 1.00 96.31 340 THR A O 1
ATOM 2662 N N . THR A 1 341 ? -15.291 2.276 26.940 1.00 94.50 341 THR A N 1
ATOM 2663 C CA . THR A 1 341 ? -16.393 2.645 27.845 1.00 94.50 341 THR A CA 1
ATOM 2664 C C . THR A 1 341 ? -17.252 1.433 28.196 1.00 94.50 341 THR A C 1
ATOM 2666 O O . THR A 1 341 ? -18.472 1.511 28.323 1.00 94.50 341 THR A O 1
ATOM 2669 N N . GLU A 1 342 ? -16.619 0.268 28.323 1.00 90.94 342 GLU A N 1
ATOM 2670 C CA . GLU A 1 342 ? -17.320 -0.995 28.542 1.00 90.94 342 GLU A CA 1
ATOM 2671 C C . GLU A 1 342 ? -18.082 -0.968 29.877 1.00 90.94 342 GLU A C 1
ATOM 2673 O O . GLU A 1 342 ? -17.554 -0.558 30.912 1.00 90.94 342 GLU A O 1
ATOM 2678 N N . GLY A 1 343 ? -19.356 -1.367 29.851 1.00 88.19 343 GLY A N 1
ATOM 2679 C CA . GLY A 1 343 ? -20.246 -1.269 31.013 1.00 88.19 343 GLY A CA 1
ATOM 2680 C C . GLY A 1 343 ? -20.723 0.151 31.365 1.00 88.19 343 GLY A C 1
ATOM 2681 O O . GLY A 1 343 ? -21.448 0.319 32.348 1.00 88.19 343 GLY A O 1
ATOM 2682 N N . SER A 1 344 ? -20.362 1.178 30.588 1.00 90.31 344 SER A N 1
ATOM 2683 C CA . SER A 1 344 ? -20.935 2.521 30.722 1.00 90.31 344 SER A CA 1
ATOM 2684 C C . SER A 1 344 ? -22.366 2.567 30.179 1.00 90.31 344 SER A C 1
ATOM 2686 O O . SER A 1 344 ? -22.673 1.995 29.138 1.00 90.31 344 SER A O 1
ATOM 2688 N N . THR A 1 345 ? -23.245 3.298 30.867 1.00 89.06 345 THR A N 1
ATOM 2689 C CA . THR A 1 345 ? -24.626 3.579 30.430 1.00 89.06 345 THR A CA 1
ATOM 2690 C C . THR A 1 345 ? -24.782 4.971 29.809 1.00 89.06 345 THR A C 1
ATOM 2692 O O . THR A 1 345 ? -25.902 5.427 29.576 1.00 89.06 345 THR A O 1
ATOM 2695 N N . ARG A 1 346 ? -23.669 5.682 29.587 1.00 90.19 346 ARG A N 1
ATOM 2696 C CA . ARG A 1 346 ? -23.661 7.034 29.013 1.00 90.19 346 ARG A CA 1
ATOM 2697 C C . ARG A 1 346 ? -24.008 7.002 27.526 1.00 90.19 346 ARG A C 1
ATOM 2699 O O . ARG A 1 346 ? -23.759 6.016 26.840 1.00 90.19 346 ARG A O 1
ATOM 2706 N N . SER A 1 347 ? -24.586 8.100 27.038 1.00 92.19 347 SER A N 1
ATOM 2707 C CA . SER A 1 347 ? -24.843 8.272 25.609 1.00 92.19 347 SER A CA 1
ATOM 2708 C C . SER A 1 347 ? -23.547 8.562 24.846 1.00 92.19 347 SER A C 1
ATOM 2710 O O . SER A 1 347 ? -22.609 9.155 25.389 1.00 92.19 347 SER A O 1
ATOM 2712 N N . TYR A 1 348 ? -23.526 8.202 23.561 1.00 92.44 348 TYR A N 1
ATOM 2713 C CA . TYR A 1 348 ? -22.438 8.555 22.648 1.00 92.44 348 TYR A CA 1
ATOM 2714 C C . TYR A 1 348 ? -22.202 10.075 22.621 1.00 92.44 348 TYR A C 1
ATOM 2716 O O . TYR A 1 348 ? -21.065 10.545 22.667 1.00 92.44 348 TYR A O 1
ATOM 2724 N N . GLU A 1 349 ? -23.274 10.870 22.602 1.00 94.31 349 GLU A N 1
ATOM 2725 C CA . GLU A 1 349 ? -23.214 12.331 22.585 1.00 94.31 349 GLU A CA 1
ATOM 2726 C C . GLU A 1 349 ? -22.555 12.901 23.848 1.00 94.31 349 GLU A C 1
ATOM 2728 O O . GLU A 1 349 ? -21.734 13.824 23.756 1.00 94.31 349 GLU A O 1
ATOM 2733 N N . ASP A 1 350 ? -22.879 12.353 25.021 1.00 94.38 350 ASP A N 1
ATOM 2734 C CA . ASP A 1 350 ? -22.287 12.775 26.292 1.00 94.38 350 ASP A CA 1
ATOM 2735 C C . ASP A 1 350 ? -20.805 12.410 26.375 1.00 94.38 350 ASP A C 1
ATOM 2737 O O . ASP A 1 350 ? -19.997 13.204 26.871 1.00 94.38 350 ASP A O 1
ATOM 2741 N N . ASP A 1 351 ? -20.427 11.234 25.879 1.00 95.19 351 ASP A N 1
ATOM 2742 C CA . ASP A 1 351 ? -19.032 10.801 25.820 1.00 95.19 351 ASP A CA 1
ATOM 2743 C C . ASP A 1 351 ? -18.220 11.688 24.882 1.00 95.19 351 ASP A C 1
ATOM 2745 O O . ASP A 1 351 ? -17.205 12.256 25.294 1.00 95.19 351 ASP A O 1
ATOM 2749 N N . MET A 1 352 ? -18.715 11.926 23.667 1.00 95.31 352 MET A N 1
ATOM 2750 C CA . MET A 1 352 ? -18.080 12.827 22.704 1.00 95.31 352 MET A CA 1
ATOM 2751 C C . MET A 1 352 ? -17.928 14.247 23.255 1.00 95.31 352 MET A C 1
ATOM 2753 O O . MET A 1 352 ? -16.895 14.891 23.046 1.00 95.31 352 MET A O 1
ATOM 2757 N N . LYS A 1 353 ? -18.930 14.751 23.986 1.00 95.31 353 LYS A N 1
ATOM 2758 C CA . LYS A 1 353 ? -18.855 16.056 24.654 1.00 95.31 353 LYS A CA 1
ATOM 2759 C C . LYS A 1 353 ? -17.771 16.065 25.731 1.00 95.31 353 LYS A C 1
ATOM 2761 O O . LYS A 1 353 ? -16.984 17.010 25.777 1.00 95.31 353 LYS A O 1
ATOM 2766 N N . SER A 1 354 ? -17.701 15.029 26.566 1.00 96.31 354 SER A N 1
ATOM 2767 C CA . SER A 1 354 ? -16.661 14.883 27.591 1.00 96.31 354 SER A CA 1
ATOM 2768 C C . SER A 1 354 ? -15.258 14.793 26.986 1.00 96.31 354 SER A C 1
ATOM 2770 O O . SER A 1 354 ? -14.376 15.534 27.417 1.00 96.31 354 SER A O 1
ATOM 2772 N N . ILE A 1 355 ? -15.059 13.970 25.953 1.00 96.50 355 ILE A N 1
ATOM 2773 C CA . ILE A 1 355 ? -13.769 13.819 25.263 1.00 96.50 355 ILE A CA 1
ATOM 2774 C C . ILE A 1 355 ? -13.318 15.168 24.691 1.00 96.50 355 ILE A C 1
ATOM 2776 O O . ILE A 1 355 ? -12.217 15.627 24.986 1.00 96.50 355 ILE A O 1
ATOM 2780 N N . ARG A 1 356 ? -14.195 15.874 23.965 1.00 94.75 356 ARG A N 1
ATOM 2781 C CA . ARG A 1 356 ? -13.867 17.180 23.362 1.00 94.75 356 ARG A CA 1
ATOM 2782 C C . ARG A 1 356 ? -13.524 18.259 24.392 1.00 94.75 356 ARG A C 1
ATOM 2784 O O . ARG A 1 356 ? -12.649 19.085 24.134 1.00 94.75 356 ARG A O 1
ATOM 2791 N N . ARG A 1 357 ? -14.150 18.256 25.579 1.00 94.88 357 ARG A N 1
ATOM 2792 C CA . ARG A 1 357 ? -13.764 19.164 26.685 1.00 94.88 357 ARG A CA 1
ATOM 2793 C C . ARG A 1 357 ? -12.339 18.907 27.185 1.00 94.88 357 ARG A C 1
ATOM 2795 O O . ARG A 1 357 ? -11.702 19.817 27.714 1.00 94.88 357 ARG A O 1
ATOM 2802 N N . CYS A 1 358 ? -11.831 17.696 26.986 1.00 95.75 358 CYS A N 1
ATOM 2803 C CA . CYS A 1 358 ? -10.500 17.258 27.382 1.00 95.75 358 CYS A CA 1
ATOM 2804 C C . CYS A 1 358 ? -9.441 17.395 26.281 1.00 95.75 358 CYS A C 1
ATOM 2806 O O . CYS A 1 358 ? -8.363 16.837 26.451 1.00 95.75 358 CYS A O 1
ATOM 2808 N N . LYS A 1 359 ? -9.676 18.158 25.199 1.00 94.56 359 LYS A N 1
ATOM 2809 C CA . LYS A 1 359 ? -8.742 18.247 24.055 1.00 94.56 359 LYS A CA 1
ATOM 2810 C C . LYS A 1 359 ? -7.277 18.536 24.420 1.00 94.56 359 LYS A C 1
ATOM 2812 O O . LYS A 1 359 ? -6.372 18.055 23.769 1.00 94.56 359 LYS A O 1
ATOM 2817 N N . ARG A 1 360 ? -7.025 19.253 25.522 1.00 93.69 360 ARG A N 1
ATOM 2818 C CA . ARG A 1 360 ? -5.669 19.549 26.034 1.00 93.69 360 ARG A CA 1
ATOM 2819 C C . ARG A 1 360 ? -4.946 18.351 26.683 1.00 93.69 360 ARG A C 1
ATOM 2821 O O . ARG A 1 360 ? -3.845 18.521 27.207 1.00 93.69 360 ARG A O 1
ATOM 2828 N N . TYR A 1 361 ? -5.594 17.190 26.789 1.00 95.31 361 TYR A N 1
ATOM 2829 C CA . TYR A 1 361 ? -5.076 16.004 27.487 1.00 95.31 361 TYR A CA 1
ATOM 2830 C C . TYR A 1 361 ? -4.491 14.951 26.547 1.00 95.31 361 TYR A C 1
ATOM 2832 O O . TYR A 1 361 ? -3.792 14.061 27.026 1.00 95.31 361 TYR A O 1
ATOM 2840 N N . TYR A 1 362 ? -4.749 15.053 25.247 1.00 96.00 362 TYR A N 1
ATOM 2841 C CA . TYR A 1 362 ? -4.374 14.055 24.256 1.00 96.00 362 TYR A CA 1
ATOM 2842 C C . TYR A 1 362 ? -4.066 14.720 22.914 1.00 96.00 362 TYR A C 1
ATOM 2844 O O . TYR A 1 362 ? -4.543 15.822 22.637 1.00 96.00 362 TYR A O 1
ATOM 2852 N N . ASP A 1 363 ? -3.327 14.010 22.070 1.00 96.38 363 ASP A N 1
ATOM 2853 C CA . ASP A 1 363 ? -3.208 14.324 20.645 1.00 96.38 363 ASP A CA 1
ATOM 2854 C C . ASP A 1 363 ? -4.210 13.486 19.841 1.00 96.38 363 ASP A C 1
ATOM 2856 O O . ASP A 1 363 ? -4.878 14.002 18.944 1.00 96.38 363 ASP A O 1
ATOM 2860 N N . GLU A 1 364 ? -4.415 12.220 20.231 1.00 97.12 364 GLU A N 1
ATOM 2861 C CA . GLU A 1 364 ? -5.460 11.355 19.673 1.00 97.12 364 GLU A CA 1
ATOM 2862 C C . GLU A 1 364 ? -6.191 10.561 20.770 1.00 97.12 364 GLU A C 1
ATOM 2864 O O . GLU A 1 364 ? -5.570 9.986 21.665 1.00 97.12 364 GLU A O 1
ATOM 2869 N N . VAL A 1 365 ? -7.519 10.474 20.665 1.00 98.19 365 VAL A N 1
ATOM 2870 C CA . VAL A 1 365 ? -8.332 9.493 21.400 1.00 98.19 365 VAL A CA 1
ATOM 2871 C C . VAL A 1 365 ? -8.919 8.502 20.409 1.00 98.19 365 VAL A C 1
ATOM 2873 O O . VAL A 1 365 ? -9.595 8.894 19.463 1.00 98.19 365 VAL A O 1
ATOM 2876 N N . TRP A 1 366 ? -8.676 7.217 20.637 1.00 97.88 366 TRP A N 1
ATOM 2877 C CA . TRP A 1 366 ? -9.306 6.112 19.924 1.00 97.88 366 TRP A CA 1
ATOM 2878 C C . TRP A 1 366 ? -10.466 5.616 20.783 1.00 97.88 366 TRP A C 1
ATOM 2880 O O . TRP A 1 366 ?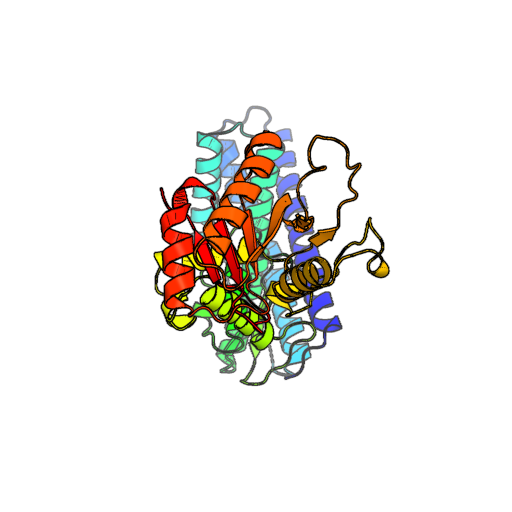 -10.293 4.794 21.683 1.00 97.88 366 TRP A O 1
ATOM 2890 N N . TYR A 1 367 ? -11.634 6.212 20.571 1.00 97.88 367 TYR A N 1
ATOM 2891 C CA . TYR A 1 367 ? -12.823 5.992 21.383 1.00 97.88 367 TYR A CA 1
ATOM 2892 C C . TYR A 1 367 ? -13.560 4.730 20.943 1.00 97.88 367 TYR A C 1
ATOM 2894 O O . TYR A 1 367 ? -13.970 4.629 19.787 1.00 97.88 367 TYR A O 1
ATOM 2902 N N . VAL A 1 368 ? -13.749 3.800 21.876 1.00 97.12 368 VAL A N 1
ATOM 2903 C CA . VAL A 1 368 ? -14.514 2.567 21.690 1.00 97.12 368 VAL A CA 1
ATOM 2904 C C . VAL A 1 368 ? -15.810 2.660 22.507 1.00 97.12 368 VAL A C 1
ATOM 2906 O O . VAL A 1 368 ? -15.745 2.636 23.747 1.00 97.12 368 VAL A O 1
ATOM 2909 N N . PRO A 1 369 ? -16.979 2.752 21.847 1.00 93.50 369 PRO A N 1
ATOM 2910 C CA . PRO A 1 369 ? -18.270 2.700 22.526 1.00 93.50 369 PRO A CA 1
ATOM 2911 C C . PRO A 1 369 ? -18.508 1.356 23.243 1.00 93.50 369 PRO A C 1
ATOM 2913 O O . PRO A 1 369 ? -17.842 0.359 22.932 1.00 93.50 369 PRO A O 1
ATOM 2916 N N . PRO A 1 370 ? -19.470 1.289 24.181 1.00 91.38 370 PRO A N 1
ATOM 2917 C CA . PRO A 1 370 ? -19.795 0.050 24.886 1.00 91.38 370 PRO A CA 1
ATOM 2918 C C . PRO A 1 370 ? -20.183 -1.069 23.905 1.00 91.38 370 PRO A C 1
ATOM 2920 O O . PRO A 1 370 ? -20.998 -0.850 23.010 1.00 91.38 370 PRO A O 1
ATOM 2923 N N . GLY A 1 371 ? -19.606 -2.265 24.062 1.00 89.31 371 GLY A N 1
ATOM 2924 C CA . GLY A 1 371 ? -19.898 -3.427 23.210 1.00 89.31 371 GLY A CA 1
ATOM 2925 C C . GLY A 1 371 ? -19.298 -3.407 21.795 1.00 89.31 371 GLY A C 1
ATOM 2926 O O . GLY A 1 371 ? -19.355 -4.426 21.109 1.00 89.31 371 GLY A O 1
ATOM 2927 N N . GLU A 1 372 ? -18.687 -2.304 21.358 1.00 93.31 372 GLU A N 1
ATOM 2928 C CA . GLU A 1 372 ? -18.100 -2.195 20.017 1.00 93.31 372 GLU A CA 1
ATOM 2929 C C . GLU A 1 372 ? -16.700 -2.814 19.937 1.00 93.31 372 GLU A C 1
ATOM 2931 O O . GLU A 1 372 ? -15.913 -2.774 20.888 1.00 93.31 372 GLU A O 1
ATOM 2936 N N . THR A 1 373 ? -16.366 -3.360 18.766 1.00 93.19 373 THR A N 1
ATOM 2937 C CA . THR A 1 373 ? -15.058 -3.983 18.486 1.00 93.19 373 THR A CA 1
ATOM 2938 C C . THR A 1 373 ? -14.147 -3.114 17.619 1.00 93.19 373 THR A C 1
ATOM 2940 O O . THR A 1 373 ? -13.100 -3.578 17.174 1.00 93.19 373 THR A O 1
ATOM 2943 N N . ASP A 1 374 ? -14.541 -1.873 17.344 1.00 94.31 374 ASP A N 1
ATOM 2944 C CA . ASP A 1 374 ? -13.739 -0.875 16.642 1.00 94.31 374 ASP A CA 1
ATOM 2945 C C . ASP A 1 374 ? -13.759 0.472 17.371 1.00 94.31 374 ASP A C 1
ATOM 2947 O O . ASP A 1 374 ? -14.318 0.593 18.460 1.00 94.31 374 ASP A O 1
ATOM 2951 N N . PHE A 1 375 ? -13.061 1.467 16.821 1.00 96.88 375 PHE A N 1
ATOM 2952 C CA . PHE A 1 375 ? -12.943 2.780 17.445 1.00 96.88 375 PHE A CA 1
ATOM 2953 C C . PHE A 1 375 ? -13.109 3.932 16.463 1.00 96.88 375 PHE A C 1
ATOM 2955 O O . PHE A 1 375 ? -12.827 3.809 15.271 1.00 96.88 375 PHE A O 1
ATOM 2962 N N . LEU A 1 376 ? -13.495 5.086 16.998 1.00 97.62 376 LEU A N 1
ATOM 2963 C CA . LEU A 1 376 ? -13.416 6.380 16.332 1.00 97.62 376 LEU A CA 1
ATOM 2964 C C . LEU A 1 376 ? -12.129 7.101 16.757 1.00 97.62 376 LEU A C 1
ATOM 2966 O O . LEU A 1 376 ? -11.836 7.212 17.944 1.00 97.62 376 LEU A O 1
ATOM 2970 N N . ILE A 1 377 ? -11.377 7.623 15.794 1.00 97.44 377 ILE A N 1
ATOM 2971 C CA . ILE A 1 377 ? -10.178 8.434 15.997 1.00 97.44 377 ILE A CA 1
ATOM 2972 C C . ILE A 1 377 ? -10.602 9.894 16.110 1.00 97.44 377 ILE A C 1
ATOM 2974 O O . ILE A 1 377 ? -11.088 10.506 15.160 1.00 97.44 377 ILE A O 1
ATOM 2978 N N . ILE A 1 378 ? -10.367 10.468 17.280 1.00 96.75 378 ILE A N 1
ATOM 2979 C CA . ILE A 1 378 ? -10.630 11.865 17.597 1.00 96.75 378 ILE A CA 1
ATOM 2980 C C . ILE A 1 378 ? -9.274 12.546 17.743 1.00 96.75 378 ILE A C 1
ATOM 2982 O O . ILE A 1 378 ? -8.593 12.366 18.754 1.00 96.75 378 ILE A O 1
ATOM 2986 N N . LYS A 1 379 ? -8.875 13.317 16.732 1.00 93.56 379 LYS A N 1
ATOM 2987 C CA . LYS A 1 379 ? -7.626 14.085 16.758 1.00 93.56 379 LYS A CA 1
ATOM 2988 C C . LYS A 1 379 ? -7.844 15.454 17.390 1.00 93.56 379 LYS A C 1
ATOM 2990 O O . LYS A 1 379 ? -8.893 16.072 17.204 1.00 93.56 379 LYS A O 1
ATOM 2995 N N . ASN A 1 380 ? -6.857 15.922 18.140 1.00 89.56 380 ASN A N 1
ATOM 2996 C CA . ASN A 1 380 ? -6.785 17.306 18.575 1.00 89.56 380 ASN A CA 1
ATOM 2997 C C . ASN A 1 380 ? -6.040 18.117 17.503 1.00 89.56 380 ASN A C 1
ATOM 2999 O O . ASN A 1 380 ? -4.823 18.038 17.401 1.00 89.56 380 ASN A O 1
ATOM 3003 N N . GLU A 1 381 ? -6.762 18.884 16.687 1.00 68.00 381 GLU A N 1
ATOM 3004 C CA . GLU A 1 381 ? -6.174 19.675 15.589 1.00 68.00 381 GLU A CA 1
ATOM 3005 C C . GLU A 1 381 ? -5.611 21.046 16.041 1.00 68.00 381 GLU A C 1
ATOM 3007 O O . GLU A 1 381 ? -5.412 21.929 15.211 1.00 68.00 381 GLU A O 1
ATOM 3012 N N . GLY A 1 382 ? -5.319 21.214 17.343 1.00 52.72 382 GLY A N 1
ATOM 3013 C CA . GLY A 1 382 ? -4.891 22.485 17.957 1.00 52.72 382 GLY A CA 1
ATOM 3014 C C . GLY A 1 382 ? -6.058 23.333 18.453 1.00 52.72 382 GLY A C 1
ATOM 3015 O O . GLY A 1 382 ? -6.819 23.858 17.618 1.00 52.72 382 GLY A O 1
#

Radius of gyration: 25.53 Å; chains: 1; bounding box: 62×42×68 Å

Organism: NCBI:txid1383

Foldseek 3Di:
DEAAQVLVVVLLVQLVVLLVVLLVQLVVQLVVVCVVPVPDDPVRSLVSSLVSLVVSLQVSLLVLLVSLQVSQCVVPVDDDDSVLQDDQDPCLSVVSSVQLVVDVVPDDPPDPVSSVSSSLSSSVSSQLSSQLSQQSRLVVVVWFKAWDAPLPDALVSLLRNLVPRHHHSDRSNPDDDRPGSTHIHTDHPPYHHHPFDSPQLLVLLVQLCVQAVHPDHSVVLVVDPVSVVSSRVSLRLFRRCCNGPVDQADEAEPPPPVPDDPQLNLVCQLCRSNRFHWYQDDCPDPQLCNLFGTQRVVNRATEHEDEFAQDLCRLVVRLQVLLVSVVRSPDPGWSEYAYHHEHHPDDPVSNVVNVVVNLVSGQWYFYDYYPGSGGHIDGSPD

pLDDT: mean 92.46, std 7.62, range [46.84, 98.75]

InterPro domains:
  IPR057369 VG15 protein [PF25310] (3-207)

Sequence (382 aa):
MNISKQAMNAYHSNLSKLQGSAKKTFEKLVNASLKVNPDMSDDEFMELVGNSLISTTLSYGDAAGSVALDFFEEYTGLDAKNTDIAKVPYFVNDKYREKVAQYAANNTLRDDEFMEACGNILQSEVLQQANRTMSNVGKRHGLKFARVPQGGECAFCAMLASRGFVYSETGANSHYHNHCKCKVVAGKPGTKVGGYDHTKTEKSFNTICKNLGIKESLEEVENNKELRDKVLAEAGRRNKDWLYRGEVTKPWYIKPREQLSADEKRGIDILSSMGFSPVALPEDAPDGSKNIDFWLRDQHLFVEHKNAGGGKHSIEDNLGSAKKKWDNLKCDQPKIVILTTEGSTRSYEDDMKSIRRCKRYYDEVWYVPPGETDFLIIKNEG

Secondary structure (DSSP, 8-state):
-EE-HHHHHHHHHHHHHHHHHHHHHHHHHHHHHHHH-TT--HHHHHHHHHHHHHHHHHHHHHHHHHHHHHHHHHHH-----GGGSPPPPTHHHHHHHHHHHHHHTTS-SSSHHHHHHHHHHHHHHHHHHHHHHHHHHHHHTT-EEEEE--S-S-HHHHHHHTT-TTB-HHHHHSS--TT--PEEEEE-TT-EETTB-HHHHHHHHHHHHHHTT--S-HHHHHH-HHHHHHHHHHHTTS-HHHHHH-PPPPPEESS-GGGS-HHHHHHHHHHHHTT--EEE--TT-TTTGGG-SEEETTTTEEEEEEE--SSTTHHHHHHHHHHHHHHHH--SS--EEEEE-TT----HHHHHHHHHHTGGG-SEEEEE-TT-SS-EEEE---